Protein 2AZJ (pdb70)

Structure (mmCIF, N/CA/C/O backbone):
data_2AZJ
#
_entry.id   2AZJ
#
_cell.length_a   91.926
_cell.length_b   91.926
_cell.length_c   121.810
_cell.angle_alpha   90.00
_cell.angle_beta   90.00
_cell.angle_gamma   120.00
#
_symmetry.space_group_name_H-M   'P 31 2 1'
#
loop_
_entity.id
_entity.type
_entity.pdbx_description
1 polymer 'Geranylgeranyl pyrophosphate synthetase'
2 water water
#
loop_
_atom_site.group_PDB
_atom_site.id
_atom_site.type_symbol
_atom_site.label_atom_id
_atom_site.label_alt_id
_atom_site.label_comp_id
_atom_site.label_asym_id
_atom_site.label_entity_id
_atom_site.label_seq_id
_atom_site.pdbx_PDB_ins_code
_atom_site.Cartn_x
_atom_site.Cartn_y
_atom_site.Cartn_z
_atom_site.occupancy
_atom_site.B_iso_or_equiv
_atom_site.auth_seq_id
_atom_site.auth_comp_id
_atom_site.auth_asym_id
_atom_site.auth_atom_id
_atom_site.pdbx_PDB_model_num
ATOM 1 N N . MET A 1 9 ? 45.666 35.291 60.626 1.00 45.52 1 MET A N 1
ATOM 2 C CA . MET A 1 9 ? 44.770 35.896 61.641 1.00 47.78 1 MET A CA 1
ATOM 3 C C . MET A 1 9 ? 43.854 34.786 62.161 1.00 47.64 1 MET A C 1
ATOM 4 O O . MET A 1 9 ? 44.282 33.646 62.360 1.00 47.06 1 MET A O 1
ATOM 9 N N . SER A 1 10 ? 42.596 35.131 62.405 1.00 47.01 2 SER A N 1
ATOM 10 C CA . SER A 1 10 ? 41.621 34.150 62.827 1.00 45.33 2 SER A CA 1
ATOM 11 C C . SER A 1 10 ? 41.203 33.593 61.468 1.00 42.46 2 SER A C 1
ATOM 12 O O . SER A 1 10 ? 40.537 32.563 61.368 1.00 39.83 2 SER A O 1
ATOM 15 N N . ILE A 1 11 ? 41.625 34.309 60.425 1.00 39.51 3 ILE A N 1
ATOM 16 C CA . ILE A 1 11 ? 41.347 33.940 59.041 1.00 39.24 3 ILE A CA 1
ATOM 17 C C . ILE A 1 11 ? 41.933 32.566 58.771 1.00 37.81 3 ILE A C 1
ATOM 18 O O . ILE A 1 11 ? 41.268 31.688 58.223 1.00 35.23 3 ILE A O 1
ATOM 23 N N . ILE A 1 12 ? 43.186 32.379 59.168 1.00 38.12 4 ILE A N 1
ATOM 24 C CA . ILE A 1 12 ? 43.839 31.094 58.963 1.00 38.95 4 ILE A CA 1
ATOM 25 C C . ILE A 1 12 ? 43.101 29.979 59.707 1.00 38.76 4 ILE A C 1
ATOM 26 O O . ILE A 1 12 ? 42.910 28.893 59.170 1.00 39.08 4 ILE A O 1
ATOM 31 N N . GLU A 1 13 ? 42.665 30.247 60.933 1.00 40.51 5 GLU A N 1
ATOM 32 C CA . GLU A 1 13 ? 41.964 29.220 61.708 1.00 43.00 5 GLU A CA 1
ATOM 33 C C . GLU A 1 13 ? 40.600 28.902 61.103 1.00 40.43 5 GLU A C 1
ATOM 34 O O . GLU A 1 13 ? 40.205 27.735 61.023 1.00 40.90 5 GLU A O 1
ATOM 40 N N . PHE A 1 14 ? 39.882 29.937 60.681 1.00 37.92 6 PHE A N 1
ATOM 41 C CA . PHE A 1 14 ? 38.577 29.751 60.042 1.00 37.64 6 PHE A CA 1
ATOM 42 C C . PHE A 1 14 ? 38.763 28.873 58.791 1.00 37.03 6 PHE A C 1
ATOM 43 O O . PHE A 1 14 ? 37.958 27.979 58.507 1.00 34.56 6 PHE A O 1
ATOM 51 N N . TRP A 1 15 ? 39.830 29.150 58.043 1.00 36.26 7 TRP A N 1
ATOM 52 C CA . TRP A 1 15 ? 40.124 28.395 56.833 1.00 38.20 7 TRP A CA 1
ATOM 53 C C . TRP A 1 15 ? 40.309 26.902 57.105 1.00 38.20 7 TRP A C 1
ATOM 54 O O . TRP A 1 15 ? 39.736 26.061 56.402 1.00 38.12 7 TRP A O 1
ATOM 65 N N . LEU A 1 16 ? 41.105 26.575 58.119 1.00 38.58 8 LEU A N 1
ATOM 66 C CA . LEU A 1 16 ? 41.353 25.176 58.467 1.00 40.98 8 LEU A CA 1
ATOM 67 C C . LEU A 1 16 ? 40.062 24.444 58.816 1.00 41.23 8 LEU A C 1
ATOM 68 O O . LEU A 1 16 ? 39.875 23.287 58.432 1.00 40.72 8 LEU A O 1
ATOM 73 N N . GLU A 1 17 ? 39.172 25.115 59.544 1.00 41.41 9 GLU A N 1
ATOM 74 C CA . GLU A 1 17 ? 37.908 24.494 59.923 1.00 40.77 9 GLU A CA 1
ATOM 75 C C . GLU A 1 17 ? 37.051 24.283 58.687 1.00 38.39 9 GLU A C 1
ATOM 76 O O . GLU A 1 17 ? 36.483 23.205 58.491 1.00 37.94 9 GLU A O 1
ATOM 82 N N . ALA A 1 18 ? 36.981 25.314 57.846 1.00 36.75 10 ALA A N 1
ATOM 83 C CA . ALA A 1 18 ? 36.196 25.258 56.617 1.00 34.44 10 ALA A CA 1
ATOM 84 C C . ALA A 1 18 ? 36.709 24.159 55.700 1.00 32.66 10 ALA A C 1
ATOM 85 O O . ALA A 1 18 ? 35.925 23.401 55.131 1.00 33.27 10 ALA A O 1
ATOM 87 N N . LYS A 1 19 ? 38.023 24.062 55.555 1.00 32.59 11 LYS A N 1
ATOM 88 C CA . LYS A 1 19 ? 38.577 23.017 54.692 1.00 35.49 11 LYS A CA 1
ATOM 89 C C . LYS A 1 19 ? 38.104 21.636 55.143 1.00 34.76 11 LYS A C 1
ATOM 90 O O . LYS A 1 19 ? 37.653 20.827 54.333 1.00 34.66 11 LYS A O 1
ATOM 96 N N . ALA A 1 20 ? 38.202 21.376 56.442 1.00 35.00 12 ALA A N 1
ATOM 97 C CA . ALA A 1 20 ? 37.784 20.092 56.993 1.00 33.85 12 ALA A CA 1
ATOM 98 C C . ALA A 1 20 ? 36.289 19.902 56.779 1.00 35.06 12 ALA A C 1
ATOM 99 O O . ALA A 1 20 ? 35.833 18.800 56.447 1.00 33.93 12 ALA A O 1
ATOM 101 N N . THR A 1 21 ? 35.529 20.980 56.971 1.00 34.18 13 THR A N 1
ATOM 102 C CA . THR A 1 21 ? 34.084 20.927 56.778 1.00 34.72 13 THR A CA 1
ATOM 103 C C . THR A 1 21 ? 33.752 20.624 55.307 1.00 35.64 13 THR A C 1
ATOM 104 O O . THR A 1 21 ? 32.860 19.814 55.008 1.00 36.04 13 THR A O 1
ATOM 108 N N . ILE A 1 22 ? 34.465 21.285 54.396 1.00 32.38 14 ILE A N 1
ATOM 109 C CA . ILE A 1 22 ? 34.250 21.089 52.972 1.00 32.02 14 ILE A CA 1
ATOM 110 C C . ILE A 1 22 ? 34.708 19.696 52.541 1.00 33.29 14 ILE A C 1
ATOM 111 O O . ILE A 1 22 ? 34.109 19.098 51.646 1.00 34.92 14 ILE A O 1
ATOM 116 N N . ASP A 1 23 ? 35.771 19.175 53.156 1.00 33.62 15 ASP A N 1
ATOM 117 C CA . ASP A 1 23 ? 36.243 17.827 52.804 1.00 34.95 15 ASP A CA 1
ATOM 118 C C . ASP A 1 23 ? 35.203 16.788 53.205 1.00 36.29 15 ASP A C 1
ATOM 119 O O . ASP A 1 23 ? 35.013 15.783 52.517 1.00 36.50 15 ASP A O 1
ATOM 124 N N . ARG A 1 24 ? 34.532 17.051 54.322 1.00 38.29 16 ARG A N 1
ATOM 125 C CA . ARG A 1 24 ? 33.491 16.178 54.851 1.00 40.59 16 ARG A CA 1
ATOM 126 C C . ARG A 1 24 ? 32.319 16.138 53.863 1.00 41.88 16 ARG A C 1
ATOM 127 O O . ARG A 1 24 ? 31.789 15.072 53.563 1.00 43.73 16 ARG A O 1
ATOM 135 N N . LEU A 1 25 ? 31.928 17.308 53.355 1.00 42.35 17 LEU A N 1
ATOM 136 C CA . LEU A 1 25 ? 30.822 17.428 52.393 1.00 41.12 17 LEU A CA 1
ATOM 137 C C . LEU A 1 25 ? 31.100 16.686 51.088 1.00 41.50 17 LEU A C 1
ATOM 138 O O . LEU A 1 25 ? 30.200 16.088 50.496 1.00 39.66 17 LEU A O 1
ATOM 143 N N . ILE A 1 26 ? 32.348 16.736 50.636 1.00 42.88 18 ILE A N 1
ATOM 144 C CA . ILE A 1 26 ? 32.728 16.056 49.405 1.00 43.75 18 ILE A CA 1
ATOM 145 C C . ILE A 1 26 ? 32.510 14.542 49.547 1.00 44.60 18 ILE A C 1
ATOM 146 O O . ILE A 1 26 ? 31.977 13.900 48.645 1.00 43.04 18 ILE A O 1
ATOM 151 N N . GLU A 1 27 ? 32.910 13.976 50.681 1.00 46.37 19 GLU A N 1
ATOM 152 C CA . GLU A 1 27 ? 32.725 12.538 50.898 1.00 49.82 19 GLU A CA 1
ATOM 153 C C . GLU A 1 27 ? 31.238 12.200 50.953 1.00 48.41 19 GLU A C 1
ATOM 154 O O . GLU A 1 27 ? 30.778 11.244 50.331 1.00 47.16 19 GLU A O 1
ATOM 160 N N . GLN A 1 28 ? 30.476 12.986 51.696 1.00 48.72 20 GLN A N 1
ATOM 161 C CA . GLN A 1 28 ? 29.056 12.715 51.771 1.00 48.46 20 GLN A CA 1
ATOM 162 C C . GLN A 1 28 ? 28.472 12.799 50.367 1.00 48.72 20 GLN A C 1
ATOM 163 O O . GLN A 1 28 ? 27.599 12.004 50.001 1.00 47.54 20 GLN A O 1
ATOM 169 N N . PHE A 1 29 ? 28.976 13.742 49.571 1.00 47.74 21 PHE A N 1
ATOM 170 C CA . PHE A 1 29 ? 28.493 13.892 48.206 1.00 48.31 21 PHE A CA 1
ATOM 171 C C . PHE A 1 29 ? 28.807 12.642 47.412 1.00 49.28 21 PHE A C 1
ATOM 172 O O . PHE A 1 29 ? 27.927 12.040 46.799 1.00 49.83 21 PHE A O 1
ATOM 180 N N . LEU A 1 30 ? 30.076 12.262 47.432 1.00 50.91 22 LEU A N 1
ATOM 181 C CA . LEU A 1 30 ? 30.550 11.100 46.705 1.00 53.78 22 LEU A CA 1
ATOM 182 C C . LEU A 1 30 ? 29.775 9.814 46.993 1.00 56.65 22 LEU A C 1
ATOM 183 O O . LEU A 1 30 ? 29.176 9.227 46.091 1.00 56.43 22 LEU A O 1
ATOM 188 N N . ASN A 1 31 ? 29.784 9.379 48.248 1.00 59.21 23 ASN A N 1
ATOM 189 C CA . ASN A 1 31 ? 29.093 8.153 48.624 1.00 63.39 23 ASN A CA 1
ATOM 190 C C . ASN A 1 31 ? 27.604 8.172 48.262 1.00 66.98 23 ASN A C 1
ATOM 191 O O . ASN A 1 31 ? 27.114 7.279 47.560 1.00 67.46 23 ASN A O 1
ATOM 196 N N . SER A 1 32 ? 26.895 9.196 48.735 1.00 70.09 24 SER A N 1
ATOM 197 C CA . SER A 1 32 ? 25.465 9.354 48.470 1.00 71.97 24 SER A CA 1
ATOM 198 C C . SER A 1 32 ? 25.147 9.388 46.979 1.00 73.72 24 SER A C 1
ATOM 199 O O . SER A 1 32 ? 23.981 9.331 46.588 1.00 74.12 24 SER A O 1
ATOM 202 N N . ASN A 1 33 ? 26.185 9.489 46.154 1.00 75.72 25 ASN A N 1
ATOM 203 C CA . ASN A 1 33 ? 26.021 9.529 44.704 1.00 77.97 25 ASN A CA 1
ATOM 204 C C . ASN A 1 33 ? 25.589 8.147 44.213 1.00 79.24 25 ASN A C 1
ATOM 205 O O . ASN A 1 33 ? 26.352 7.185 44.307 1.00 79.76 25 ASN A O 1
ATOM 210 N N . ARG A 1 34 ? 24.368 8.045 43.697 1.00 80.49 26 ARG A N 1
ATOM 211 C CA . ARG A 1 34 ? 23.867 6.770 43.192 1.00 82.07 26 ARG A CA 1
ATOM 212 C C . ARG A 1 34 ? 24.814 6.209 42.136 1.00 82.42 26 ARG A C 1
ATOM 213 O O . ARG A 1 34 ? 25.163 5.027 42.168 1.00 82.51 26 ARG A O 1
ATOM 221 N N . ASP A 1 35 ? 25.222 7.072 41.208 1.00 82.62 27 ASP A N 1
ATOM 222 C CA . ASP A 1 35 ? 26.128 6.700 40.123 1.00 82.89 27 ASP A CA 1
ATOM 223 C C . ASP A 1 35 ? 27.383 6.035 40.687 1.00 83.34 27 ASP A C 1
ATOM 224 O O . ASP A 1 35 ? 28.399 6.686 40.932 1.00 83.25 27 ASP A O 1
ATOM 229 N N . TRP A 1 36 ? 27.283 4.725 40.880 1.00 83.74 28 TRP A N 1
ATOM 230 C CA . TRP A 1 36 ? 28.348 3.897 41.437 1.00 83.85 28 TRP A CA 1
ATOM 231 C C . TRP A 1 36 ? 29.699 3.976 40.726 1.00 82.13 28 TRP A C 1
ATOM 232 O O . TRP A 1 36 ? 30.743 4.068 41.371 1.00 82.49 28 TRP A O 1
ATOM 243 N N . ASP A 1 37 ? 29.675 3.940 39.400 1.00 79.56 29 ASP A N 1
ATOM 244 C CA . ASP A 1 37 ? 30.897 3.974 38.606 1.00 77.41 29 ASP A CA 1
ATOM 245 C C . ASP A 1 37 ? 31.615 5.323 38.552 1.00 76.11 29 ASP A C 1
ATOM 246 O O . ASP A 1 37 ? 32.837 5.381 38.404 1.00 76.08 29 ASP A O 1
ATOM 251 N N . LEU A 1 38 ? 30.853 6.403 38.677 1.00 74.19 30 LEU A N 1
ATOM 252 C CA . LEU A 1 38 ? 31.406 7.750 38.601 1.00 70.97 30 LEU A CA 1
ATOM 253 C C . LEU A 1 38 ? 32.122 8.228 39.862 1.00 68.94 30 LEU A C 1
ATOM 254 O O . LEU A 1 38 ? 32.848 9.219 39.827 1.00 68.71 30 LEU A O 1
ATOM 259 N N . VAL A 1 39 ? 31.924 7.522 40.969 1.00 66.65 31 VAL A N 1
ATOM 260 C CA . VAL A 1 39 ? 32.540 7.898 42.238 1.00 64.66 31 VAL A CA 1
ATOM 261 C C . VAL A 1 39 ? 34.061 7.739 42.283 1.00 63.33 31 VAL A C 1
ATOM 262 O O . VAL A 1 39 ? 34.773 8.600 42.804 1.00 62.62 31 VAL A O 1
ATOM 266 N N . ASP A 1 40 ? 34.554 6.635 41.740 1.00 62.58 32 ASP A N 1
ATOM 267 C CA . ASP A 1 40 ? 35.985 6.358 41.729 1.00 61.68 32 ASP A CA 1
ATOM 268 C C . ASP A 1 40 ? 36.807 7.509 41.142 1.00 60.29 32 ASP A C 1
ATOM 269 O O . ASP A 1 40 ? 37.732 8.020 41.789 1.00 60.55 32 ASP A O 1
ATOM 274 N N . ILE A 1 41 ? 36.468 7.927 39.927 1.00 56.49 33 ILE A N 1
ATOM 275 C CA . ILE A 1 41 ? 37.203 9.014 39.294 1.00 53.51 33 ILE A CA 1
ATOM 276 C C . ILE A 1 41 ? 36.850 10.381 39.890 1.00 52.22 33 ILE A C 1
ATOM 277 O O . ILE A 1 41 ? 37.736 11.208 40.132 1.00 50.78 33 ILE A O 1
ATOM 282 N N . SER A 1 42 ? 35.564 10.614 40.133 1.00 49.75 34 SER A N 1
ATOM 283 C CA . SER A 1 42 ? 35.131 11.873 40.712 1.00 48.95 34 SER A CA 1
ATOM 284 C C . SER A 1 42 ? 35.946 12.142 41.975 1.00 49.73 34 SER A C 1
ATOM 285 O O . SER A 1 42 ? 36.411 13.259 42.201 1.00 50.30 34 SER A O 1
ATOM 288 N N . SER A 1 43 ? 36.132 11.104 42.786 1.00 49.81 35 SER A N 1
ATOM 289 C CA . SER A 1 43 ? 36.894 11.215 44.026 1.00 49.29 35 SER A CA 1
ATOM 290 C C . SER A 1 43 ? 38.332 11.656 43.780 1.00 48.79 35 SER A C 1
ATOM 291 O O . SER A 1 43 ? 38.873 12.487 44.505 1.00 48.27 35 SER A O 1
ATOM 294 N N . TYR A 1 44 ? 38.953 11.088 42.756 1.00 46.65 36 TYR A N 1
ATOM 295 C CA . TYR A 1 44 ? 40.331 11.413 42.455 1.00 44.04 36 TYR A CA 1
ATOM 296 C C . TYR A 1 44 ? 40.484 12.865 42.034 1.00 43.92 36 TYR A C 1
ATOM 297 O O . TYR A 1 44 ? 41.501 13.496 42.326 1.00 43.93 36 TYR A O 1
ATOM 306 N N . ILE A 1 45 ? 39.478 13.398 41.349 1.00 43.26 37 ILE A N 1
ATOM 307 C CA . ILE A 1 45 ? 39.524 14.793 40.918 1.00 42.57 37 ILE A CA 1
ATOM 308 C C . ILE A 1 45 ? 39.203 15.765 42.069 1.00 41.96 37 ILE A C 1
ATOM 309 O O . ILE A 1 45 ? 39.803 16.830 42.168 1.00 40.70 37 ILE A O 1
ATOM 314 N N . LEU A 1 46 ? 38.263 15.383 42.935 1.00 42.01 38 LEU A N 1
ATOM 315 C CA . LEU A 1 46 ? 37.851 16.202 44.077 1.00 42.21 38 LEU A CA 1
ATOM 316 C C . LEU A 1 46 ? 38.760 15.962 45.282 1.00 44.66 38 LEU A C 1
ATOM 317 O O . LEU A 1 46 ? 38.783 16.746 46.232 1.00 43.60 38 LEU A O 1
ATOM 322 N N . LYS A 1 47 ? 39.508 14.866 45.225 1.00 47.38 39 LYS A N 1
ATOM 323 C CA . LYS A 1 47 ? 40.400 14.451 46.299 1.00 49.43 39 LYS A CA 1
ATOM 324 C C . LYS A 1 47 ? 40.964 15.536 47.215 1.00 49.91 39 LYS A C 1
ATOM 325 O O . LYS A 1 47 ? 40.410 15.776 48.283 1.00 53.46 39 LYS A O 1
ATOM 331 N N . ASP A 1 48 ? 42.053 16.188 46.825 1.00 49.47 40 ASP A N 1
ATOM 332 C CA . ASP A 1 48 ? 42.642 17.210 47.696 1.00 49.96 40 ASP A CA 1
ATOM 333 C C . ASP A 1 48 ? 42.289 18.648 47.335 1.00 48.19 40 ASP A C 1
ATOM 334 O O . ASP A 1 48 ? 41.534 18.908 46.400 1.00 49.95 40 ASP A O 1
ATOM 339 N N . GLY A 1 49 ? 42.849 19.586 48.081 1.00 44.59 41 GLY A N 1
ATOM 340 C CA . GLY A 1 49 ? 42.570 20.985 47.816 1.00 42.06 41 GLY A CA 1
ATOM 341 C C . GLY A 1 49 ? 42.538 21.793 49.097 1.00 39.03 41 GLY A C 1
ATOM 342 O O . GLY A 1 49 ? 42.136 21.290 50.146 1.00 38.83 41 GLY A O 1
ATOM 343 N N . LYS A 1 50 ? 42.984 23.039 49.019 1.00 36.33 42 LYS A N 1
ATOM 344 C CA . LYS A 1 50 ? 42.976 23.914 50.184 1.00 35.47 42 LYS A CA 1
ATOM 345 C C . LYS A 1 50 ? 41.545 24.429 50.363 1.00 32.33 42 LYS A C 1
ATOM 346 O O . LYS A 1 50 ? 41.150 24.834 51.449 1.00 30.39 42 LYS A O 1
ATOM 352 N N . ARG A 1 51 ? 40.782 24.413 49.276 1.00 29.52 43 ARG A N 1
ATOM 353 C CA . ARG A 1 51 ? 39.400 24.863 49.299 1.00 30.55 43 ARG A CA 1
ATOM 354 C C . ARG A 1 51 ? 39.282 26.352 49.643 1.00 30.30 43 ARG A C 1
ATOM 355 O O . ARG A 1 51 ? 38.399 26.719 50.414 1.00 30.61 43 ARG A O 1
ATOM 363 N N . PHE A 1 52 ? 40.135 27.209 49.080 1.00 28.95 44 PHE A N 1
ATOM 364 C CA . PHE A 1 52 ? 40.057 28.639 49.405 1.00 30.35 44 PHE A CA 1
ATOM 365 C C . PHE A 1 52 ? 38.781 29.332 48.970 1.00 28.33 44 PHE A C 1
ATOM 366 O O . PHE A 1 52 ? 38.257 30.194 49.685 1.00 27.25 44 PHE A O 1
ATOM 374 N N . ARG A 1 53 ? 38.291 28.980 47.788 1.00 26.66 45 ARG A N 1
ATOM 375 C CA . ARG A 1 53 ? 37.083 29.615 47.276 1.00 27.77 45 ARG A CA 1
ATOM 376 C C . ARG A 1 53 ? 35.896 29.216 48.140 1.00 26.47 45 ARG A C 1
ATOM 377 O O . ARG A 1 53 ? 35.124 30.059 48.574 1.00 24.91 45 ARG A O 1
ATOM 385 N N . GLY A 1 54 ? 35.775 27.922 48.402 1.00 26.37 46 GLY A N 1
ATOM 386 C CA . GLY A 1 54 ? 34.699 27.437 49.238 1.00 24.95 46 GLY A CA 1
ATOM 387 C C . GLY A 1 54 ? 34.737 28.053 50.629 1.00 26.83 46 GLY A C 1
ATOM 388 O O . GLY A 1 54 ? 33.667 28.345 51.196 1.00 27.42 46 GLY A O 1
ATOM 389 N N . THR A 1 55 ? 35.927 28.273 51.197 1.00 21.99 47 THR A N 1
ATOM 390 C CA . THR A 1 55 ? 35.947 28.863 52.527 1.00 25.72 47 THR A CA 1
ATOM 391 C C . THR A 1 55 ? 35.614 30.357 52.466 1.00 24.70 47 THR A C 1
ATOM 392 O O . THR A 1 55 ? 35.075 30.904 53.425 1.00 25.74 47 THR A O 1
ATOM 396 N N . LEU A 1 56 ? 35.923 31.032 51.361 1.00 25.19 48 LEU A N 1
ATOM 397 C CA . LEU A 1 56 ? 35.562 32.459 51.267 1.00 25.80 48 LEU A CA 1
ATOM 398 C C . LEU A 1 56 ? 34.032 32.532 51.237 1.00 28.14 48 LEU A C 1
ATOM 399 O O . LEU A 1 56 ? 33.422 33.492 51.736 1.00 27.10 48 LEU A O 1
ATOM 404 N N . ASN A 1 57 ? 33.424 31.512 50.636 1.00 25.40 49 ASN A N 1
ATOM 405 C CA . ASN A 1 57 ? 31.977 31.440 50.527 1.00 25.60 49 ASN A CA 1
ATOM 406 C C . ASN A 1 57 ? 31.404 31.414 51.929 1.00 26.81 49 ASN A C 1
ATOM 407 O O . ASN A 1 57 ? 30.615 32.272 52.318 1.00 26.33 49 ASN A O 1
ATOM 412 N N . MET A 1 58 ? 31.826 30.413 52.688 1.00 27.28 50 MET A N 1
ATOM 413 C CA . MET A 1 58 ? 31.389 30.244 54.053 1.00 24.59 50 MET A CA 1
ATOM 414 C C . MET A 1 58 ? 31.717 31.475 54.874 1.00 25.46 50 MET A C 1
ATOM 415 O O . MET A 1 58 ? 30.930 31.903 55.705 1.00 27.75 50 MET A O 1
ATOM 420 N N . PHE A 1 59 ? 32.881 32.058 54.631 1.00 27.65 51 PHE A N 1
ATOM 421 C CA . PHE A 1 59 ? 33.303 33.227 55.385 1.00 27.28 51 PHE A CA 1
ATOM 422 C C . PHE A 1 59 ? 32.384 34.433 55.252 1.00 28.47 51 PHE A C 1
ATOM 423 O O . PHE A 1 59 ? 31.937 35.014 56.243 1.00 27.33 51 PHE A O 1
ATOM 431 N N . PHE A 1 60 ? 32.144 34.837 54.014 1.00 27.82 52 PHE A N 1
ATOM 432 C CA . PHE A 1 60 ? 31.309 35.988 53.763 1.00 26.73 52 PHE A CA 1
ATOM 433 C C . PHE A 1 60 ? 29.868 35.703 54.125 1.00 26.83 52 PHE A C 1
ATOM 434 O O . PHE A 1 60 ? 29.105 36.621 54.406 1.00 25.64 52 PHE A O 1
ATOM 442 N N . THR A 1 61 ? 29.489 34.431 54.121 1.00 25.68 53 THR A N 1
ATOM 443 C CA . THR A 1 61 ? 28.127 34.102 54.489 1.00 27.32 53 THR A CA 1
ATOM 444 C C . THR A 1 61 ? 27.954 34.505 55.955 1.00 29.87 53 THR A C 1
ATOM 445 O O . THR A 1 61 ? 27.007 35.208 56.309 1.00 30.44 53 THR A O 1
ATOM 449 N N . VAL A 1 62 ? 28.887 34.074 56.799 1.00 29.70 54 VAL A N 1
ATOM 450 C CA . VAL A 1 62 ? 28.817 34.371 58.224 1.00 30.83 54 VAL A CA 1
ATOM 451 C C . VAL A 1 62 ? 29.055 35.834 58.529 1.00 31.22 54 VAL A C 1
ATOM 452 O O . VAL A 1 62 ? 28.431 36.387 59.433 1.00 33.06 54 VAL A O 1
ATOM 456 N N . ALA A 1 63 ? 29.951 36.465 57.778 1.00 32.42 55 ALA A N 1
ATOM 457 C CA . ALA A 1 63 ? 30.257 37.876 57.992 1.00 31.74 55 ALA A CA 1
ATOM 458 C C . ALA A 1 63 ? 29.067 38.775 57.647 1.00 33.78 55 ALA A C 1
ATOM 459 O O . ALA A 1 63 ? 28.999 39.919 58.102 1.00 35.32 55 ALA A O 1
ATOM 461 N N . LEU A 1 64 ? 28.144 38.253 56.835 1.00 33.63 56 LEU A N 1
ATOM 462 C CA . LEU A 1 64 ? 26.944 38.982 56.419 1.00 34.05 56 LEU A CA 1
ATOM 463 C C . LEU A 1 64 ? 25.751 38.726 57.355 1.00 35.28 56 LEU A C 1
ATOM 464 O O . LEU A 1 64 ? 24.660 39.253 57.134 1.00 35.87 56 LEU A O 1
ATOM 469 N N . GLY A 1 65 ? 25.957 37.912 58.389 1.00 35.09 57 GLY A N 1
ATOM 470 C CA . GLY A 1 65 ? 24.880 37.623 59.325 1.00 36.25 57 GLY A CA 1
ATOM 471 C C . GLY A 1 65 ? 24.233 36.249 59.193 1.00 37.74 57 GLY A C 1
ATOM 472 O O . GLY A 1 65 ? 23.540 35.800 60.107 1.00 39.08 57 GLY A O 1
ATOM 473 N N . GLY A 1 66 ? 24.467 35.567 58.073 1.00 36.78 58 GLY A N 1
ATOM 474 C CA . GLY A 1 66 ? 23.863 34.259 57.857 1.00 35.35 58 GLY A CA 1
ATOM 475 C C . GLY A 1 66 ? 24.286 33.091 58.740 1.00 36.19 58 GLY A C 1
ATOM 476 O O . GLY A 1 66 ? 25.101 33.216 59.654 1.00 35.41 58 GLY A O 1
ATOM 477 N N . ASP A 1 67 ? 23.715 31.930 58.443 1.00 35.87 59 ASP A N 1
ATOM 478 C CA . ASP A 1 67 ? 23.989 30.703 59.171 1.00 36.04 59 ASP A CA 1
ATOM 479 C C . ASP A 1 67 ? 24.962 29.867 58.352 1.00 35.59 59 ASP A C 1
ATOM 480 O O . ASP A 1 67 ? 24.631 29.416 57.259 1.00 35.65 59 ASP A O 1
ATOM 485 N N . ILE A 1 68 ? 26.154 29.655 58.897 1.00 36.37 60 ILE A N 1
ATOM 486 C CA . ILE A 1 68 ? 27.209 28.889 58.231 1.00 37.00 60 ILE A CA 1
ATOM 487 C C . ILE A 1 68 ? 26.706 27.639 57.535 1.00 34.99 60 ILE A C 1
ATOM 488 O O . ILE A 1 68 ? 27.265 27.228 56.529 1.00 34.59 60 ILE A O 1
ATOM 493 N N . LYS A 1 69 ? 25.664 27.026 58.084 1.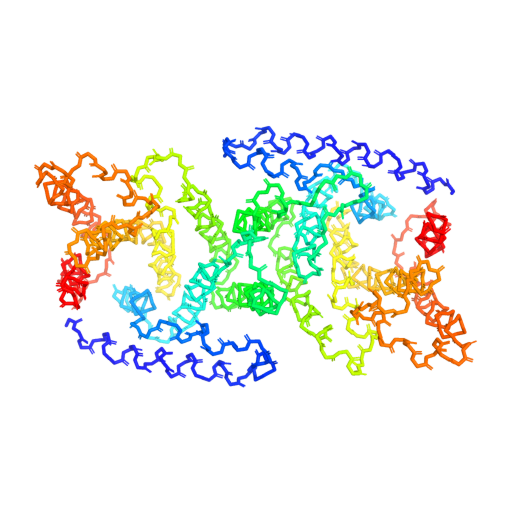00 35.17 61 LYS A N 1
ATOM 494 C CA . LYS A 1 69 ? 25.100 25.812 57.502 1.00 34.78 61 LYS A CA 1
ATOM 495 C C . LYS A 1 69 ? 24.455 26.071 56.141 1.00 32.57 61 LYS A C 1
ATOM 496 O O . LYS A 1 69 ? 24.424 25.190 55.283 1.00 31.24 61 LYS A O 1
ATOM 502 N N . ASP A 1 70 ? 23.939 27.278 55.938 1.00 30.27 62 ASP A N 1
ATOM 503 C CA . ASP A 1 70 ? 23.294 27.588 54.670 1.00 30.47 62 ASP A CA 1
ATOM 504 C C . ASP A 1 70 ? 24.263 27.831 53.512 1.00 29.14 62 ASP A C 1
ATOM 505 O O . ASP A 1 70 ? 23.837 27.926 52.363 1.00 26.86 62 ASP A O 1
ATOM 510 N N . SER A 1 71 ? 25.558 27.917 53.818 1.00 28.11 63 SER A N 1
ATOM 511 C CA . SER A 1 71 ? 26.580 28.112 52.793 1.00 28.53 63 SER A CA 1
ATOM 512 C C . SER A 1 71 ? 27.093 26.762 52.299 1.00 28.61 63 SER A C 1
ATOM 513 O O . SER A 1 71 ? 27.789 26.689 51.303 1.00 27.43 63 SER A O 1
ATOM 516 N N . TYR A 1 72 ? 26.738 25.685 52.988 1.00 30.20 64 TYR A N 1
ATOM 517 C CA . TYR A 1 72 ? 27.230 24.360 52.599 1.00 31.82 64 TYR A CA 1
ATOM 518 C C . TYR A 1 72 ? 27.071 23.963 51.134 1.00 30.34 64 TYR A C 1
ATOM 519 O O . TYR A 1 72 ? 28.018 23.465 50.512 1.00 31.76 64 TYR A O 1
ATOM 528 N N . GLY A 1 73 ? 25.880 24.176 50.583 1.00 30.44 65 GLY A N 1
ATOM 529 C CA . GLY A 1 73 ? 25.627 23.798 49.201 1.00 28.69 65 GLY A CA 1
ATOM 530 C C . GLY A 1 73 ? 26.471 24.552 48.198 1.00 27.44 65 GLY A C 1
ATOM 531 O O . GLY A 1 73 ? 26.992 23.980 47.252 1.00 28.24 65 GLY A O 1
ATOM 532 N N . GLY A 1 74 ? 26.596 25.852 48.391 1.00 27.54 66 GLY A N 1
ATOM 533 C CA . GLY A 1 74 ? 27.399 26.625 47.474 1.00 29.14 66 GLY A CA 1
ATOM 534 C C . GLY A 1 74 ? 28.844 26.209 47.653 1.00 29.69 66 GLY A C 1
ATOM 535 O O . GLY A 1 74 ? 29.580 26.025 46.670 1.00 31.01 66 GLY A O 1
ATOM 536 N N . ALA A 1 75 ? 29.240 26.042 48.913 1.00 26.49 67 ALA A N 1
ATOM 537 C CA . ALA A 1 75 ? 30.605 25.660 49.257 1.00 26.78 67 ALA A CA 1
ATOM 538 C C . ALA A 1 75 ? 31.005 24.414 48.483 1.00 26.32 67 ALA A C 1
ATOM 539 O O . ALA A 1 75 ? 32.094 24.328 47.914 1.00 24.84 67 ALA A O 1
ATOM 541 N N . LEU A 1 76 ? 30.101 23.448 48.473 1.00 27.51 68 LEU A N 1
ATOM 542 C CA . LEU A 1 76 ? 30.338 22.198 47.788 1.00 25.72 68 LEU A CA 1
ATOM 543 C C . LEU A 1 76 ? 30.441 22.438 46.289 1.00 25.10 68 LEU A C 1
ATOM 544 O O . LEU A 1 76 ? 31.464 22.121 45.679 1.00 29.41 68 LEU A O 1
ATOM 549 N N . ALA A 1 77 ? 29.394 23.003 45.700 1.00 24.02 69 ALA A N 1
ATOM 550 C CA . ALA A 1 77 ? 29.357 23.265 44.253 1.00 25.32 69 ALA A CA 1
ATOM 551 C C . ALA A 1 77 ? 30.594 23.988 43.715 1.00 24.46 69 ALA A C 1
ATOM 552 O O . ALA A 1 77 ? 31.133 23.630 42.671 1.00 24.37 69 ALA A O 1
ATOM 554 N N . ILE A 1 78 ? 31.011 25.022 44.440 1.00 25.98 70 ILE A N 1
ATOM 555 C CA . ILE A 1 78 ? 32.170 25.837 44.104 1.00 24.47 70 ILE A CA 1
ATOM 556 C C . ILE A 1 78 ? 33.416 24.970 44.020 1.00 26.70 70 ILE A C 1
ATOM 557 O O . ILE A 1 78 ? 34.102 24.936 42.986 1.00 25.18 70 ILE A O 1
ATOM 562 N N . GLU A 1 79 ? 33.708 24.258 45.107 1.00 26.72 71 GLU A N 1
ATOM 563 C CA . GLU A 1 79 ? 34.879 23.403 45.115 1.00 25.16 71 GLU A CA 1
ATOM 564 C C . GLU A 1 79 ? 34.758 22.330 44.060 1.00 25.46 71 GLU A C 1
ATOM 565 O O . GLU A 1 79 ? 35.779 21.870 43.527 1.00 25.00 71 GLU A O 1
ATOM 571 N N . ILE A 1 80 ? 33.526 21.927 43.735 1.00 23.41 72 ILE A N 1
ATOM 572 C CA . ILE A 1 80 ? 33.367 20.930 42.677 1.00 23.40 72 ILE A CA 1
ATOM 573 C C . ILE A 1 80 ? 33.681 21.604 41.349 1.00 24.83 72 ILE A C 1
ATOM 574 O O . ILE A 1 80 ? 34.298 21.004 40.465 1.00 24.37 72 ILE A O 1
ATOM 579 N N . LEU A 1 81 ? 33.235 22.847 41.189 1.00 24.34 73 LEU A N 1
ATOM 580 C CA . LEU A 1 81 ? 33.503 23.532 39.929 1.00 24.97 73 LEU A CA 1
ATOM 581 C C . LEU A 1 81 ? 34.987 23.829 39.792 1.00 25.92 73 LEU A C 1
ATOM 582 O O . LEU A 1 81 ? 35.532 23.776 38.692 1.00 24.93 73 LEU A O 1
ATOM 587 N N . HIS A 1 82 ? 35.648 24.113 40.908 1.00 26.83 74 HIS A N 1
ATOM 588 C CA . HIS A 1 82 ? 37.068 24.427 40.837 1.00 27.91 74 HIS A CA 1
ATOM 589 C C . HIS A 1 82 ? 37.886 23.194 40.488 1.00 27.26 74 HIS A C 1
ATOM 590 O O . HIS A 1 82 ? 38.697 23.224 39.559 1.00 27.61 74 HIS A O 1
ATOM 597 N N . SER A 1 83 ? 37.661 22.111 41.228 1.00 27.96 75 SER A N 1
ATOM 598 C CA . SER A 1 83 ? 38.372 20.853 41.011 1.00 26.63 75 SER A CA 1
ATOM 599 C C . SER A 1 83 ? 38.271 20.391 39.576 1.00 27.36 75 SER A C 1
ATOM 600 O O . SER A 1 83 ? 39.253 19.924 38.985 1.00 27.51 75 SER A O 1
ATOM 603 N N . ALA A 1 84 ? 37.080 20.523 39.008 1.00 28.27 76 ALA A N 1
ATOM 604 C CA . ALA A 1 84 ? 36.857 20.109 37.631 1.00 28.42 76 ALA A CA 1
ATOM 605 C C . ALA A 1 84 ? 37.656 20.974 36.669 1.00 29.60 76 ALA A C 1
ATOM 606 O O . ALA A 1 84 ? 38.107 20.500 35.626 1.00 31.92 76 ALA A O 1
ATOM 608 N N . SER A 1 85 ? 37.839 22.245 37.014 1.00 28.73 77 SER A N 1
ATOM 609 C CA . SER A 1 85 ? 38.584 23.139 36.135 1.00 29.57 77 SER A CA 1
ATOM 610 C C . SER A 1 85 ? 40.094 22.832 36.159 1.00 27.49 77 SER A C 1
ATOM 611 O O . SER A 1 85 ? 40.763 22.974 35.146 1.00 27.82 77 SER A O 1
ATOM 614 N N . LEU A 1 86 ? 40.614 22.416 37.309 1.00 26.75 78 LEU A N 1
ATOM 615 C CA . LEU A 1 86 ? 42.029 22.069 37.440 1.00 29.13 78 LEU A CA 1
ATOM 616 C C . LEU A 1 86 ? 42.331 20.820 36.599 1.00 30.97 78 LEU A C 1
ATOM 617 O O . LEU A 1 86 ? 43.329 20.767 35.876 1.00 31.64 78 LEU A O 1
ATOM 622 N N . ALA A 1 87 ? 41.464 19.816 36.702 1.00 30.46 79 ALA A N 1
ATOM 623 C CA . ALA A 1 87 ? 41.625 18.592 35.930 1.00 29.92 79 ALA A CA 1
ATOM 624 C C . ALA A 1 87 ? 41.686 18.931 34.435 1.00 30.05 79 ALA A C 1
ATOM 625 O O . ALA A 1 87 ? 42.407 18.280 33.672 1.00 32.47 79 ALA A O 1
ATOM 627 N N . LEU A 1 88 ? 40.930 19.942 34.014 1.00 27.05 80 LEU A N 1
ATOM 628 C CA . LEU A 1 88 ? 40.938 20.351 32.611 1.00 28.93 80 LEU A CA 1
ATOM 629 C C . LEU A 1 88 ? 42.211 21.155 32.275 1.00 31.14 80 LEU A C 1
ATOM 630 O O . LEU A 1 88 ? 42.837 20.931 31.235 1.00 30.27 80 LEU A O 1
ATOM 635 N N . CYS A 1 89 ? 42.602 22.076 33.150 1.00 30.81 81 CYS A N 1
ATOM 636 C CA . CYS A 1 89 ? 43.805 22.863 32.894 1.00 35.84 81 CYS A CA 1
ATOM 637 C C . CYS A 1 89 ? 45.024 21.935 32.753 1.00 34.85 81 CYS A C 1
ATOM 638 O O . CYS A 1 89 ? 45.888 22.147 31.890 1.00 30.27 81 CYS A O 1
ATOM 641 N N . ASP A 1 90 ? 45.081 20.906 33.596 1.00 34.01 82 ASP A N 1
ATOM 642 C CA . ASP A 1 90 ? 46.182 19.959 33.544 1.00 36.39 82 ASP A CA 1
ATOM 643 C C . ASP A 1 90 ? 46.233 19.289 32.188 1.00 37.49 82 ASP A C 1
ATOM 644 O O . ASP A 1 90 ? 47.295 18.878 31.739 1.00 37.28 82 ASP A O 1
ATOM 649 N N . ILE A 1 91 ? 45.077 19.164 31.546 1.00 39.18 83 ILE A N 1
ATOM 650 C CA . ILE A 1 91 ? 45.022 18.547 30.230 1.00 40.71 83 ILE A CA 1
ATOM 651 C C . ILE A 1 91 ? 45.518 19.574 29.224 1.00 41.70 83 ILE A C 1
ATOM 652 O O . ILE A 1 91 ? 46.411 19.293 28.430 1.00 42.70 83 ILE A O 1
ATOM 657 N N . VAL A 1 92 ? 44.940 20.767 29.277 1.00 43.16 84 VAL A N 1
ATOM 658 C CA . VAL A 1 92 ? 45.317 21.857 28.387 1.00 44.62 84 VAL A CA 1
ATOM 659 C C . VAL A 1 92 ? 46.826 22.112 28.415 1.00 47.14 84 VAL A C 1
ATOM 660 O O . VAL A 1 92 ? 47.463 22.188 27.369 1.00 47.84 84 VAL A O 1
ATOM 664 N N . ASP A 1 93 ? 47.393 22.245 29.610 1.00 49.45 85 ASP A N 1
ATOM 665 C CA . ASP A 1 93 ? 48.826 22.484 29.754 1.00 50.85 85 ASP A CA 1
ATOM 666 C C . ASP A 1 93 ? 49.568 21.157 29.780 1.00 52.16 85 ASP A C 1
ATOM 667 O O . ASP A 1 93 ? 50.794 21.115 29.865 1.00 51.39 85 ASP A O 1
ATOM 672 N N . LEU A 1 94 ? 48.819 20.068 29.717 1.00 52.82 86 LEU A N 1
ATOM 673 C CA . LEU A 1 94 ? 49.435 18.760 29.741 1.00 53.89 86 LEU A CA 1
ATOM 674 C C . LEU A 1 94 ? 50.419 18.679 30.901 1.00 54.78 86 LEU A C 1
ATOM 675 O O . LEU A 1 94 ? 51.622 18.610 30.685 1.00 54.78 86 LEU A O 1
ATOM 680 N N . ASP A 1 95 ? 49.909 18.704 32.126 1.00 56.84 87 ASP A N 1
ATOM 681 C CA . ASP A 1 95 ? 50.758 18.601 33.304 1.00 58.85 87 ASP A CA 1
ATOM 682 C C . ASP A 1 95 ? 50.408 17.279 33.969 1.00 60.23 87 ASP A C 1
ATOM 683 O O . ASP A 1 95 ? 49.234 16.961 34.128 1.00 60.69 87 ASP A O 1
ATOM 688 N N . ALA A 1 96 ? 51.423 16.518 34.367 1.00 61.21 88 ALA A N 1
ATOM 689 C CA . ALA A 1 96 ? 51.203 15.203 34.964 1.00 61.32 88 ALA A CA 1
ATOM 690 C C . ALA A 1 96 ? 51.079 15.124 36.479 1.00 61.58 88 ALA A C 1
ATOM 691 O O . ALA A 1 96 ? 50.781 14.059 37.011 1.00 61.13 88 ALA A O 1
ATOM 693 N N . THR A 1 97 ? 51.302 16.229 37.180 1.00 63.39 89 THR A N 1
ATOM 694 C CA . THR A 1 97 ? 51.193 16.220 38.637 1.00 65.06 89 THR A CA 1
ATOM 695 C C . THR A 1 97 ? 50.350 17.377 39.167 1.00 66.25 89 THR A C 1
ATOM 696 O O . THR A 1 97 ? 50.314 18.448 38.564 1.00 65.87 89 THR A O 1
ATOM 700 N N . ARG A 1 98 ? 49.680 17.147 40.298 1.00 67.63 90 ARG A N 1
ATOM 701 C CA . ARG A 1 98 ? 48.828 18.151 40.944 1.00 68.75 90 ARG A CA 1
ATOM 702 C C . ARG A 1 98 ? 49.390 18.602 42.295 1.00 70.58 90 ARG A C 1
ATOM 703 O O . ARG A 1 98 ? 48.641 19.080 43.156 1.00 69.35 90 ARG A O 1
ATOM 711 N N . ARG A 1 99 ? 50.704 18.449 42.465 1.00 72.38 91 ARG A N 1
ATOM 712 C CA . ARG A 1 99 ? 51.411 18.812 43.699 1.00 74.35 91 ARG A CA 1
ATOM 713 C C . ARG A 1 99 ? 51.307 17.699 44.752 1.00 74.46 91 ARG A C 1
ATOM 714 O O . ARG A 1 99 ? 51.145 17.960 45.947 1.00 75.40 91 ARG A O 1
ATOM 722 N N . GLY A 1 100 ? 51.408 16.455 44.299 1.00 74.00 92 GLY A N 1
ATOM 723 C CA . GLY A 1 100 ? 51.325 15.334 45.215 1.00 74.46 92 GLY A CA 1
ATOM 724 C C . GLY A 1 100 ? 50.379 14.265 44.706 1.00 74.62 92 GLY A C 1
ATOM 725 O O . GLY A 1 100 ? 49.621 13.674 45.479 1.00 74.89 92 GLY A O 1
ATOM 726 N N . ASP A 1 101 ? 50.434 14.017 43.401 1.00 73.60 93 ASP A N 1
ATOM 727 C CA . ASP A 1 101 ? 49.582 13.025 42.754 1.00 72.18 93 ASP A CA 1
ATOM 728 C C . ASP A 1 101 ? 49.786 13.062 41.246 1.00 70.56 93 ASP A C 1
ATOM 729 O O . ASP A 1 101 ? 50.267 14.055 40.698 1.00 70.90 93 ASP A O 1
ATOM 734 N N . LYS A 1 102 ? 49.432 11.974 40.576 1.00 68.13 94 LYS A N 1
ATOM 735 C CA . LYS A 1 102 ? 49.520 11.943 39.127 1.00 65.47 94 LYS A CA 1
ATOM 736 C C . LYS A 1 102 ? 48.330 12.809 38.726 1.00 63.54 94 LYS A C 1
ATOM 737 O O . LYS A 1 102 ? 47.446 13.065 39.549 1.00 62.80 94 LYS A O 1
ATOM 743 N N . ALA A 1 103 ? 48.291 13.274 37.485 1.00 60.83 95 ALA A N 1
ATOM 744 C CA . ALA A 1 103 ? 47.170 14.103 37.064 1.00 58.94 95 ALA A CA 1
ATOM 745 C C . ALA A 1 103 ? 46.031 13.208 36.601 1.00 57.73 95 ALA A C 1
ATOM 746 O O . ALA A 1 103 ? 46.266 12.137 36.043 1.00 58.29 95 ALA A O 1
ATOM 748 N N . ALA A 1 104 ? 44.799 13.643 36.841 1.00 54.99 96 ALA A N 1
ATOM 749 C CA . ALA A 1 104 ? 43.628 12.870 36.447 1.00 53.39 96 ALA A CA 1
ATOM 750 C C . ALA A 1 104 ? 43.774 12.208 35.071 1.00 52.39 96 ALA A C 1
ATOM 751 O O . ALA A 1 104 ? 43.588 10.993 34.945 1.00 50.50 96 ALA A O 1
ATOM 753 N N . TRP A 1 105 ? 44.111 12.991 34.047 1.00 51.72 97 TRP A N 1
ATOM 754 C CA . TRP A 1 105 ? 44.248 12.433 32.704 1.00 51.54 97 TRP A CA 1
ATOM 755 C C . TRP A 1 105 ? 45.328 11.349 32.641 1.00 50.89 97 TRP A C 1
ATOM 756 O O . TRP A 1 105 ? 45.159 10.332 31.975 1.00 49.19 97 TRP A O 1
ATOM 767 N N . VAL A 1 106 ? 46.436 11.554 33.337 1.00 50.20 98 VAL A N 1
ATOM 768 C CA . VAL A 1 106 ? 47.489 10.549 33.342 1.00 51.11 98 VAL A CA 1
ATOM 769 C C . VAL A 1 106 ? 46.895 9.208 33.771 1.00 51.63 98 VAL A C 1
ATOM 770 O O . VAL A 1 106 ? 47.050 8.192 33.086 1.00 53.31 98 VAL A O 1
ATOM 774 N N . VAL A 1 107 ? 46.188 9.232 34.898 1.00 50.83 99 VAL A N 1
ATOM 775 C CA . VAL A 1 107 ? 45.562 8.048 35.487 1.00 48.97 99 VAL A CA 1
ATOM 776 C C . VAL A 1 107 ? 44.307 7.483 34.806 1.00 49.25 99 VAL A C 1
ATOM 777 O O . VAL A 1 107 ? 44.010 6.298 34.967 1.00 50.00 99 VAL A O 1
ATOM 781 N N . TYR A 1 108 ? 43.576 8.300 34.050 1.00 49.40 100 TYR A N 1
ATOM 782 C CA . TYR A 1 108 ? 42.340 7.822 33.412 1.00 49.57 100 TYR A CA 1
ATOM 783 C C . TYR A 1 108 ? 42.196 8.165 31.938 1.00 49.08 100 TYR A C 1
ATOM 784 O O . TYR A 1 108 ? 41.268 7.698 31.271 1.00 49.16 100 TYR A O 1
ATOM 793 N N . GLY A 1 109 ? 43.101 8.989 31.432 1.00 49.74 101 GLY A N 1
ATOM 794 C CA . GLY A 1 109 ? 43.041 9.373 30.033 1.00 49.17 101 GLY A CA 1
ATOM 795 C C . GLY A 1 109 ? 42.187 10.606 29.841 1.00 48.79 101 GLY A C 1
ATOM 796 O O . GLY A 1 109 ? 41.233 10.830 30.587 1.00 49.30 101 GLY A O 1
ATOM 797 N N . ASN A 1 110 ? 42.528 11.407 28.838 1.00 49.57 102 ASN A N 1
ATOM 798 C CA . ASN A 1 110 ? 41.790 12.627 28.548 1.00 49.68 102 ASN A CA 1
ATOM 799 C C . ASN A 1 110 ? 40.303 12.331 28.377 1.00 50.55 102 ASN A C 1
ATOM 800 O O . ASN A 1 110 ? 39.452 13.060 28.881 1.00 50.75 102 ASN A O 1
ATOM 805 N N . ARG A 1 111 ? 40.007 11.247 27.669 1.00 50.85 103 ARG A N 1
ATOM 806 C CA . ARG A 1 111 ? 38.637 10.843 27.380 1.00 51.80 103 ARG A CA 1
ATOM 807 C C . ARG A 1 111 ? 37.743 10.779 28.623 1.00 50.87 103 ARG A C 1
ATOM 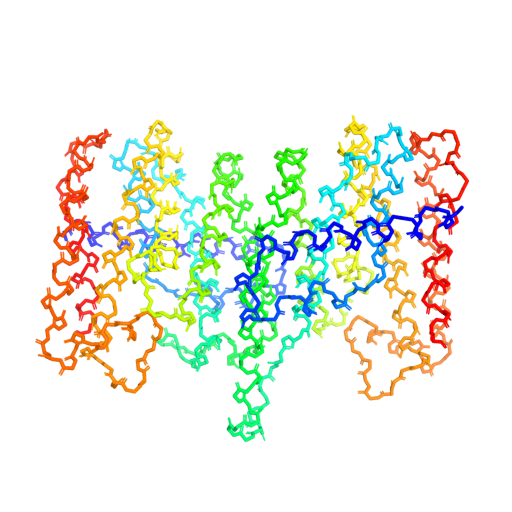808 O O . ARG A 1 111 ? 36.755 11.498 28.713 1.00 52.57 103 ARG A O 1
ATOM 816 N N . LYS A 1 112 ? 38.089 9.934 29.586 1.00 48.49 104 LYS A N 1
ATOM 817 C CA . LYS A 1 112 ? 37.280 9.812 30.793 1.00 47.81 104 LYS A CA 1
ATOM 818 C C . LYS A 1 112 ? 37.128 11.096 31.611 1.00 47.45 104 LYS A C 1
ATOM 819 O O . LYS A 1 112 ? 36.006 11.506 31.918 1.00 46.56 104 LYS A O 1
ATOM 825 N N . VAL A 1 113 ? 38.252 11.720 31.968 1.00 45.51 105 VAL A N 1
ATOM 826 C CA . VAL A 1 113 ? 38.226 12.938 32.774 1.00 43.36 105 VAL A CA 1
ATOM 827 C C . VAL A 1 113 ? 37.362 14.052 32.204 1.00 41.59 105 VAL A C 1
ATOM 828 O O . VAL A 1 113 ? 36.659 14.741 32.951 1.00 39.63 105 VAL A O 1
ATOM 832 N N . ILE A 1 114 ? 37.413 14.244 30.893 1.00 40.20 106 ILE A N 1
ATOM 833 C CA . ILE A 1 114 ? 36.610 15.299 30.305 1.00 41.46 106 ILE A CA 1
ATOM 834 C C . ILE A 1 114 ? 35.136 14.974 30.466 1.00 42.51 106 ILE A C 1
ATOM 835 O O . ILE A 1 114 ? 34.350 15.851 30.827 1.00 43.32 106 ILE A O 1
ATOM 840 N N . PHE A 1 115 ? 34.758 13.720 30.218 1.00 42.85 107 PHE A N 1
ATOM 841 C CA . PHE A 1 115 ? 33.359 13.318 30.374 1.00 42.32 107 PHE A CA 1
ATOM 842 C C . PHE A 1 115 ? 32.974 13.483 31.841 1.00 40.84 107 PHE A C 1
ATOM 843 O O . PHE A 1 115 ? 31.974 14.127 32.170 1.00 37.70 107 PHE A O 1
ATOM 851 N N . ILE A 1 116 ? 33.770 12.893 32.724 1.00 38.33 108 ILE A N 1
ATOM 852 C CA . ILE A 1 116 ? 33.509 13.020 34.145 1.00 40.14 108 ILE A CA 1
ATOM 853 C C . ILE A 1 116 ? 33.322 14.496 34.468 1.00 38.94 108 ILE A C 1
ATOM 854 O O . ILE A 1 116 ? 32.457 14.868 35.255 1.00 39.33 108 ILE A O 1
ATOM 859 N N . THR A 1 117 ? 34.128 15.336 33.834 1.00 37.33 109 THR A N 1
ATOM 860 C CA . THR A 1 117 ? 34.041 16.770 34.045 1.00 37.30 109 THR A CA 1
ATOM 861 C C . THR A 1 117 ? 32.709 17.317 33.542 1.00 36.64 109 THR A C 1
ATOM 862 O O . THR A 1 117 ? 32.065 18.110 34.223 1.00 36.31 109 THR A O 1
ATOM 866 N N . ASN A 1 118 ? 32.286 16.893 32.357 1.00 37.04 110 ASN A N 1
ATOM 867 C CA . ASN A 1 118 ? 31.014 17.376 31.820 1.00 38.65 110 ASN A CA 1
ATOM 868 C C . ASN A 1 118 ? 29.816 16.898 32.621 1.00 36.88 110 ASN A C 1
ATOM 869 O O . ASN A 1 118 ? 28.704 17.336 32.391 1.00 37.82 110 ASN A O 1
ATOM 874 N N . TYR A 1 119 ? 30.058 15.998 33.565 1.00 37.57 111 TYR A N 1
ATOM 875 C CA . TYR A 1 119 ? 29.016 15.487 34.439 1.00 38.51 111 TYR A CA 1
ATOM 876 C C . TYR A 1 119 ? 29.004 16.310 35.742 1.00 38.79 111 TYR A C 1
ATOM 877 O O . TYR A 1 119 ? 27.937 16.715 36.218 1.00 39.45 111 TYR A O 1
ATOM 886 N N . LEU A 1 120 ? 30.194 16.556 36.299 1.00 36.15 112 LEU A N 1
ATOM 887 C CA . LEU A 1 120 ? 30.341 17.308 37.548 1.00 33.12 112 LEU A CA 1
ATOM 888 C C . LEU A 1 120 ? 29.871 18.766 37.451 1.00 31.61 112 LEU A C 1
ATOM 889 O O . LEU A 1 120 ? 29.310 19.317 38.400 1.00 29.94 112 LEU A O 1
ATOM 894 N N . ILE A 1 121 ? 30.096 19.405 36.314 1.00 28.83 113 ILE A N 1
ATOM 895 C CA . ILE A 1 121 ? 29.663 20.788 36.193 1.00 29.23 113 ILE A CA 1
ATOM 896 C C . ILE A 1 121 ? 28.138 20.898 36.334 1.00 29.82 113 ILE A C 1
ATOM 897 O O . ILE A 1 121 ? 27.644 21.668 37.158 1.00 29.78 113 ILE A O 1
ATOM 902 N N . PRO A 1 122 ? 27.369 20.114 35.553 1.00 30.21 114 PRO A N 1
ATOM 903 C CA . PRO A 1 122 ? 25.905 20.209 35.678 1.00 29.82 114 PRO A CA 1
ATOM 904 C C . PRO A 1 122 ? 25.480 19.866 37.114 1.00 29.30 114 PRO A C 1
ATOM 905 O O . PRO A 1 122 ? 24.608 20.514 37.692 1.00 30.34 114 PRO A O 1
ATOM 909 N N . THR A 1 123 ? 26.109 18.848 37.690 1.00 26.52 115 THR A N 1
ATOM 910 C CA . THR A 1 123 ? 25.802 18.465 39.061 1.00 27.48 115 THR A CA 1
ATOM 911 C C . THR A 1 123 ? 25.915 19.684 39.979 1.00 28.44 115 THR A C 1
ATOM 912 O O . THR A 1 123 ? 24.953 20.053 40.641 1.00 29.96 115 THR A O 1
ATOM 916 N N . ALA A 1 124 ? 27.091 20.306 40.016 1.00 29.23 116 ALA A N 1
ATOM 917 C CA . ALA A 1 124 ? 27.298 21.494 40.849 1.00 27.97 116 ALA A CA 1
ATOM 918 C C . ALA A 1 124 ? 26.186 22.525 40.608 1.00 26.36 116 ALA A C 1
ATOM 919 O O . ALA A 1 124 ? 25.678 23.145 41.548 1.00 23.31 116 ALA A O 1
ATOM 921 N N . LEU A 1 125 ? 25.802 22.711 39.349 1.00 26.97 117 LEU A N 1
ATOM 922 C CA . LEU A 1 125 ? 24.743 23.676 39.053 1.00 28.42 117 LEU A CA 1
ATOM 923 C C . LEU A 1 125 ? 23.441 23.245 39.721 1.00 28.16 117 LEU A C 1
ATOM 924 O O . LEU A 1 125 ? 22.746 24.078 40.286 1.00 29.25 117 LEU A O 1
ATOM 929 N N . ARG A 1 126 ? 23.120 21.950 39.684 1.00 30.39 118 ARG A N 1
ATOM 930 C CA . ARG A 1 126 ? 21.891 21.455 40.324 1.00 30.06 118 ARG A CA 1
ATOM 931 C C . ARG A 1 126 ? 21.918 21.796 41.799 1.00 28.51 118 ARG A C 1
ATOM 932 O O . ARG A 1 126 ? 20.942 22.322 42.347 1.00 29.31 118 ARG A O 1
ATOM 940 N N . ILE A 1 127 ? 23.044 21.506 42.443 1.00 28.55 119 ILE A N 1
ATOM 941 C CA . ILE A 1 127 ? 23.192 21.803 43.871 1.00 28.66 119 ILE A CA 1
ATOM 942 C C . ILE A 1 127 ? 22.956 23.286 44.158 1.00 29.54 119 ILE A C 1
ATOM 943 O O . ILE A 1 127 ? 22.348 23.640 45.165 1.00 30.17 119 ILE A O 1
ATOM 948 N N . ILE A 1 128 ? 23.430 24.157 43.269 1.00 29.00 120 ILE A N 1
ATOM 949 C CA . ILE A 1 128 ? 23.259 25.590 43.480 1.00 28.95 120 ILE A CA 1
ATOM 950 C C . ILE A 1 128 ? 21.797 26.028 43.348 1.00 30.34 120 ILE A C 1
ATOM 951 O O . ILE A 1 128 ? 21.324 26.908 44.073 1.00 29.04 120 ILE A O 1
ATOM 956 N N . GLN A 1 129 ? 21.103 25.410 42.401 1.00 32.52 121 GLN A N 1
ATOM 957 C CA . GLN A 1 129 ? 19.698 25.691 42.119 1.00 33.15 121 GLN A CA 1
ATOM 958 C C . GLN A 1 129 ? 18.817 25.191 43.262 1.00 31.23 121 GLN A C 1
ATOM 959 O O . GLN A 1 129 ? 17.909 25.877 43.710 1.00 30.57 121 GLN A O 1
ATOM 965 N N . THR A 1 130 ? 19.094 23.984 43.729 1.00 31.52 122 THR A N 1
ATOM 966 C CA . THR A 1 130 ? 18.339 23.415 44.830 1.00 31.24 122 THR A CA 1
ATOM 967 C C . THR A 1 130 ? 18.567 24.251 46.096 1.00 31.23 122 THR A C 1
ATOM 968 O O . THR A 1 130 ? 17.632 24.761 46.721 1.00 29.41 122 THR A O 1
ATOM 972 N N . SER A 1 131 ? 19.825 24.406 46.465 1.00 30.31 123 SER A N 1
ATOM 973 C CA . SER A 1 131 ? 20.146 25.165 47.647 1.00 28.16 123 SER A CA 1
ATOM 974 C C . SER A 1 131 ? 19.724 26.628 47.569 1.00 27.61 123 SER A C 1
ATOM 975 O O . SER A 1 131 ? 19.327 27.202 48.577 1.00 30.57 123 SER A O 1
ATOM 978 N N . TYR A 1 132 ? 19.763 27.235 46.387 1.00 26.20 124 TYR A N 1
ATOM 979 C CA . TYR A 1 132 ? 19.470 28.664 46.309 1.00 25.85 124 TYR A CA 1
ATOM 980 C C . TYR A 1 132 ? 18.441 29.226 45.334 1.00 27.62 124 TYR A C 1
ATOM 981 O O . TYR A 1 132 ? 18.072 30.402 45.442 1.00 27.58 124 TYR A O 1
ATOM 990 N N . GLY A 1 133 ? 17.985 28.432 44.374 1.00 26.64 125 GLY A N 1
ATOM 991 C CA . GLY A 1 133 ? 17.010 28.960 43.441 1.00 29.40 125 GLY A CA 1
ATOM 992 C C . GLY A 1 133 ? 17.552 29.292 42.063 1.00 32.52 125 GLY A C 1
ATOM 993 O O . GLY A 1 133 ? 18.761 29.199 41.800 1.00 34.04 125 GLY A O 1
ATOM 994 N N . ASP A 1 134 ? 16.635 29.703 41.190 1.00 33.26 126 ASP A N 1
ATOM 995 C CA . ASP A 1 134 ? 16.920 30.034 39.803 1.00 32.87 126 ASP A CA 1
ATOM 996 C C . ASP A 1 134 ? 17.809 31.232 39.542 1.00 31.54 126 ASP A C 1
ATOM 997 O O . ASP A 1 134 ? 18.646 31.179 38.646 1.00 34.59 126 ASP A O 1
ATOM 1002 N N . ASP A 1 135 ? 17.631 32.319 40.287 1.00 29.54 127 ASP A N 1
ATOM 1003 C CA . ASP A 1 135 ? 18.465 33.503 40.059 1.00 30.76 127 ASP A CA 1
ATOM 1004 C C . ASP A 1 135 ? 19.937 33.160 40.318 1.00 30.63 127 ASP A C 1
ATOM 1005 O O . ASP A 1 135 ? 20.824 33.574 39.575 1.00 27.55 127 ASP A O 1
ATOM 1010 N N . ALA A 1 136 ? 20.180 32.399 41.382 1.00 29.94 128 ALA A N 1
ATOM 1011 C CA . ALA A 1 136 ? 21.529 31.982 41.729 1.00 29.77 128 ALA A CA 1
ATOM 1012 C C . ALA A 1 136 ? 22.073 31.121 40.591 1.00 29.82 128 ALA A C 1
ATOM 1013 O O . ALA A 1 136 ? 23.220 31.264 40.180 1.00 30.77 128 ALA A O 1
ATOM 1015 N N . LEU A 1 137 ? 21.243 30.220 40.087 1.00 29.65 129 LEU A N 1
ATOM 1016 C CA . LEU A 1 137 ? 21.663 29.340 39.003 1.00 30.13 129 LEU A CA 1
ATOM 1017 C C . LEU A 1 137 ? 22.022 30.087 37.722 1.00 29.83 129 LEU A C 1
ATOM 1018 O O . LEU A 1 137 ? 23.039 29.789 37.091 1.00 28.27 129 LEU A O 1
ATOM 1023 N N . ASN A 1 138 ? 21.180 31.040 37.331 1.00 27.54 130 ASN A N 1
ATOM 1024 C CA . ASN A 1 138 ? 21.433 31.800 36.113 1.00 28.40 130 ASN A CA 1
ATOM 1025 C C . ASN A 1 138 ? 22.730 32.591 36.235 1.00 27.39 130 ASN A C 1
ATOM 1026 O O . ASN A 1 138 ? 23.504 32.674 35.275 1.00 26.83 130 ASN A O 1
ATOM 1031 N N . THR A 1 139 ? 22.960 33.160 37.415 1.00 26.25 131 THR A N 1
ATOM 1032 C CA . THR A 1 139 ? 24.166 33.924 37.675 1.00 25.99 131 THR A CA 1
ATOM 1033 C C . THR A 1 139 ? 25.360 32.986 37.457 1.00 25.96 131 THR A C 1
ATOM 1034 O O . THR A 1 139 ? 26.360 33.374 36.860 1.00 23.92 131 THR A O 1
ATOM 1038 N N . SER A 1 140 ? 25.232 31.748 37.934 1.00 23.74 132 SER A N 1
ATOM 1039 C CA . SER A 1 140 ? 26.286 30.753 37.806 1.00 24.88 132 SER A CA 1
ATOM 1040 C C . SER A 1 140 ? 26.545 30.362 36.355 1.00 28.70 132 SER A C 1
ATOM 1041 O O . SER A 1 140 ? 27.687 30.093 35.968 1.00 29.29 132 SER A O 1
ATOM 1044 N N . ILE A 1 141 ? 25.489 30.310 35.550 1.00 30.03 133 ILE A N 1
ATOM 1045 C CA . ILE A 1 141 ? 25.645 29.949 34.151 1.00 29.53 133 ILE A CA 1
ATOM 1046 C C . ILE A 1 141 ? 26.406 31.053 33.429 1.00 31.59 133 ILE A C 1
ATOM 1047 O O . ILE A 1 141 ? 27.234 30.781 32.572 1.00 33.19 133 ILE A O 1
ATOM 1052 N N . GLU A 1 142 ? 26.144 32.304 33.796 1.00 32.36 134 GLU A N 1
ATOM 1053 C CA . GLU A 1 142 ? 26.836 33.413 33.174 1.00 31.61 134 GLU A CA 1
ATOM 1054 C C . GLU A 1 142 ? 28.310 33.407 33.559 1.00 32.04 134 GLU A C 1
ATOM 1055 O O . GLU A 1 142 ? 29.171 33.688 32.734 1.00 31.48 134 GLU A O 1
ATOM 1061 N N . LEU A 1 143 ? 28.607 33.091 34.814 1.00 31.37 135 LEU A N 1
ATOM 1062 C CA . LEU A 1 143 ? 29.993 33.063 35.248 1.00 28.86 135 LEU A CA 1
ATOM 1063 C C . LEU A 1 143 ? 30.732 31.891 34.589 1.00 27.65 135 LEU A C 1
ATOM 1064 O O . LEU A 1 143 ? 31.936 31.963 34.359 1.00 27.91 135 LEU A O 1
ATOM 1069 N N . TRP A 1 144 ? 30.000 30.832 34.256 1.00 26.68 136 TRP A N 1
ATOM 1070 C CA . TRP A 1 144 ? 30.573 29.663 33.576 1.00 25.52 136 TRP A CA 1
ATOM 1071 C C . TRP A 1 144 ? 30.995 30.071 32.167 1.00 25.17 136 TRP A C 1
ATOM 1072 O O . TRP A 1 144 ? 32.089 29.729 31.715 1.00 24.65 136 TRP A O 1
ATOM 1083 N N . LYS A 1 145 ? 30.111 30.785 31.473 1.00 25.51 137 LYS A N 1
ATOM 1084 C CA . LYS A 1 145 ? 30.383 31.255 30.109 1.00 27.77 137 LYS A CA 1
ATOM 1085 C C . LYS A 1 145 ? 31.586 32.211 30.119 1.00 26.98 137 LYS A C 1
ATOM 1086 O O . LYS A 1 145 ? 32.485 32.113 29.274 1.00 24.66 137 LYS A O 1
ATOM 1092 N N . ASP A 1 146 ? 31.571 33.134 31.080 1.00 26.95 138 ASP A N 1
ATOM 1093 C CA . ASP A 1 146 ? 32.638 34.120 31.261 1.00 27.69 138 ASP A CA 1
ATOM 1094 C C . ASP A 1 146 ? 33.966 33.390 31.362 1.00 28.21 138 ASP A C 1
ATOM 1095 O O . ASP A 1 146 ? 34.944 33.770 30.733 1.00 27.89 138 ASP A O 1
ATOM 1100 N N . THR A 1 147 ? 33.975 32.330 32.159 1.00 27.29 139 THR A N 1
ATOM 1101 C CA . THR A 1 147 ? 35.171 31.534 32.357 1.00 27.68 139 THR A CA 1
ATOM 1102 C C . THR A 1 147 ? 35.660 30.955 31.045 1.00 27.23 139 THR A C 1
ATOM 1103 O O . THR A 1 147 ? 36.848 30.973 30.778 1.00 30.22 139 THR A O 1
ATOM 1107 N N . SER A 1 148 ? 34.755 30.454 30.211 1.00 28.16 140 SER A N 1
ATOM 1108 C CA . SER A 1 148 ? 35.191 29.865 28.946 1.00 26.82 140 SER A CA 1
ATOM 1109 C C . SER A 1 148 ? 35.734 30.955 28.055 1.00 23.01 140 SER A C 1
ATOM 1110 O O . SER A 1 148 ? 36.653 30.731 27.297 1.00 22.12 140 SER A O 1
ATOM 1113 N N . VAL A 1 149 ? 35.153 32.138 28.144 1.00 26.11 141 VAL A N 1
ATOM 1114 C CA . VAL A 1 149 ? 35.613 33.256 27.333 1.00 29.69 141 VAL A CA 1
ATOM 1115 C C . VAL A 1 149 ? 37.003 33.621 27.825 1.00 31.24 141 VAL A C 1
ATOM 1116 O O . VAL A 1 149 ? 37.857 34.058 27.054 1.00 30.58 141 VAL A O 1
ATOM 1120 N N . GLY A 1 150 ? 37.213 33.416 29.123 1.00 31.80 142 GLY A N 1
ATOM 1121 C CA . GLY A 1 150 ? 38.496 33.704 29.733 1.00 31.87 142 GLY A CA 1
ATOM 1122 C C . GLY A 1 150 ? 39.581 32.781 29.220 1.00 32.02 142 GLY A C 1
ATOM 1123 O O . GLY A 1 150 ? 40.662 33.239 28.856 1.00 31.68 142 GLY A O 1
ATOM 1124 N N . ALA A 1 151 ? 39.303 31.482 29.193 1.00 31.79 143 ALA A N 1
ATOM 1125 C CA . ALA A 1 151 ? 40.283 30.519 28.713 1.00 33.70 143 ALA A CA 1
ATOM 1126 C C . ALA A 1 151 ? 40.657 30.886 27.290 1.00 36.04 143 ALA A C 1
ATOM 1127 O O . ALA A 1 151 ? 41.818 30.814 26.895 1.00 37.09 143 ALA A O 1
ATOM 1129 N N . LEU A 1 152 ? 39.653 31.274 26.520 1.00 38.74 144 LEU A N 1
ATOM 1130 C CA . LEU A 1 152 ? 39.871 31.649 25.141 1.00 42.22 144 LEU A CA 1
ATOM 1131 C C . LEU A 1 152 ? 40.875 32.787 25.069 1.00 43.13 144 LEU A C 1
ATOM 1132 O O . LEU A 1 152 ? 41.965 32.630 24.530 1.00 44.07 144 LEU A O 1
ATOM 1137 N N . ARG A 1 153 ? 40.504 33.932 25.626 1.00 43.39 145 ARG A N 1
ATOM 1138 C CA . ARG A 1 153 ? 41.365 35.101 25.605 1.00 44.80 145 ARG A CA 1
ATOM 1139 C C . ARG A 1 153 ? 42.748 34.876 26.203 1.00 47.37 145 ARG A C 1
ATOM 1140 O O . ARG A 1 153 ? 43.622 35.730 26.082 1.00 47.75 145 ARG A O 1
ATOM 1148 N N . ASP A 1 154 ? 42.937 33.729 26.845 1.00 50.31 146 ASP A N 1
ATOM 1149 C CA . ASP A 1 154 ? 44.216 33.377 27.441 1.00 53.99 146 ASP A CA 1
ATOM 1150 C C . ASP A 1 154 ? 45.062 32.781 26.305 1.00 56.76 146 ASP A C 1
ATOM 1151 O O . ASP A 1 154 ? 46.269 32.576 26.449 1.00 57.59 146 ASP A O 1
ATOM 1156 N N . MET A 1 155 ? 44.408 32.528 25.171 1.00 59.45 147 MET A N 1
ATOM 1157 C CA . MET A 1 155 ? 45.049 31.969 23.976 1.00 62.72 147 MET A CA 1
ATOM 1158 C C . MET A 1 155 ? 45.931 33.057 23.367 1.00 64.19 147 MET A C 1
ATOM 1159 O O . MET A 1 155 ? 47.142 32.885 23.204 1.00 64.37 147 MET A O 1
ATOM 1164 N N . TYR A 1 156 ? 45.301 34.175 23.018 1.00 65.04 148 TYR A N 1
ATOM 1165 C CA . TYR A 1 156 ? 46.004 35.322 22.463 1.00 66.03 148 TYR A CA 1
ATOM 1166 C C . TYR A 1 156 ? 46.001 36.415 23.527 1.00 66.95 148 TYR A C 1
ATOM 1167 O O . TYR A 1 156 ? 45.233 37.370 23.464 1.00 66.64 148 TYR A O 1
ATOM 1176 N N . ASP A 1 157 ? 46.870 36.250 24.516 1.00 68.76 149 ASP A N 1
ATOM 1177 C CA . ASP A 1 157 ? 46.984 37.196 25.612 1.00 70.06 149 ASP A CA 1
ATOM 1178 C C . ASP A 1 157 ? 47.623 38.517 25.186 1.00 71.01 149 ASP A C 1
ATOM 1179 O O . ASP A 1 157 ? 48.210 39.219 26.011 1.00 71.88 149 ASP A O 1
ATOM 1184 N N . ASN A 1 158 ? 47.518 38.865 23.909 1.00 70.22 150 ASN A N 1
ATOM 1185 C CA . ASN A 1 158 ? 48.117 40.111 23.456 1.00 70.36 150 ASN A CA 1
ATOM 1186 C C . ASN A 1 158 ? 47.788 41.260 24.397 1.00 68.98 150 ASN A C 1
ATOM 1187 O O . ASN A 1 158 ? 48.694 41.913 24.931 1.00 68.74 150 ASN A O 1
ATOM 1192 N N . SER A 1 159 ? 46.498 41.501 24.612 1.00 66.04 151 SER A N 1
ATOM 1193 C CA . SER A 1 159 ? 46.090 42.582 25.498 1.00 62.74 151 SER A CA 1
ATOM 1194 C C . SER A 1 159 ? 44.939 42.210 26.414 1.00 59.40 151 SER A C 1
ATOM 1195 O O . SER A 1 159 ? 44.366 41.123 26.316 1.00 60.39 151 SER A O 1
ATOM 1198 N N . ASP A 1 160 ? 44.614 43.139 27.303 1.00 55.31 152 ASP A N 1
ATOM 1199 C CA . ASP A 1 160 ? 43.535 42.976 28.260 1.00 51.13 152 ASP A CA 1
ATOM 1200 C C . ASP A 1 160 ? 43.865 41.995 29.366 1.00 46.15 152 ASP A C 1
ATOM 1201 O O . ASP A 1 160 ? 43.052 41.133 29.705 1.00 46.61 152 ASP A O 1
ATOM 1206 N N . TYR A 1 161 ? 45.048 42.144 29.946 1.00 39.50 153 TYR A N 1
ATOM 1207 C CA . TYR A 1 161 ? 45.473 41.259 31.016 1.00 34.43 153 TYR A CA 1
ATOM 1208 C C . TYR A 1 161 ? 44.442 41.213 32.134 1.00 31.44 153 TYR A C 1
ATOM 1209 O O . TYR A 1 161 ? 43.900 40.153 32.460 1.00 32.05 153 TYR A O 1
ATOM 1218 N N . ILE A 1 162 ? 44.184 42.372 32.718 1.00 28.29 154 ILE A N 1
ATOM 1219 C CA . ILE A 1 162 ? 43.242 42.492 33.822 1.00 27.31 154 ILE A CA 1
ATOM 1220 C C . ILE A 1 162 ? 41.854 41.944 33.503 1.00 27.17 154 ILE A C 1
ATOM 1221 O O . ILE A 1 162 ? 41.242 41.274 34.328 1.00 27.74 154 ILE A O 1
ATOM 1226 N N . ARG A 1 163 ? 41.353 42.228 32.310 1.00 25.40 155 ARG A N 1
ATOM 1227 C CA . ARG A 1 163 ? 40.029 41.752 31.936 1.00 26.37 155 ARG A CA 1
ATOM 1228 C C . ARG A 1 163 ? 40.088 40.240 31.705 1.00 25.72 155 ARG A C 1
ATOM 1229 O O . ARG A 1 163 ? 39.206 39.492 32.101 1.00 22.50 155 ARG A O 1
ATOM 1237 N N . THR A 1 164 ? 41.164 39.793 31.082 1.00 25.88 156 THR A N 1
ATOM 1238 C CA . THR A 1 164 ? 41.323 38.387 30.812 1.00 25.16 156 THR A CA 1
ATOM 1239 C C . THR A 1 164 ? 41.380 37.549 32.086 1.00 26.19 156 THR A C 1
ATOM 1240 O O . THR A 1 164 ? 40.718 36.502 32.158 1.00 27.27 156 THR A O 1
ATOM 1244 N N . ILE A 1 165 ? 42.150 37.987 33.090 1.00 22.73 157 ILE A N 1
ATOM 1245 C CA . ILE A 1 165 ? 42.246 37.208 34.322 1.00 21.77 157 ILE A CA 1
ATOM 1246 C C . ILE A 1 165 ? 40.962 37.318 35.129 1.00 22.76 157 ILE A C 1
ATOM 1247 O O . ILE A 1 165 ? 40.637 36.424 35.902 1.00 25.73 157 ILE A O 1
ATOM 1252 N N . GLU A 1 166 ? 40.228 38.412 34.953 1.00 23.66 158 GLU A N 1
ATOM 1253 C CA . GLU A 1 166 ? 38.960 38.589 35.655 1.00 24.27 158 GLU A CA 1
ATOM 1254 C C . GLU A 1 166 ? 37.997 37.465 35.245 1.00 25.43 158 GLU A C 1
ATOM 1255 O O . GLU A 1 166 ? 37.375 36.820 36.085 1.00 23.62 158 GLU A O 1
ATOM 1261 N N . LEU A 1 167 ? 37.890 37.256 33.936 1.00 25.21 159 LEU A N 1
ATOM 1262 C CA . LEU A 1 167 ? 37.026 36.237 33.347 1.00 24.58 159 LEU A CA 1
ATOM 1263 C C . LEU A 1 167 ? 37.532 34.826 33.614 1.00 25.49 159 LEU A C 1
ATOM 1264 O O . LEU A 1 167 ? 36.765 33.928 33.985 1.00 28.03 159 LEU A O 1
ATOM 1269 N N . LYS A 1 168 ? 38.832 34.631 33.428 1.00 26.06 160 LYS A N 1
ATOM 1270 C CA . LYS A 1 168 ? 39.415 33.306 33.597 1.00 23.80 160 LYS A CA 1
ATOM 1271 C C . LYS A 1 168 ? 39.420 32.771 35.001 1.00 19.95 160 LYS A C 1
ATOM 1272 O O . LYS A 1 168 ? 39.004 31.644 35.235 1.00 20.34 160 LYS A O 1
ATOM 1278 N N . THR A 1 169 ? 39.880 33.582 35.940 1.00 20.07 161 THR A N 1
ATOM 1279 C CA . THR A 1 169 ? 39.989 33.158 37.326 1.00 19.71 161 THR A CA 1
ATOM 1280 C C . THR A 1 169 ? 38.984 33.867 38.224 1.00 20.15 161 THR A C 1
ATOM 1281 O O . THR A 1 169 ? 38.450 33.275 39.166 1.00 19.13 161 THR A O 1
ATOM 1285 N N . GLY A 1 170 ? 38.728 35.134 37.918 1.00 18.90 162 GLY A N 1
ATOM 1286 C CA . GLY A 1 170 ? 37.788 35.911 38.706 1.00 20.56 162 GLY A CA 1
ATOM 1287 C C . GLY A 1 170 ? 36.352 35.414 38.697 1.00 20.45 162 GLY A C 1
ATOM 1288 O O . GLY A 1 170 ? 35.639 35.567 39.692 1.00 20.64 162 GLY A O 1
ATOM 1289 N N . SER A 1 171 ? 35.918 34.814 37.594 1.00 18.50 163 SER A N 1
ATOM 1290 C CA . SER A 1 171 ? 34.544 34.344 37.517 1.00 22.32 163 SER A CA 1
ATOM 1291 C C . SER A 1 171 ? 34.190 33.423 38.691 1.00 22.70 163 SER A C 1
ATOM 1292 O O . SER A 1 171 ? 33.131 33.580 39.309 1.00 21.55 163 SER A O 1
ATOM 1295 N N . LEU A 1 172 ? 35.074 32.486 39.019 1.00 22.21 164 LEU A N 1
ATOM 1296 C CA . LEU A 1 172 ? 34.787 31.569 40.123 1.00 22.67 164 LEU A CA 1
ATOM 1297 C C . LEU A 1 172 ? 34.777 32.303 41.471 1.00 20.62 164 LEU A C 1
ATOM 1298 O O . LEU A 1 172 ? 33.984 31.975 42.338 1.00 23.08 164 LEU A O 1
ATOM 1303 N N . PHE A 1 173 ? 35.651 33.288 41.660 1.00 21.73 165 PHE A N 1
ATOM 1304 C CA . PHE A 1 173 ? 35.628 34.069 42.905 1.00 20.97 165 PHE A CA 1
ATOM 1305 C C . PHE A 1 173 ? 34.296 34.839 43.015 1.00 20.36 165 PHE A C 1
ATOM 1306 O O . PHE A 1 173 ? 33.715 34.938 44.096 1.00 21.88 165 PHE A O 1
ATOM 1314 N N . LYS A 1 174 ? 33.813 35.387 41.903 1.00 21.74 166 LYS A N 1
ATOM 1315 C CA . LYS A 1 174 ? 32.543 36.126 41.918 1.00 23.94 166 LYS A CA 1
ATOM 1316 C C . LYS A 1 174 ? 31.446 35.154 42.350 1.00 24.74 166 LYS A C 1
ATOM 1317 O O . LYS A 1 174 ? 30.507 35.526 43.045 1.00 23.51 166 LYS A O 1
ATOM 1323 N N . LEU A 1 175 ? 31.575 33.897 41.936 1.00 25.47 167 LEU A N 1
ATOM 1324 C CA . LEU A 1 175 ? 30.580 32.903 42.288 1.00 25.49 167 LEU A CA 1
ATOM 1325 C C . LEU A 1 175 ? 30.656 32.671 43.790 1.00 27.36 167 LEU A C 1
ATOM 1326 O O . LEU A 1 175 ? 29.637 32.706 44.494 1.00 28.16 167 LEU A O 1
ATOM 1331 N N . SER A 1 176 ? 31.870 32.472 44.286 1.00 24.49 168 SER A N 1
ATOM 1332 C CA . SER A 1 176 ? 32.071 32.238 45.707 1.00 25.71 168 SER A CA 1
ATOM 1333 C C . SER A 1 176 ? 31.467 33.335 46.591 1.00 23.68 168 SER A C 1
ATOM 1334 O O . SER A 1 176 ? 30.756 33.047 47.556 1.00 22.87 168 SER A O 1
ATOM 1337 N N . THR A 1 177 ? 31.760 34.589 46.267 1.00 21.85 169 THR A N 1
ATOM 1338 C CA . THR A 1 177 ? 31.244 35.694 47.049 1.00 20.45 169 THR A CA 1
ATOM 1339 C C . THR A 1 177 ? 29.764 35.979 46.790 1.00 21.84 169 THR A C 1
ATOM 1340 O O . THR A 1 177 ? 29.010 36.179 47.746 1.00 20.91 169 THR A O 1
ATOM 1344 N N . VAL A 1 178 ? 29.340 35.975 45.522 1.00 19.40 170 VAL A N 1
ATOM 1345 C CA . VAL A 1 178 ? 27.946 36.260 45.217 1.00 22.06 170 VAL A CA 1
ATOM 1346 C C . VAL A 1 178 ? 26.976 35.266 45.853 1.00 24.51 170 VAL A C 1
ATOM 1347 O O . VAL A 1 178 ? 25.901 35.661 46.279 1.00 25.51 170 VAL A O 1
ATOM 1351 N N . LEU A 1 179 ? 27.357 33.991 45.941 1.00 24.63 171 LEU A N 1
ATOM 1352 C CA . LEU A 1 179 ? 26.474 32.981 46.521 1.00 23.84 171 LEU A CA 1
ATOM 1353 C C . LEU A 1 179 ? 26.286 33.173 48.021 1.00 25.72 171 LEU A C 1
ATOM 1354 O O . LEU A 1 179 ? 25.311 32.693 48.598 1.00 25.09 171 LEU A O 1
ATOM 1359 N N . SER A 1 180 ? 27.213 33.878 48.661 1.00 26.19 172 SER A N 1
ATOM 1360 C CA . SER A 1 180 ? 27.081 34.088 50.093 1.00 25.43 172 SER A CA 1
ATOM 1361 C C . SER A 1 180 ? 25.958 35.102 50.321 1.00 24.92 172 SER A C 1
ATOM 1362 O O . SER A 1 180 ? 25.423 35.215 51.427 1.00 25.16 172 SER A O 1
ATOM 1365 N N . ALA A 1 181 ? 25.613 35.834 49.264 1.00 25.23 173 ALA A N 1
ATOM 1366 C CA . ALA A 1 181 ? 24.542 36.839 49.313 1.00 26.56 173 ALA A CA 1
ATOM 1367 C C . ALA A 1 181 ? 23.184 36.142 49.453 1.00 27.23 173 ALA A C 1
ATOM 1368 O O . ALA A 1 181 ? 22.281 36.643 50.137 1.00 27.44 173 ALA A O 1
ATOM 1370 N N . TYR A 1 182 ? 23.050 34.992 48.792 1.00 26.49 174 TYR A N 1
ATOM 1371 C CA . TYR A 1 182 ? 21.827 34.202 48.864 1.00 26.16 174 TYR A CA 1
ATOM 1372 C C . TYR A 1 182 ? 21.837 33.433 50.183 1.00 26.75 174 TYR A C 1
ATOM 1373 O O . TYR A 1 182 ? 20.889 33.509 50.965 1.00 28.14 174 TYR A O 1
ATOM 1382 N N . ALA A 1 183 ? 22.918 32.689 50.413 1.00 24.92 175 ALA A N 1
ATOM 1383 C CA . ALA A 1 183 ? 23.066 31.874 51.613 1.00 25.16 175 ALA A CA 1
ATOM 1384 C C . ALA A 1 183 ? 22.801 32.647 52.886 1.00 25.45 175 ALA A C 1
ATOM 1385 O O . ALA A 1 183 ? 22.196 32.112 53.816 1.00 24.55 175 ALA A O 1
ATOM 1387 N N . SER A 1 184 ? 23.245 33.901 52.935 1.00 25.13 176 SER A N 1
ATOM 1388 C CA . SER A 1 184 ? 23.042 34.706 54.138 1.00 27.82 176 SER A CA 1
ATOM 1389 C C . SER A 1 184 ? 21.697 35.445 54.225 1.00 30.00 176 SER A C 1
ATOM 1390 O O . SER A 1 184 ? 21.428 36.112 55.224 1.00 28.75 176 SER A O 1
ATOM 1393 N N . LYS A 1 185 ? 20.865 35.322 53.191 1.00 31.03 177 LYS A N 1
ATOM 1394 C CA . LYS A 1 185 ? 19.569 36.003 53.147 1.00 33.76 177 LYS A CA 1
ATOM 1395 C C . LYS A 1 185 ? 19.755 37.510 53.029 1.00 33.41 177 LYS A C 1
ATOM 1396 O O . LYS A 1 185 ? 19.023 38.266 53.668 1.00 33.28 177 LYS A O 1
ATOM 1402 N N . HIS A 1 186 ? 20.732 37.937 52.224 1.00 32.10 178 HIS A N 1
ATOM 1403 C CA . HIS A 1 186 ? 21.020 39.360 52.019 1.00 31.45 178 HIS A CA 1
ATOM 1404 C C . HIS A 1 186 ? 21.229 39.652 50.534 1.00 31.30 178 HIS A C 1
ATOM 1405 O O . HIS A 1 186 ? 22.201 40.295 50.129 1.00 32.31 178 HIS A O 1
ATOM 1412 N N . TYR A 1 187 ? 20.292 39.173 49.732 1.00 31.07 179 TYR A N 1
ATOM 1413 C CA . TYR A 1 187 ? 20.314 39.321 48.286 1.00 31.09 179 TYR A CA 1
ATOM 1414 C C . TYR A 1 187 ? 20.461 40.755 47.795 1.00 28.56 179 TYR A C 1
ATOM 1415 O O . TYR A 1 187 ? 20.806 40.982 46.642 1.00 29.72 179 TYR A O 1
ATOM 1424 N N . ASN A 1 188 ? 20.199 41.728 48.653 1.00 28.48 180 ASN A N 1
ATOM 1425 C CA . ASN A 1 188 ? 20.340 43.121 48.250 1.00 29.31 180 ASN A CA 1
ATOM 1426 C C . ASN A 1 188 ? 21.823 43.478 48.002 1.00 31.17 180 ASN A C 1
ATOM 1427 O O . ASN A 1 188 ? 22.127 44.496 47.367 1.00 29.06 180 ASN A O 1
ATOM 1432 N N . THR A 1 189 ? 22.746 42.649 48.499 1.00 30.46 181 THR A N 1
ATOM 1433 C CA . THR A 1 189 ? 24.168 42.913 48.288 1.00 29.26 181 THR A CA 1
ATOM 1434 C C . THR A 1 189 ? 24.709 42.166 47.065 1.00 30.04 181 THR A C 1
ATOM 1435 O O . THR A 1 189 ? 25.907 42.186 46.804 1.00 30.36 181 THR A O 1
ATOM 1439 N N . LYS A 1 190 ? 23.824 41.539 46.298 1.00 29.38 182 LYS A N 1
ATOM 1440 C CA . LYS A 1 190 ? 24.241 40.769 45.126 1.00 30.30 182 LYS A CA 1
ATOM 1441 C C . LYS A 1 190 ? 25.387 41.323 44.278 1.00 32.08 182 LYS A C 1
ATOM 1442 O O . LYS A 1 190 ? 26.394 40.637 44.075 1.00 35.22 182 LYS A O 1
ATOM 1448 N N . GLN A 1 191 ? 25.218 42.541 43.768 1.00 30.81 183 GLN A N 1
ATOM 1449 C CA . GLN A 1 191 ? 26.208 43.188 42.913 1.00 30.04 183 GLN A CA 1
ATOM 1450 C C . GLN A 1 191 ? 27.456 43.587 43.691 1.00 28.93 183 GLN A C 1
ATOM 1451 O O . GLN A 1 191 ? 28.580 43.527 43.171 1.00 24.35 183 GLN A O 1
ATOM 1457 N N . GLN A 1 192 ? 27.256 44.017 44.931 1.00 26.69 184 GLN A N 1
ATOM 1458 C CA . GLN A 1 192 ? 28.382 44.375 45.769 1.00 26.83 184 GLN A CA 1
ATOM 1459 C C . GLN A 1 192 ? 29.227 43.122 45.965 1.00 25.21 184 GLN A C 1
ATOM 1460 O O . GLN A 1 192 ? 30.440 43.159 45.788 1.00 24.33 184 GLN A O 1
ATOM 1466 N N . MET A 1 193 ? 28.575 42.010 46.297 1.00 25.29 185 MET A N 1
ATOM 1467 C CA . MET A 1 193 ? 29.273 40.762 46.508 1.00 25.28 185 MET A CA 1
ATOM 1468 C C . MET A 1 193 ? 29.983 40.273 45.247 1.00 27.56 185 MET A C 1
ATOM 1469 O O . MET A 1 193 ? 31.059 39.665 45.330 1.00 26.14 185 MET A O 1
ATOM 1474 N N . LEU A 1 194 ? 29.397 40.544 44.083 1.00 25.42 186 LEU A N 1
ATOM 1475 C CA . LEU A 1 194 ? 30.013 40.121 42.834 1.00 25.06 186 LEU A CA 1
ATOM 1476 C C . LEU A 1 194 ? 31.321 40.863 42.653 1.00 24.74 186 LEU A C 1
ATOM 1477 O O . LEU A 1 194 ? 32.325 40.272 42.248 1.00 25.10 186 LEU A O 1
ATOM 1482 N N . ASP A 1 195 ? 31.308 42.157 42.950 1.00 25.01 187 ASP A N 1
ATOM 1483 C CA . ASP A 1 195 ? 32.508 42.970 42.802 1.00 27.22 187 ASP A CA 1
ATOM 1484 C C . ASP A 1 195 ? 33.579 42.624 43.838 1.00 26.93 187 ASP A C 1
ATOM 1485 O O . ASP A 1 195 ? 34.768 42.791 43.584 1.00 25.44 187 ASP A O 1
ATOM 1490 N N . VAL A 1 196 ? 33.159 42.143 45.001 1.00 26.88 188 VAL A N 1
ATOM 1491 C CA . VAL A 1 196 ? 34.114 41.745 46.017 1.00 27.19 188 VAL A CA 1
ATOM 1492 C C . VAL A 1 196 ? 34.958 40.607 45.429 1.00 28.71 188 VAL A C 1
ATOM 1493 O O . VAL A 1 196 ? 36.190 40.709 45.361 1.00 31.61 188 VAL A O 1
ATOM 1497 N N . GLY A 1 197 ? 34.288 39.542 44.983 1.00 27.44 189 GLY A N 1
ATOM 1498 C CA . GLY A 1 197 ? 34.970 38.386 44.419 1.00 23.94 189 GLY A CA 1
ATOM 1499 C C . GLY A 1 197 ? 35.784 38.731 43.184 1.00 26.30 189 GLY A C 1
ATOM 1500 O O . GLY A 1 197 ? 36.758 38.045 42.846 1.00 23.73 189 GLY A O 1
ATOM 1501 N N . LYS A 1 198 ? 35.379 39.796 42.498 1.00 24.71 190 LYS A N 1
ATOM 1502 C CA . LYS A 1 198 ? 36.084 40.233 41.301 1.00 23.47 190 LYS A CA 1
ATOM 1503 C C . LYS A 1 198 ? 37.442 40.798 41.703 1.00 25.49 190 LYS A C 1
ATOM 1504 O O . LYS A 1 198 ? 38.459 40.522 41.061 1.00 25.98 190 LYS A O 1
ATOM 1510 N N . TYR A 1 199 ? 37.450 41.604 42.760 1.00 23.67 191 TYR A N 1
ATOM 1511 C CA . TYR A 1 199 ? 38.686 42.208 43.223 1.00 24.99 191 TYR A CA 1
ATOM 1512 C C . TYR A 1 199 ? 39.615 41.143 43.794 1.00 23.58 191 TYR A C 1
ATOM 1513 O O . TYR A 1 199 ? 40.793 41.091 43.437 1.00 21.93 191 TYR A O 1
ATOM 1522 N N . LEU A 1 200 ? 39.079 40.288 44.660 1.00 21.80 192 LEU A N 1
ATOM 1523 C CA . LEU A 1 200 ? 39.865 39.207 45.246 1.00 23.15 192 LEU A CA 1
ATOM 1524 C C . LEU A 1 200 ? 40.431 38.271 44.157 1.00 21.95 192 LEU A C 1
ATOM 1525 O O . LEU A 1 200 ? 41.587 37.864 44.235 1.00 20.00 192 LEU A O 1
ATOM 1530 N N . GLY A 1 201 ? 39.628 37.958 43.141 1.00 19.38 193 GLY A N 1
ATOM 1531 C CA . GLY A 1 201 ? 40.088 37.076 42.073 1.00 21.50 193 GLY A CA 1
ATOM 1532 C C . GLY A 1 201 ? 41.194 37.654 41.196 1.00 22.78 193 GLY A C 1
ATOM 1533 O O . GLY A 1 201 ? 42.068 36.934 40.713 1.00 23.22 193 GLY A O 1
ATOM 1534 N N . ILE A 1 202 ? 41.146 38.959 40.969 1.00 20.57 194 ILE A N 1
ATOM 1535 C CA . ILE A 1 202 ? 42.159 39.624 40.182 1.00 23.08 194 ILE A CA 1
ATOM 1536 C C . ILE A 1 202 ? 43.442 39.699 41.011 1.00 25.38 194 ILE A C 1
ATOM 1537 O O . ILE A 1 202 ? 44.544 39.498 40.501 1.00 27.62 194 ILE A O 1
ATOM 1542 N N . ILE A 1 203 ? 43.289 39.988 42.292 1.00 24.14 195 ILE A N 1
ATOM 1543 C CA . ILE A 1 203 ? 44.429 40.064 43.185 1.00 25.88 195 ILE A CA 1
ATOM 1544 C C . ILE A 1 203 ? 45.059 38.669 43.293 1.00 26.73 195 ILE A C 1
ATOM 1545 O O . ILE A 1 203 ? 46.285 38.519 43.228 1.00 26.88 195 ILE A O 1
ATOM 1550 N N . TYR A 1 204 ? 44.225 37.646 43.437 1.00 24.44 196 TYR A N 1
ATOM 1551 C CA . TYR A 1 204 ? 44.743 36.285 43.531 1.00 25.08 196 TYR A CA 1
ATOM 1552 C C . TYR A 1 204 ? 45.505 35.880 42.266 1.00 24.25 196 TYR A C 1
ATOM 1553 O O . TYR A 1 204 ? 46.594 35.294 42.338 1.00 21.38 196 TYR A O 1
ATOM 1562 N N . GLN A 1 205 ? 44.950 36.194 41.102 1.00 23.19 197 GLN A N 1
ATOM 1563 C CA . GLN A 1 205 ? 45.630 35.794 39.875 1.00 21.91 197 GLN A CA 1
ATOM 1564 C C . GLN A 1 205 ? 46.881 36.597 39.562 1.00 22.27 197 GLN A C 1
ATOM 1565 O O . GLN A 1 205 ? 47.872 36.039 39.086 1.00 21.34 197 GLN A O 1
ATOM 1571 N N . VAL A 1 206 ? 46.844 37.906 39.804 1.00 23.48 198 VAL A N 1
ATOM 1572 C CA . VAL A 1 206 ? 48.016 38.733 39.529 1.00 22.34 198 VAL A CA 1
ATOM 1573 C C . VAL A 1 206 ? 49.166 38.227 40.407 1.00 21.43 198 VAL A C 1
ATOM 1574 O O . VAL A 1 206 ? 50.260 37.976 39.927 1.00 21.91 198 VAL A O 1
ATOM 1578 N N . ILE A 1 207 ? 48.910 38.023 41.687 1.00 23.03 199 ILE A N 1
ATOM 1579 C CA . ILE A 1 207 ? 49.957 37.521 42.570 1.00 26.48 199 ILE A CA 1
ATOM 1580 C C . ILE A 1 207 ? 50.462 36.129 42.172 1.00 29.38 199 ILE A C 1
ATOM 1581 O O . ILE A 1 207 ? 51.654 35.836 42.260 1.00 30.34 199 ILE A O 1
ATOM 1586 N N . ASP A 1 208 ? 49.546 35.271 41.736 1.00 31.75 200 ASP A N 1
ATOM 1587 C CA . ASP A 1 208 ? 49.882 33.919 41.332 1.00 30.97 200 ASP A CA 1
ATOM 1588 C C . ASP A 1 208 ? 50.775 33.919 40.089 1.00 34.12 200 ASP A C 1
ATOM 1589 O O . ASP A 1 208 ? 51.675 33.085 39.943 1.00 33.22 200 ASP A O 1
ATOM 1594 N N . ASP A 1 209 ? 50.534 34.854 39.181 1.00 34.68 201 ASP A N 1
ATOM 1595 C CA . ASP A 1 209 ? 51.369 34.927 38.002 1.00 33.83 201 ASP A CA 1
ATOM 1596 C C . ASP A 1 209 ? 52.746 35.426 38.427 1.00 34.40 201 ASP A C 1
ATOM 1597 O O . ASP A 1 209 ? 53.772 34.937 37.943 1.00 31.95 201 ASP A O 1
ATOM 1602 N N . PHE A 1 210 ? 52.754 36.389 39.344 1.00 33.84 202 PHE A N 1
ATOM 1603 C CA . PHE A 1 210 ? 53.996 36.950 39.855 1.00 35.20 202 PHE A CA 1
ATOM 1604 C C . PHE A 1 210 ? 54.823 35.788 40.418 1.00 34.72 202 PHE A C 1
ATOM 1605 O O . PHE A 1 210 ? 55.913 35.511 39.945 1.00 34.40 202 PHE A O 1
ATOM 1613 N N . VAL A 1 211 ? 54.280 35.086 41.404 1.00 36.32 203 VAL A N 1
ATOM 1614 C CA . VAL A 1 211 ? 54.979 33.965 42.020 1.00 37.20 203 VAL A CA 1
ATOM 1615 C C . VAL A 1 211 ? 55.508 32.975 40.994 1.00 39.03 203 VAL A C 1
ATOM 1616 O O . VAL A 1 211 ? 56.481 32.263 41.260 1.00 40.90 203 VAL A O 1
ATOM 1620 N N . ASP A 1 212 ? 54.869 32.925 39.827 1.00 38.65 204 ASP A N 1
ATOM 1621 C CA . ASP A 1 212 ? 55.292 32.020 38.767 1.00 37.30 204 ASP A CA 1
ATOM 1622 C C . ASP A 1 212 ? 56.629 32.453 38.153 1.00 37.72 204 ASP A C 1
ATOM 1623 O O . ASP A 1 212 ? 57.471 31.619 37.832 1.00 34.96 204 ASP A O 1
ATOM 1628 N N . TYR A 1 213 ? 56.813 33.758 37.989 1.00 39.23 205 TYR A N 1
ATOM 1629 C CA . TYR A 1 213 ? 58.039 34.293 37.400 1.00 42.79 205 TYR A CA 1
ATOM 1630 C C . TYR A 1 213 ? 59.212 34.164 38.349 1.00 46.19 205 TYR A C 1
ATOM 1631 O O . TYR A 1 213 ? 60.363 34.116 37.916 1.00 47.82 205 TYR A O 1
ATOM 1640 N N . LYS A 1 214 ? 58.915 34.099 39.643 1.00 49.03 206 LYS A N 1
ATOM 1641 C CA . LYS A 1 214 ? 59.952 33.984 40.658 1.00 51.79 206 LYS A CA 1
ATOM 1642 C C . LYS A 1 214 ? 60.163 32.574 41.194 1.00 52.01 206 LYS A C 1
ATOM 1643 O O . LYS A 1 214 ? 60.917 32.387 42.146 1.00 54.15 206 LYS A O 1
ATOM 1649 N N . THR A 1 215 ? 59.517 31.582 40.587 1.00 52.44 207 THR A N 1
ATOM 1650 C CA . THR A 1 215 ? 59.653 30.205 41.057 1.00 52.39 207 THR A CA 1
ATOM 1651 C C . THR A 1 215 ? 59.703 29.180 39.932 1.00 53.13 207 THR A C 1
ATOM 1652 O O . THR A 1 215 ? 59.753 27.972 40.187 1.00 53.41 207 THR A O 1
ATOM 1656 N N . LYS A 1 216 ? 59.677 29.653 38.691 1.00 52.66 208 LYS A N 1
ATOM 1657 C CA . LYS A 1 216 ? 59.710 28.751 37.550 1.00 53.04 208 LYS A CA 1
ATOM 1658 C C . LYS A 1 216 ? 60.536 29.339 36.403 1.00 52.75 208 LYS A C 1
ATOM 1659 O O . LYS A 1 216 ? 60.810 30.538 36.366 1.00 49.97 208 LYS A O 1
ATOM 1665 N N . LYS A 1 217 ? 60.938 28.480 35.473 1.00 54.12 209 LYS A N 1
ATOM 1666 C CA . LYS A 1 217 ? 61.732 28.915 34.335 1.00 55.89 209 LYS A CA 1
ATOM 1667 C C . LYS A 1 217 ? 60.922 29.791 33.390 1.00 56.57 209 LYS A C 1
ATOM 1668 O O . LYS A 1 217 ? 59.729 29.556 33.169 1.00 57.11 209 LYS A O 1
ATOM 1674 N N . VAL A 1 218 ? 61.582 30.810 32.848 1.00 57.51 210 VAL A N 1
ATOM 1675 C CA . VAL A 1 218 ? 60.971 31.759 31.921 1.00 59.30 210 VAL A CA 1
ATOM 1676 C C . VAL A 1 218 ? 60.289 31.071 30.740 1.00 60.54 210 VAL A C 1
ATOM 1677 O O . VAL A 1 218 ? 59.299 31.571 30.209 1.00 61.32 210 VAL A O 1
ATOM 1681 N N . GLU A 1 219 ? 60.829 29.930 30.328 1.00 62.01 211 GLU A N 1
ATOM 1682 C CA . GLU A 1 219 ? 60.276 29.182 29.204 1.00 63.15 211 GLU A CA 1
ATOM 1683 C C . GLU A 1 219 ? 58.984 28.482 29.612 1.00 62.49 211 GLU A C 1
ATOM 1684 O O . GLU A 1 219 ? 57.958 28.639 28.960 1.00 64.44 211 GLU A O 1
ATOM 1690 N N . GLU A 1 220 ? 59.051 27.716 30.698 1.00 61.42 212 GLU A N 1
ATOM 1691 C CA . GLU A 1 220 ? 57.913 26.957 31.221 1.00 61.09 212 GLU A CA 1
ATOM 1692 C C . GLU A 1 220 ? 56.702 27.825 31.612 1.00 59.28 212 GLU A C 1
ATOM 1693 O O . GLU A 1 220 ? 55.611 27.310 31.852 1.00 57.01 212 GLU A O 1
ATOM 1699 N N . ILE A 1 221 ? 56.904 29.137 31.687 1.00 58.11 213 ILE A N 1
ATOM 1700 C CA . ILE A 1 221 ? 55.824 30.051 32.028 1.00 55.82 213 ILE A CA 1
ATOM 1701 C C . ILE A 1 221 ? 54.948 30.200 30.797 1.00 55.85 213 ILE A C 1
ATOM 1702 O O . ILE A 1 221 ? 55.441 30.148 29.676 1.00 55.10 213 ILE A O 1
ATOM 1707 N N . ASP A 1 222 ? 53.648 30.375 31.007 1.00 56.42 214 ASP A N 1
ATOM 1708 C CA . ASP A 1 222 ? 52.710 30.521 29.898 1.00 57.16 214 ASP A CA 1
ATOM 1709 C C . ASP A 1 222 ? 51.337 30.915 30.418 1.00 55.42 214 ASP A C 1
ATOM 1710 O O . ASP A 1 222 ? 51.088 30.883 31.623 1.00 54.81 214 ASP A O 1
ATOM 1715 N N . GLY A 1 223 ? 50.450 31.277 29.498 1.00 53.44 215 GLY A N 1
ATOM 1716 C CA . GLY A 1 223 ? 49.111 31.665 29.889 1.00 51.39 215 GLY A CA 1
ATOM 1717 C C . GLY A 1 223 ? 48.973 33.165 30.024 1.00 49.15 215 GLY A C 1
ATOM 1718 O O . GLY A 1 223 ? 49.475 33.925 29.185 1.00 47.46 215 GLY A O 1
ATOM 1719 N N . SER A 1 224 ? 48.283 33.597 31.078 1.00 46.12 216 SER A N 1
ATOM 1720 C CA . SER A 1 224 ? 48.091 35.026 31.304 1.00 42.79 216 SER A CA 1
ATOM 1721 C C . SER A 1 224 ? 49.419 35.596 31.791 1.00 40.79 216 SER A C 1
ATOM 1722 O O . SER A 1 224 ? 49.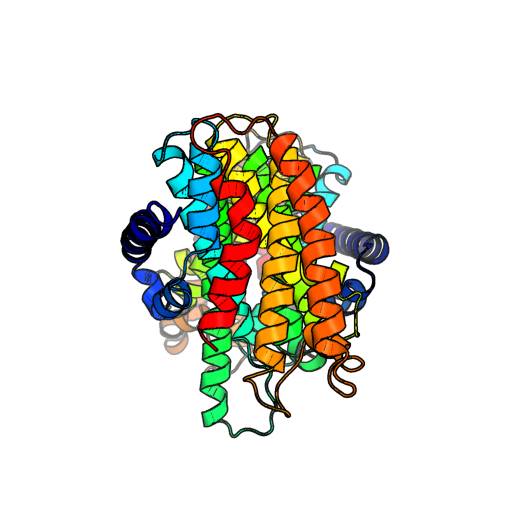820 36.686 31.400 1.00 39.98 216 SER A O 1
ATOM 1725 N N . ALA A 1 225 ? 50.089 34.833 32.647 1.00 40.30 217 ALA A N 1
ATOM 1726 C CA . ALA A 1 225 ? 51.375 35.215 33.184 1.00 41.39 217 ALA A CA 1
ATOM 1727 C C . ALA A 1 225 ? 52.246 35.733 32.044 1.00 42.63 217 ALA A C 1
ATOM 1728 O O . ALA A 1 225 ? 52.825 36.819 32.130 1.00 42.44 217 ALA A O 1
ATOM 1730 N N . LYS A 1 226 ? 52.301 34.956 30.968 1.00 41.80 218 LYS A N 1
ATOM 1731 C CA . LYS A 1 226 ? 53.093 35.291 29.793 1.00 42.68 218 LYS A CA 1
ATOM 1732 C C . LYS A 1 226 ? 52.927 36.735 29.338 1.00 41.86 218 LYS A C 1
ATOM 1733 O O . LYS A 1 226 ? 53.818 37.311 28.714 1.00 45.18 218 LYS A O 1
ATOM 1739 N N . GLN A 1 227 ? 51.796 37.333 29.666 1.00 40.86 219 GLN A N 1
ATOM 1740 C CA . GLN A 1 227 ? 51.517 38.701 29.245 1.00 40.14 219 GLN A CA 1
ATOM 1741 C C . GLN A 1 227 ? 52.312 39.743 30.032 1.00 38.07 219 GLN A C 1
ATOM 1742 O O . GLN A 1 227 ? 52.393 40.906 29.636 1.00 37.19 219 GLN A O 1
ATOM 1748 N N . LEU A 1 228 ? 52.897 39.315 31.144 1.00 36.63 220 LEU A N 1
ATOM 1749 C CA . LEU A 1 228 ? 53.671 40.197 32.002 1.00 35.78 220 LEU A CA 1
ATOM 1750 C C . LEU A 1 228 ? 55.176 40.169 31.705 1.00 37.65 220 LEU A C 1
ATOM 1751 O O . LEU A 1 228 ? 55.951 40.932 32.295 1.00 34.81 220 LEU A O 1
ATOM 1756 N N . PHE A 1 229 ? 55.587 39.296 30.790 1.00 38.31 221 PHE A N 1
ATOM 1757 C CA . PHE A 1 229 ? 56.998 39.181 30.437 1.00 39.09 221 PHE A CA 1
ATOM 1758 C C . PHE A 1 229 ? 57.663 40.532 30.160 1.00 38.42 221 PHE A C 1
ATOM 1759 O O . PHE A 1 229 ? 58.779 40.779 30.610 1.00 38.33 221 PHE A O 1
ATOM 1767 N N . LYS A 1 230 ? 56.977 41.408 29.435 1.00 38.29 222 LYS A N 1
ATOM 1768 C CA . LYS A 1 230 ? 57.539 42.716 29.109 1.00 37.73 222 LYS A CA 1
ATOM 1769 C C . LYS A 1 230 ? 57.962 43.509 30.335 1.00 37.92 222 LYS A C 1
ATOM 1770 O O . LYS A 1 230 ? 58.825 44.381 30.247 1.00 36.36 222 LYS A O 1
ATOM 1776 N N . TYR A 1 231 ? 57.348 43.214 31.477 1.00 38.09 223 TYR A N 1
ATOM 1777 C CA . TYR A 1 231 ? 57.692 43.900 32.715 1.00 36.94 223 TYR A CA 1
ATOM 1778 C C . TYR A 1 231 ? 58.841 43.139 33.348 1.00 36.74 223 TYR A C 1
ATOM 1779 O O . TYR A 1 231 ? 59.778 43.726 33.883 1.00 39.39 223 TYR A O 1
ATOM 1788 N N . TYR A 1 232 ? 58.764 41.820 33.277 1.00 35.11 224 TYR A N 1
ATOM 1789 C CA . TYR A 1 232 ? 59.784 40.986 33.871 1.00 36.05 224 TYR A CA 1
ATOM 1790 C C . TYR A 1 232 ? 61.171 41.224 33.308 1.00 36.90 224 TYR A C 1
ATOM 1791 O O . TYR A 1 232 ? 62.128 41.435 34.056 1.00 37.30 224 TYR A O 1
ATOM 1800 N N . ARG A 1 233 ? 61.271 41.182 31.989 1.00 35.57 225 ARG A N 1
ATOM 1801 C CA . ARG A 1 233 ? 62.549 41.335 31.319 1.00 36.41 225 ARG A CA 1
ATOM 1802 C C . ARG A 1 233 ? 63.243 42.669 31.572 1.00 36.39 225 ARG A C 1
ATOM 1803 O O . ARG A 1 233 ? 64.402 42.845 31.199 1.00 37.26 225 ARG A O 1
ATOM 1811 N N . GLU A 1 234 ? 62.533 43.607 32.189 1.00 33.75 226 GLU A N 1
ATOM 1812 C CA . GLU A 1 234 ? 63.094 44.914 32.484 1.00 32.68 226 GLU A CA 1
ATOM 1813 C C . GLU A 1 234 ? 63.335 45.057 33.982 1.00 32.21 226 GLU A C 1
ATOM 1814 O O . GLU A 1 234 ? 63.846 46.079 34.449 1.00 28.63 226 GLU A O 1
ATOM 1820 N N . GLY A 1 235 ? 62.962 44.024 34.728 1.00 31.08 227 GLY A N 1
ATOM 1821 C CA . GLY A 1 235 ? 63.125 44.062 36.168 1.00 31.76 227 GLY A CA 1
ATOM 1822 C C . GLY A 1 235 ? 62.076 44.962 36.791 1.00 31.80 227 GLY A C 1
ATOM 1823 O O . GLY A 1 235 ? 62.290 45.535 37.855 1.00 31.75 227 GLY A O 1
ATOM 1824 N N . LYS A 1 236 ? 60.937 45.090 36.119 1.00 32.07 228 LYS A N 1
ATOM 1825 C CA . LYS A 1 236 ? 59.857 45.929 36.611 1.00 34.13 228 LYS A CA 1
ATOM 1826 C C . LYS A 1 236 ? 58.582 45.137 36.906 1.00 35.81 228 LYS A C 1
ATOM 1827 O O . LYS A 1 236 ? 57.518 45.721 37.114 1.00 36.71 228 LYS A O 1
ATOM 1833 N N . LEU A 1 237 ? 58.687 43.810 36.930 1.00 35.10 229 LEU A N 1
ATOM 1834 C CA . LEU A 1 237 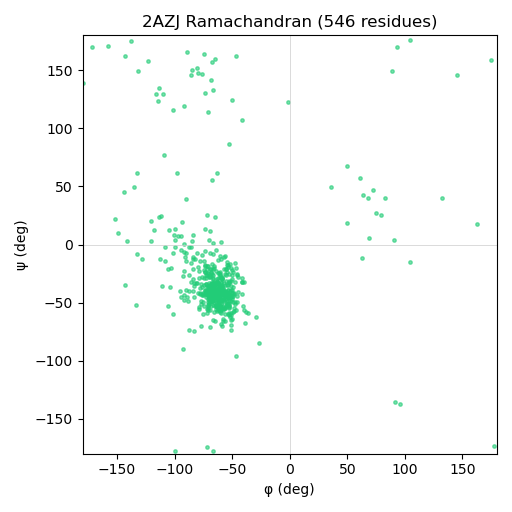? 57.527 42.978 37.209 1.00 36.73 229 LEU A CA 1
ATOM 1835 C C . LEU A 1 237 ? 56.938 43.308 38.574 1.00 38.22 229 LEU A C 1
ATOM 1836 O O . LEU A 1 237 ? 55.757 43.627 38.679 1.00 40.11 229 LEU A O 1
ATOM 1841 N N . GLU A 1 238 ? 57.752 43.243 39.621 1.00 37.55 230 GLU A N 1
ATOM 1842 C CA . GLU A 1 238 ? 57.243 43.519 40.961 1.00 38.81 230 GLU A CA 1
ATOM 1843 C C . GLU A 1 238 ? 56.533 44.859 41.092 1.00 38.25 230 GLU A C 1
ATOM 1844 O O . GLU A 1 238 ? 55.565 45.000 41.848 1.00 37.54 230 GLU A O 1
ATOM 1850 N N . GLU A 1 239 ? 57.034 45.837 40.356 1.00 37.88 231 GLU A N 1
ATOM 1851 C CA . GLU A 1 239 ? 56.497 47.183 40.363 1.00 38.91 231 GLU A CA 1
ATOM 1852 C C . GLU A 1 239 ? 55.098 47.169 39.767 1.00 38.40 231 GLU A C 1
ATOM 1853 O O . GLU A 1 239 ? 54.177 47.771 40.315 1.00 38.97 231 GLU A O 1
ATOM 1859 N N . TYR A 1 240 ? 54.937 46.487 38.639 1.00 37.40 232 TYR A N 1
ATOM 1860 C CA . TYR A 1 240 ? 53.623 46.402 38.015 1.00 36.48 232 TYR A CA 1
ATOM 1861 C C . TYR A 1 240 ? 52.658 45.617 38.891 1.00 33.93 232 TYR A C 1
ATOM 1862 O O . TYR A 1 240 ? 51.550 46.084 39.168 1.00 34.22 232 TYR A O 1
ATOM 1871 N N . VAL A 1 241 ? 53.076 44.428 39.326 1.00 30.68 233 VAL A N 1
ATOM 1872 C CA . VAL A 1 241 ? 52.220 43.598 40.165 1.00 30.49 233 VAL A CA 1
ATOM 1873 C C . VAL A 1 241 ? 51.774 44.337 41.410 1.00 31.74 233 VAL A C 1
ATOM 1874 O O . VAL A 1 241 ? 50.610 44.268 41.775 1.00 33.78 233 VAL A O 1
ATOM 1878 N N . ARG A 1 242 ? 52.680 45.068 42.053 1.00 33.91 234 ARG A N 1
ATOM 1879 C CA . ARG A 1 242 ? 52.308 45.807 43.253 1.00 34.72 234 ARG A CA 1
ATOM 1880 C C . ARG A 1 242 ? 51.307 46.920 42.950 1.00 32.75 234 ARG A C 1
ATOM 1881 O O . ARG A 1 242 ? 50.468 47.240 43.779 1.00 31.13 234 ARG A O 1
ATOM 1889 N N . SER A 1 243 ? 51.395 47.515 41.767 1.00 32.55 235 SER A N 1
ATOM 1890 C CA . SER A 1 243 ? 50.472 48.588 41.429 1.00 32.53 235 SER A CA 1
ATOM 1891 C C . SER A 1 243 ? 49.084 48.004 41.257 1.00 33.35 235 SER A C 1
ATOM 1892 O O . SER A 1 243 ? 48.120 48.519 41.820 1.00 33.48 235 SER A O 1
ATOM 1895 N N . VAL A 1 244 ? 48.986 46.919 40.490 1.00 32.09 236 VAL A N 1
ATOM 1896 C CA . VAL A 1 244 ? 47.704 46.273 40.270 1.00 30.56 236 VAL A CA 1
ATOM 1897 C C . VAL A 1 244 ? 47.095 45.875 41.615 1.00 31.40 236 VAL A C 1
ATOM 1898 O O . VAL A 1 244 ? 45.898 46.026 41.833 1.00 29.19 236 VAL A O 1
ATOM 1902 N N . TYR A 1 245 ? 47.931 45.386 42.524 1.00 31.81 237 TYR A N 1
ATOM 1903 C CA . TYR A 1 245 ? 47.456 44.950 43.829 1.00 33.32 237 TYR A CA 1
ATOM 1904 C C . TYR A 1 245 ? 46.958 46.096 44.697 1.00 35.96 237 TYR A C 1
ATOM 1905 O O . TYR A 1 245 ? 45.986 45.939 45.434 1.00 36.92 237 TYR A O 1
ATOM 1914 N N . LEU A 1 246 ? 47.616 47.247 44.626 1.00 37.57 238 LEU A N 1
ATOM 1915 C CA . LEU A 1 246 ? 47.188 48.380 45.437 1.00 38.23 238 LEU A CA 1
ATOM 1916 C C . LEU A 1 246 ? 45.882 48.955 44.902 1.00 37.86 238 LEU A C 1
ATOM 1917 O O . LEU A 1 246 ? 44.990 49.328 45.674 1.00 37.80 238 LEU A O 1
ATOM 1922 N N . GLU A 1 247 ? 45.767 49.023 43.580 1.00 35.72 239 GLU A N 1
ATOM 1923 C CA . GLU A 1 247 ? 44.559 49.545 42.956 1.00 36.79 239 GLU A CA 1
ATOM 1924 C C . GLU A 1 247 ? 43.351 48.752 43.439 1.00 36.46 239 GLU A C 1
ATOM 1925 O O . GLU A 1 247 ? 42.484 49.259 44.148 1.00 36.19 239 GLU A O 1
ATOM 1931 N N . TYR A 1 248 ? 43.323 47.482 43.067 1.00 36.69 240 TYR A N 1
ATOM 1932 C CA . TYR A 1 248 ? 42.230 46.614 43.442 1.00 36.24 240 TYR A CA 1
ATOM 1933 C C . TYR A 1 248 ? 42.004 46.469 44.941 1.00 36.64 240 TYR A C 1
ATOM 1934 O O . TYR A 1 248 ? 40.870 46.261 45.373 1.00 36.69 240 TYR A O 1
ATOM 1943 N N . LYS A 1 249 ? 43.055 46.595 45.745 1.00 35.67 241 LYS A N 1
ATOM 1944 C CA . LYS A 1 249 ? 42.855 46.504 47.186 1.00 38.33 241 LYS A CA 1
ATOM 1945 C C . LYS A 1 249 ? 42.090 47.753 47.657 1.00 39.38 241 LYS A C 1
ATOM 1946 O O . LYS A 1 249 ? 41.223 47.665 48.530 1.00 38.13 241 LYS A O 1
ATOM 1952 N N . GLN A 1 250 ? 42.417 48.914 47.086 1.00 41.04 242 GLN A N 1
ATOM 1953 C CA . GLN A 1 250 ? 41.717 50.142 47.449 1.00 41.57 242 GLN A CA 1
ATOM 1954 C C . GLN A 1 250 ? 40.270 49.954 47.012 1.00 40.04 242 GLN A C 1
ATOM 1955 O O . GLN A 1 250 ? 39.343 50.131 47.807 1.00 38.49 242 GLN A O 1
ATOM 1961 N N . LYS A 1 251 ? 40.081 49.586 45.745 1.00 37.78 243 LYS A N 1
ATOM 1962 C CA . LYS A 1 251 ? 38.728 49.370 45.229 1.00 38.39 243 LYS A CA 1
ATOM 1963 C C . LYS A 1 251 ? 37.955 48.434 46.143 1.00 37.62 243 LYS A C 1
ATOM 1964 O O . LYS A 1 251 ? 36.752 48.597 46.328 1.00 40.62 243 LYS A O 1
ATOM 1970 N N . TYR A 1 252 ? 38.658 47.459 46.710 1.00 36.01 244 TYR A N 1
ATOM 1971 C CA . TYR A 1 252 ? 38.068 46.492 47.630 1.00 35.63 244 TYR A CA 1
ATOM 1972 C C . TYR A 1 252 ? 37.731 47.183 48.954 1.00 36.56 244 TYR A C 1
ATOM 1973 O O . TYR A 1 252 ? 36.584 47.158 49.403 1.00 35.09 244 TYR A O 1
ATOM 1982 N N . ASP A 1 253 ? 38.733 47.805 49.568 1.00 37.77 245 ASP A N 1
ATOM 1983 C CA . ASP A 1 253 ? 38.537 48.504 50.841 1.00 40.36 245 ASP A CA 1
ATOM 1984 C C . ASP A 1 253 ? 37.370 49.484 50.789 1.00 39.83 245 ASP A C 1
ATOM 1985 O O . ASP A 1 253 ? 36.566 49.543 51.709 1.00 41.01 245 ASP A O 1
ATOM 1990 N N . GLU A 1 254 ? 37.293 50.263 49.716 1.00 41.24 246 GLU A N 1
ATOM 1991 C CA . GLU A 1 254 ? 36.215 51.230 49.560 1.00 42.17 246 GLU A CA 1
ATOM 1992 C C . GLU A 1 254 ? 34.885 50.492 49.546 1.00 40.31 246 GLU A C 1
ATOM 1993 O O . GLU A 1 254 ? 33.988 50.796 50.328 1.00 40.98 246 GLU A O 1
ATOM 1999 N N . LEU A 1 255 ? 34.786 49.497 48.670 1.00 39.63 247 LEU A N 1
ATOM 2000 C CA . LEU A 1 255 ? 33.571 48.725 48.521 1.00 38.52 247 LEU A CA 1
ATOM 2001 C C . LEU A 1 255 ? 33.029 48.087 49.792 1.00 38.66 247 LEU A C 1
ATOM 2002 O O . LEU A 1 255 ? 31.853 48.261 50.105 1.00 39.26 247 LEU A O 1
ATOM 2007 N N . ILE A 1 256 ? 33.858 47.357 50.532 1.00 38.79 248 ILE A N 1
ATOM 2008 C CA . ILE A 1 256 ? 33.364 46.716 51.746 1.00 39.21 248 ILE A CA 1
ATOM 2009 C C . ILE A 1 256 ? 32.867 47.706 52.799 1.00 39.99 248 ILE A C 1
ATOM 2010 O O . ILE A 1 256 ? 32.223 47.309 53.763 1.00 38.25 248 ILE A O 1
ATOM 2015 N N . SER A 1 257 ? 33.174 48.988 52.633 1.00 41.23 249 SER A N 1
ATOM 2016 C CA . SER A 1 257 ? 32.716 49.984 53.596 1.00 44.21 249 SER A CA 1
ATOM 2017 C C . SER A 1 257 ? 31.224 50.205 53.434 1.00 43.93 249 SER A C 1
ATOM 2018 O O . SER A 1 257 ? 30.506 50.437 54.402 1.00 44.90 249 SER A O 1
ATOM 2021 N N . ASN A 1 258 ? 30.770 50.104 52.193 1.00 43.73 250 ASN A N 1
ATOM 2022 C CA . ASN A 1 258 ? 29.377 50.297 51.849 1.00 41.33 250 ASN A CA 1
ATOM 2023 C C . ASN A 1 258 ? 28.581 48.993 51.816 1.00 40.65 250 ASN A C 1
ATOM 2024 O O . ASN A 1 258 ? 27.508 48.933 51.208 1.00 41.09 250 ASN A O 1
ATOM 2029 N N . ILE A 1 259 ? 29.103 47.950 52.462 1.00 38.70 251 ILE A N 1
ATOM 2030 C CA . ILE A 1 259 ? 28.410 46.662 52.518 1.00 34.22 251 ILE A CA 1
ATOM 2031 C C . ILE A 1 259 ? 28.048 46.337 53.963 1.00 35.07 251 ILE A C 1
ATOM 2032 O O . ILE A 1 259 ? 28.891 46.398 54.854 1.00 32.96 251 ILE A O 1
ATOM 2037 N N . PRO A 1 260 ? 26.779 45.976 54.213 1.00 36.10 252 PRO A N 1
ATOM 2038 C CA . PRO A 1 260 ? 26.313 45.646 55.566 1.00 36.89 252 PRO A CA 1
ATOM 2039 C C . PRO A 1 260 ? 26.967 44.433 56.222 1.00 37.37 252 PRO A C 1
ATOM 2040 O O . PRO A 1 260 ? 26.289 43.464 56.553 1.00 37.58 252 PRO A O 1
ATOM 2044 N N . PHE A 1 261 ? 28.282 44.496 56.417 1.00 37.63 253 PHE A N 1
ATOM 2045 C CA . PHE A 1 261 ? 29.010 43.404 57.065 1.00 36.30 253 PHE A CA 1
ATOM 2046 C C . PHE A 1 261 ? 28.947 43.567 58.591 1.00 38.11 253 PHE A C 1
ATOM 2047 O O . PHE A 1 261 ? 28.852 44.686 59.105 1.00 37.34 253 PHE A O 1
ATOM 2055 N N . GLN A 1 262 ? 28.985 42.454 59.314 1.00 40.32 254 GLN A N 1
ATOM 2056 C CA . GLN A 1 262 ? 28.958 42.505 60.771 1.00 42.80 254 GLN A CA 1
ATOM 2057 C C . GLN A 1 262 ? 30.248 43.144 61.296 1.00 45.09 254 GLN A C 1
ATOM 2058 O O . GLN A 1 262 ? 31.355 42.785 60.870 1.00 41.77 254 GLN A O 1
ATOM 2064 N N . SER A 1 263 ? 30.088 44.082 62.229 1.00 47.29 255 SER A N 1
ATOM 2065 C CA . SER A 1 263 ? 31.208 44.805 62.842 1.00 49.07 255 SER A CA 1
ATOM 2066 C C . SER A 1 263 ? 32.390 43.937 63.252 1.00 47.31 255 SER A C 1
ATOM 2067 O O . SER A 1 263 ? 33.539 44.323 63.057 1.00 47.02 255 SER A O 1
ATOM 2070 N N . LYS A 1 264 ? 32.117 42.765 63.817 1.00 47.37 256 LYS A N 1
ATOM 2071 C CA . LYS A 1 264 ? 33.197 41.899 64.275 1.00 48.15 256 LYS A CA 1
ATOM 2072 C C . LYS A 1 264 ? 34.013 41.171 63.203 1.00 47.57 256 LYS A C 1
ATOM 2073 O O . LYS A 1 264 ? 34.997 40.513 63.525 1.00 48.65 256 LYS A O 1
ATOM 2079 N N . TYR A 1 265 ? 33.623 41.286 61.938 1.00 47.69 257 TYR A N 1
ATOM 2080 C CA . TYR A 1 265 ? 34.368 40.631 60.863 1.00 46.52 257 TYR A CA 1
ATOM 2081 C C . TYR A 1 265 ? 35.127 41.635 60.010 1.00 45.15 257 TYR A C 1
ATOM 2082 O O . TYR A 1 265 ? 35.997 41.259 59.239 1.00 45.99 257 TYR A O 1
ATOM 2091 N N . LEU A 1 266 ? 34.798 42.912 60.155 1.00 44.41 258 LEU A N 1
ATOM 2092 C CA . LEU A 1 266 ? 35.443 43.962 59.376 1.00 45.15 258 LEU A CA 1
ATOM 2093 C C . LEU A 1 266 ? 36.973 43.920 59.323 1.00 44.08 258 LEU A C 1
ATOM 2094 O O . LEU A 1 266 ? 37.570 44.156 58.276 1.00 41.36 258 LEU A O 1
ATOM 2099 N N . SER A 1 267 ? 37.614 43.632 60.446 1.00 44.93 259 SER A N 1
ATOM 2100 C CA . SER A 1 267 ? 39.069 43.580 60.447 1.00 47.15 259 SER A CA 1
ATOM 2101 C C . SER A 1 267 ? 39.578 42.367 59.669 1.00 46.13 259 SER A C 1
ATOM 2102 O O . SER A 1 267 ? 40.605 42.442 59.000 1.00 47.47 259 SER A O 1
ATOM 2105 N N . GLU A 1 268 ? 38.862 41.255 59.758 1.00 44.18 260 GLU A N 1
ATOM 2106 C CA . GLU A 1 268 ? 39.253 40.056 59.038 1.00 45.71 260 GLU A CA 1
ATOM 2107 C C . GLU A 1 268 ? 38.939 40.230 57.556 1.00 46.19 260 GLU A C 1
ATOM 2108 O O . GLU A 1 268 ? 39.670 39.755 56.685 1.00 46.60 260 GLU A O 1
ATOM 2114 N N . ILE A 1 269 ? 37.848 40.927 57.274 1.00 45.49 261 ILE A N 1
ATOM 2115 C CA . ILE A 1 269 ? 37.442 41.160 55.902 1.00 43.97 261 ILE A CA 1
ATOM 2116 C C . ILE A 1 269 ? 38.465 42.036 55.196 1.00 45.10 261 ILE A C 1
ATOM 2117 O O . ILE A 1 269 ? 38.864 41.761 54.062 1.00 43.84 261 ILE A O 1
ATOM 2122 N N . ARG A 1 270 ? 38.876 43.092 55.890 1.00 45.66 262 ARG A N 1
ATOM 2123 C CA . ARG A 1 270 ? 39.813 44.074 55.370 1.00 46.61 262 ARG A CA 1
ATOM 2124 C C . ARG A 1 270 ? 41.211 43.513 55.129 1.00 45.99 262 ARG A C 1
ATOM 2125 O O . ARG A 1 270 ? 42.000 44.101 54.387 1.00 46.33 262 ARG A O 1
ATOM 2133 N N . SER A 1 271 ? 41.519 42.376 55.742 1.00 44.41 263 SER A N 1
ATOM 2134 C CA . SER A 1 271 ? 42.839 41.783 55.571 1.00 43.10 263 SER A CA 1
ATOM 2135 C C . SER A 1 271 ? 42.833 40.577 54.649 1.00 41.86 263 SER A C 1
ATOM 2136 O O . SER A 1 271 ? 43.815 39.846 54.581 1.00 42.81 263 SER A O 1
ATOM 2139 N N . LEU A 1 272 ? 41.736 40.370 53.929 1.00 41.05 264 LEU A N 1
ATOM 2140 C CA . LEU A 1 272 ? 41.642 39.221 53.034 1.00 38.89 264 LEU A CA 1
ATOM 2141 C C . LEU A 1 272 ? 42.574 39.282 51.826 1.00 36.89 264 LEU A C 1
ATOM 2142 O O . LEU A 1 272 ? 43.057 38.254 51.367 1.00 35.97 264 LEU A O 1
ATOM 2147 N N . PRO A 1 273 ? 42.813 40.482 51.278 1.00 36.07 265 PRO A N 1
ATOM 2148 C CA . PRO A 1 273 ? 43.707 40.571 50.123 1.00 36.52 265 PRO A CA 1
ATOM 2149 C C . PRO A 1 273 ? 45.120 40.111 50.517 1.00 39.43 265 PRO A C 1
ATOM 2150 O O . PRO A 1 273 ? 45.835 39.475 49.722 1.00 36.71 265 PRO A O 1
ATOM 2154 N N . GLU A 1 274 ? 45.512 40.432 51.752 1.00 40.65 266 GLU A N 1
ATOM 2155 C CA . GLU A 1 274 ? 46.820 40.038 52.278 1.00 42.14 266 GLU A CA 1
ATOM 2156 C C . GLU A 1 274 ? 46.825 38.526 52.508 1.00 41.92 266 GLU A C 1
ATOM 2157 O O . GLU A 1 274 ? 47.757 37.822 52.121 1.00 40.55 266 GLU A O 1
ATOM 2163 N N . PHE A 1 275 ? 45.776 38.030 53.147 1.00 40.24 267 PHE A N 1
ATOM 2164 C CA . PHE A 1 275 ? 45.669 36.602 53.392 1.00 42.04 267 PHE A CA 1
ATOM 2165 C C . PHE A 1 275 ? 45.895 35.796 52.107 1.00 41.47 267 PHE A C 1
ATOM 2166 O O . PHE A 1 275 ? 46.658 34.832 52.109 1.00 42.06 267 PHE A O 1
ATOM 2174 N N . LEU A 1 276 ? 45.227 36.180 51.021 1.00 39.60 268 LEU A N 1
ATOM 2175 C CA . LEU A 1 276 ? 45.378 35.471 49.748 1.00 38.60 268 LEU A CA 1
ATOM 2176 C C . LEU A 1 276 ? 46.730 35.739 49.082 1.00 38.27 268 LEU A C 1
ATOM 2177 O O . LEU A 1 276 ? 47.355 34.821 48.553 1.00 36.18 268 LEU A O 1
ATOM 2182 N N . ALA A 1 277 ? 47.172 36.995 49.104 1.00 38.72 269 ALA A N 1
ATOM 2183 C CA . ALA A 1 277 ? 48.448 37.371 48.494 1.00 40.74 269 ALA A CA 1
ATOM 2184 C C . ALA A 1 277 ? 49.643 36.695 49.166 1.00 43.10 269 ALA A C 1
ATO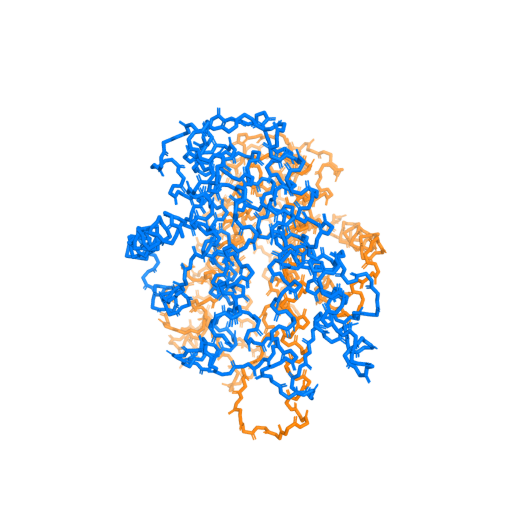M 2185 O O . ALA A 1 277 ? 50.462 36.057 48.502 1.00 42.32 269 ALA A O 1
ATOM 2187 N N . ASN A 1 278 ? 49.740 36.835 50.483 1.00 46.30 270 ASN A N 1
ATOM 2188 C CA . ASN A 1 278 ? 50.842 36.234 51.223 1.00 49.54 270 ASN A CA 1
ATOM 2189 C C . ASN A 1 278 ? 50.696 34.719 51.301 1.00 50.22 270 ASN A C 1
ATOM 2190 O O . ASN A 1 278 ? 51.658 34.011 51.573 1.00 51.50 270 ASN A O 1
ATOM 2195 N N . GLY A 1 279 ? 49.493 34.219 51.062 1.00 51.46 271 GLY A N 1
ATOM 2196 C CA . GLY A 1 279 ? 49.295 32.782 51.101 1.00 51.74 271 GLY A CA 1
ATOM 2197 C C . GLY A 1 279 ? 49.984 32.131 49.914 1.00 53.01 271 GLY A C 1
ATOM 2198 O O . GLY A 1 279 ? 50.567 31.052 50.039 1.00 52.98 271 GLY A O 1
ATOM 2199 N N . LEU A 1 280 ? 49.913 32.790 48.756 1.00 52.22 272 LEU A N 1
ATOM 2200 C CA . LEU A 1 280 ? 50.532 32.281 47.537 1.00 52.23 272 LEU A CA 1
ATOM 2201 C C . LEU A 1 280 ? 52.050 32.438 47.611 1.00 52.66 272 LEU A C 1
ATOM 2202 O O . LEU A 1 280 ? 52.799 31.561 47.173 1.00 51.61 272 LEU A O 1
ATOM 2207 N N . LEU A 1 281 ? 52.497 33.563 48.161 1.00 52.89 273 LEU A N 1
ATOM 2208 C CA . LEU A 1 281 ? 53.920 33.823 48.300 1.00 54.61 273 LEU A CA 1
ATOM 2209 C C . LEU A 1 281 ? 54.543 32.764 49.217 1.00 57.12 273 LEU A C 1
ATOM 2210 O O . LEU A 1 281 ? 55.472 32.058 48.832 1.00 55.35 273 LEU A O 1
ATOM 2215 N N . LYS A 1 282 ? 54.005 32.658 50.426 1.00 61.42 274 LYS A N 1
ATOM 2216 C CA . LYS A 1 282 ? 54.469 31.700 51.422 1.00 65.51 274 LYS A CA 1
ATOM 2217 C C . LYS A 1 282 ? 54.831 30.364 50.774 1.00 68.73 274 LYS A C 1
ATOM 2218 O O . LYS A 1 282 ? 56.007 29.984 50.729 1.00 69.94 274 LYS A O 1
ATOM 2224 N N . GLU A 1 283 ? 53.824 29.661 50.262 1.00 70.52 275 GLU A N 1
ATOM 2225 C CA . GLU A 1 283 ? 54.042 28.364 49.631 1.00 72.24 275 GLU A CA 1
ATOM 2226 C C . GLU A 1 283 ? 55.196 28.372 48.627 1.00 72.37 275 GLU A C 1
ATOM 2227 O O . GLU A 1 283 ? 55.704 27.314 48.251 1.00 74.51 275 GLU A O 1
ATOM 2233 N N . ALA A 1 284 ? 55.620 29.560 48.206 1.00 71.24 276 ALA A N 1
ATOM 2234 C CA . ALA A 1 284 ? 56.707 29.681 47.241 1.00 70.74 276 ALA A CA 1
ATOM 2235 C C . ALA A 1 284 ? 57.799 30.644 47.703 1.00 70.64 276 ALA A C 1
ATOM 2236 O O . ALA A 1 284 ? 57.951 30.836 48.929 1.00 70.68 276 ALA A O 1
ATOM 2238 N N . ILE B 1 11 ? 4.997 14.959 4.809 1.00 102.79 3 ILE B N 1
ATOM 2239 C CA . ILE B 1 11 ? 5.919 14.181 5.689 1.00 102.51 3 ILE B CA 1
ATOM 2240 C C . ILE B 1 11 ? 7.310 14.817 5.774 1.00 102.00 3 ILE B C 1
ATOM 2241 O O . ILE B 1 11 ? 7.791 15.136 6.864 1.00 101.25 3 ILE B O 1
ATOM 2246 N N . ILE B 1 12 ? 7.947 15.000 4.621 1.00 101.56 4 ILE B N 1
ATOM 2247 C CA . ILE B 1 12 ? 9.278 15.596 4.550 1.00 101.21 4 ILE B CA 1
ATOM 2248 C C . ILE B 1 12 ? 9.137 17.058 4.133 1.00 101.16 4 ILE B C 1
ATOM 2249 O O . ILE B 1 12 ? 10.105 17.823 4.133 1.00 101.75 4 ILE B O 1
ATOM 2254 N N . GLU B 1 13 ? 7.912 17.432 3.782 1.00 100.63 5 GLU B N 1
ATOM 2255 C CA . GLU B 1 13 ? 7.585 18.789 3.359 1.00 100.01 5 GLU B CA 1
ATOM 2256 C C . GLU B 1 13 ? 8.079 19.810 4.376 1.00 99.35 5 GLU B C 1
ATOM 2257 O O . GLU B 1 13 ? 8.182 21.002 4.080 1.00 99.20 5 GLU B O 1
ATOM 2263 N N . PHE B 1 14 ? 8.384 19.327 5.575 1.00 98.68 6 PHE B N 1
ATOM 2264 C CA . PHE B 1 14 ? 8.852 20.179 6.658 1.00 98.00 6 PHE B CA 1
ATOM 2265 C C . PHE B 1 14 ? 10.369 20.074 6.829 1.00 97.00 6 PHE B C 1
ATOM 2266 O O . PHE B 1 14 ? 11.079 21.070 6.700 1.00 96.53 6 PHE B O 1
ATOM 2274 N N . TRP B 1 15 ? 10.855 18.865 7.107 1.00 96.26 7 TRP B N 1
ATOM 2275 C CA . TRP B 1 15 ? 12.285 18.621 7.313 1.00 96.16 7 TRP B CA 1
ATOM 2276 C C . TRP B 1 15 ? 13.171 19.409 6.353 1.00 94.85 7 TRP B C 1
ATOM 2277 O O . TRP B 1 15 ? 14.044 20.166 6.780 1.00 94.00 7 TRP B O 1
ATOM 2288 N N . LEU B 1 16 ? 12.940 19.226 5.056 1.00 93.06 8 LEU B N 1
ATOM 2289 C CA . LEU B 1 16 ? 13.717 19.908 4.030 1.00 90.75 8 LEU B CA 1
ATOM 2290 C C . LEU B 1 16 ? 13.632 21.432 4.138 1.00 89.28 8 LEU B C 1
ATOM 2291 O O . LEU B 1 16 ? 14.629 22.126 3.934 1.00 89.25 8 LEU B O 1
ATOM 2296 N N . GLU B 1 17 ? 12.451 21.952 4.465 1.00 87.00 9 GLU B N 1
ATOM 2297 C CA . GLU B 1 17 ? 12.264 23.398 4.587 1.00 85.06 9 GLU B CA 1
ATOM 2298 C C . GLU B 1 17 ? 12.826 23.975 5.885 1.00 83.32 9 GLU B C 1
ATOM 2299 O O . GLU B 1 17 ? 13.312 25.108 5.912 1.00 82.59 9 GLU B O 1
ATOM 2305 N N . ALA B 1 18 ? 12.744 23.196 6.960 1.00 81.44 10 ALA B N 1
ATOM 2306 C CA . ALA B 1 18 ? 13.237 23.630 8.264 1.00 78.79 10 ALA B CA 1
ATOM 2307 C C . ALA B 1 18 ? 14.732 23.377 8.406 1.00 76.51 10 ALA B C 1
ATOM 2308 O O . ALA B 1 18 ? 15.455 24.203 8.962 1.00 76.54 10 ALA B O 1
ATOM 2310 N N . LYS B 1 19 ? 15.198 22.235 7.906 1.00 73.62 11 LYS B N 1
ATOM 2311 C CA . LYS B 1 19 ? 16.616 21.916 7.985 1.00 70.41 11 LYS B CA 1
ATOM 2312 C C . LYS B 1 19 ? 17.343 23.072 7.332 1.00 68.12 11 LYS B C 1
ATOM 2313 O O . LYS B 1 19 ? 18.526 23.297 7.577 1.00 67.29 11 LYS B O 1
ATOM 2319 N N . ALA B 1 20 ? 16.610 23.804 6.497 1.00 66.49 12 ALA B N 1
ATOM 2320 C CA . ALA B 1 20 ? 17.147 24.961 5.796 1.00 64.85 12 ALA B CA 1
ATOM 2321 C C . ALA B 1 20 ? 17.071 26.165 6.724 1.00 63.10 12 ALA B C 1
ATOM 2322 O O . ALA B 1 20 ? 17.951 27.027 6.714 1.00 64.44 12 ALA B O 1
ATOM 2324 N N . THR B 1 21 ? 16.017 26.222 7.528 1.00 61.28 13 THR B N 1
ATOM 2325 C CA . THR B 1 21 ? 15.854 27.318 8.477 1.00 60.67 13 THR B CA 1
ATOM 2326 C C . THR B 1 21 ? 16.938 27.182 9.553 1.00 59.03 13 THR B C 1
ATOM 2327 O O . THR B 1 21 ? 17.559 28.167 9.961 1.00 56.50 13 THR B O 1
ATOM 2331 N N . ILE B 1 22 ? 17.150 25.948 10.005 1.00 58.19 14 ILE B N 1
ATOM 2332 C CA . ILE B 1 22 ? 18.158 25.643 11.015 1.00 57.76 14 ILE B CA 1
ATOM 2333 C C . ILE B 1 22 ? 19.540 26.022 10.491 1.00 59.13 14 ILE B C 1
ATOM 2334 O O . ILE B 1 22 ? 20.327 26.645 11.205 1.00 59.19 14 ILE B O 1
ATOM 2339 N N . ASP B 1 23 ? 19.830 25.645 9.246 1.00 59.95 15 ASP B N 1
ATOM 2340 C CA . ASP B 1 23 ? 21.116 25.967 8.638 1.00 61.77 15 ASP B CA 1
ATOM 2341 C C . ASP B 1 23 ? 21.257 27.482 8.514 1.00 62.43 15 ASP B C 1
ATOM 2342 O O . ASP B 1 23 ? 22.365 28.021 8.547 1.00 62.09 15 ASP B O 1
ATOM 2347 N N . ARG B 1 24 ? 20.131 28.167 8.367 1.00 62.71 16 ARG B N 1
ATOM 2348 C CA . ARG B 1 24 ? 20.154 29.614 8.249 1.00 64.44 16 ARG B CA 1
ATOM 2349 C C . ARG B 1 24 ? 20.352 30.214 9.646 1.00 65.02 16 ARG B C 1
ATOM 2350 O O . ARG B 1 24 ? 21.125 31.159 9.818 1.00 65.41 16 ARG B O 1
ATOM 2358 N N . LEU B 1 25 ? 19.667 29.647 10.640 1.00 65.14 17 LEU B N 1
ATOM 2359 C CA . LEU B 1 25 ? 19.775 30.111 12.025 1.00 64.56 17 LEU B CA 1
ATOM 2360 C C . LEU B 1 25 ? 21.198 29.907 12.518 1.00 64.68 17 LEU B C 1
ATOM 2361 O O . LEU B 1 25 ? 21.867 30.844 12.955 1.00 64.90 17 LEU B O 1
ATOM 2366 N N . ILE B 1 26 ? 21.647 28.661 12.453 1.00 64.23 18 ILE B N 1
ATOM 2367 C CA . ILE B 1 26 ? 22.991 28.303 12.861 1.00 64.61 18 ILE B CA 1
ATOM 2368 C C . ILE B 1 26 ? 24.003 29.272 12.251 1.00 65.45 18 ILE B C 1
ATOM 2369 O O . ILE B 1 26 ? 25.034 29.572 12.854 1.00 64.59 18 ILE B O 1
ATOM 2374 N N . GLU B 1 27 ? 23.693 29.771 11.059 1.00 67.02 19 GLU B N 1
ATOM 2375 C CA . GLU B 1 27 ? 24.584 30.689 10.363 1.00 68.33 19 GLU B CA 1
ATOM 2376 C C . GLU B 1 27 ? 24.671 32.072 11.007 1.00 67.97 19 GLU B C 1
ATOM 2377 O O . GLU B 1 27 ? 25.770 32.576 11.249 1.00 67.59 19 GLU B O 1
ATOM 2383 N N . GLN B 1 28 ? 23.527 32.689 11.286 1.00 67.27 20 GLN B N 1
ATOM 2384 C CA . GLN B 1 28 ? 23.531 34.012 11.902 1.00 67.51 20 GLN B CA 1
ATOM 2385 C C . GLN B 1 28 ? 24.246 33.934 13.252 1.00 66.80 20 GLN B C 1
ATOM 2386 O O . GLN B 1 28 ? 24.896 34.885 13.691 1.00 65.86 20 GLN B O 1
ATOM 2392 N N . PHE B 1 29 ? 24.126 32.780 13.898 1.00 65.97 21 PHE B N 1
ATOM 2393 C CA . PHE B 1 29 ? 24.755 32.546 15.190 1.00 64.43 21 PHE B CA 1
ATOM 2394 C C . PHE B 1 29 ? 26.274 32.467 15.042 1.00 63.61 21 PHE B C 1
ATOM 2395 O O . PHE B 1 29 ? 27.009 33.213 15.692 1.00 63.62 21 PHE B O 1
ATOM 2403 N N . LEU B 1 30 ? 26.737 31.564 14.184 1.00 62.22 22 LEU B N 1
ATOM 2404 C CA . LEU B 1 30 ? 28.166 31.404 13.944 1.00 60.70 22 LEU B CA 1
ATOM 2405 C C . LEU B 1 30 ? 28.782 32.737 13.557 1.00 60.73 22 LEU B C 1
ATOM 2406 O O . LEU B 1 30 ? 29.997 32.919 13.652 1.00 61.14 22 LEU B O 1
ATOM 2411 N N . ASN B 1 31 ? 27.944 33.672 13.122 1.00 60.05 23 ASN B N 1
ATOM 2412 C CA . ASN B 1 31 ? 28.436 34.979 12.708 1.00 59.80 23 ASN B CA 1
ATOM 2413 C C . ASN B 1 31 ? 28.648 35.927 13.877 1.00 58.64 23 ASN B C 1
ATOM 2414 O O . ASN B 1 31 ? 29.670 36.605 13.951 1.00 59.57 23 ASN B O 1
ATOM 2419 N N . SER B 1 32 ? 27.682 35.969 14.788 1.00 57.82 24 SER B N 1
ATOM 2420 C CA . SER B 1 32 ? 27.761 36.847 15.951 1.00 56.50 24 SER B CA 1
ATOM 2421 C C . SER B 1 32 ? 28.773 36.324 16.970 1.00 55.08 24 SER B C 1
ATOM 2422 O O . SER B 1 32 ? 28.817 36.783 18.109 1.00 53.34 24 SER B O 1
ATOM 2425 N N . ASN B 1 33 ? 29.588 35.362 16.541 1.00 55.64 25 ASN B N 1
ATOM 2426 C CA . ASN B 1 33 ? 30.616 34.761 17.390 1.00 55.21 25 ASN B CA 1
ATOM 2427 C C . ASN B 1 33 ? 31.878 34.426 16.601 1.00 55.05 25 ASN B C 1
ATOM 2428 O O . ASN B 1 33 ? 32.445 33.342 16.747 1.00 53.83 25 ASN B O 1
ATOM 2433 N N . ARG B 1 34 ? 32.323 35.365 15.770 1.00 56.65 26 ARG B N 1
ATOM 2434 C CA . ARG B 1 34 ? 33.511 35.149 14.948 1.00 57.34 26 ARG B CA 1
ATOM 2435 C C . ARG B 1 34 ? 34.783 34.980 15.769 1.00 56.28 26 ARG B C 1
ATOM 2436 O O . ARG B 1 34 ? 35.752 34.378 15.301 1.00 56.41 26 ARG B O 1
ATOM 2444 N N . ASP B 1 35 ? 34.769 35.497 16.996 1.00 55.34 27 ASP B N 1
ATOM 2445 C CA . ASP B 1 35 ? 35.921 35.397 17.894 1.00 53.48 27 ASP B CA 1
ATOM 2446 C C . ASP B 1 35 ? 36.345 33.963 18.194 1.00 49.96 27 ASP B C 1
ATOM 2447 O O . ASP B 1 35 ? 37.512 33.699 18.478 1.00 48.53 27 ASP B O 1
ATOM 2452 N N . TRP B 1 36 ? 35.401 33.031 18.146 1.00 48.93 28 TRP B N 1
ATOM 2453 C CA . TRP B 1 36 ? 35.733 31.643 18.446 1.00 47.41 28 TRP B CA 1
ATOM 2454 C C . TRP B 1 36 ? 36.285 30.869 17.261 1.00 46.46 28 TRP B C 1
ATOM 2455 O O . TRP B 1 36 ? 36.579 29.681 17.364 1.00 46.12 28 TRP B O 1
ATOM 2466 N N . ASP B 1 37 ? 36.452 31.558 16.140 1.00 48.10 29 ASP B N 1
ATOM 2467 C CA . ASP B 1 37 ? 37.007 30.931 14.953 1.00 48.54 29 ASP B CA 1
ATOM 2468 C C . ASP B 1 37 ? 38.404 30.454 15.292 1.00 49.61 29 ASP B C 1
ATOM 2469 O O . ASP B 1 37 ? 38.915 29.523 14.673 1.00 50.49 29 ASP B O 1
ATOM 2474 N N . LEU B 1 38 ? 39.009 31.094 16.294 1.00 50.05 30 LEU B N 1
ATOM 2475 C CA . LEU B 1 38 ? 40.357 30.761 16.745 1.00 50.40 30 LEU B CA 1
ATOM 2476 C C . LEU B 1 38 ? 40.533 29.291 17.125 1.00 50.28 30 LEU B C 1
ATOM 2477 O O . LEU B 1 38 ? 41.652 28.777 17.152 1.00 50.09 30 LEU B O 1
ATOM 2482 N N . VAL B 1 39 ? 39.430 28.616 17.430 1.00 50.41 31 VAL B N 1
ATOM 2483 C CA . VAL B 1 39 ? 39.488 27.205 17.802 1.00 50.21 31 VAL B CA 1
ATOM 2484 C C . VAL B 1 39 ? 38.654 26.351 16.855 1.00 51.52 31 VAL B C 1
ATOM 2485 O O . VAL B 1 39 ? 38.270 25.226 17.189 1.00 52.05 31 VAL B O 1
ATOM 2489 N N . ASP B 1 40 ? 38.384 26.898 15.670 1.00 51.39 32 ASP B N 1
ATOM 2490 C CA . ASP B 1 40 ? 37.601 26.213 14.642 1.00 50.70 32 ASP B CA 1
ATOM 2491 C C . ASP B 1 40 ? 36.194 25.909 15.134 1.00 49.19 32 ASP B C 1
ATOM 2492 O O . ASP B 1 40 ? 35.778 24.747 15.129 1.00 49.47 32 ASP B O 1
ATOM 2497 N N . ILE B 1 41 ? 35.453 26.933 15.548 1.00 45.94 33 ILE B N 1
ATOM 2498 C CA . ILE B 1 41 ? 34.111 26.682 16.044 1.00 43.94 33 ILE B CA 1
ATOM 2499 C C . ILE B 1 41 ? 33.200 26.070 14.976 1.00 44.11 33 ILE B C 1
ATOM 2500 O O . ILE B 1 41 ? 32.544 25.054 15.219 1.00 41.56 33 ILE B O 1
ATOM 2505 N N . SER B 1 42 ? 33.177 26.667 13.790 1.00 45.60 34 SER B N 1
ATOM 2506 C CA . SER B 1 42 ? 32.332 26.161 12.713 1.00 46.39 34 SER B CA 1
ATOM 2507 C C . SER B 1 42 ? 32.455 24.661 12.461 1.00 46.71 34 SER B C 1
ATOM 2508 O O . SER B 1 42 ? 31.444 23.985 12.298 1.00 46.55 34 SER B O 1
ATOM 2511 N N . SER B 1 43 ? 33.672 24.127 12.435 1.00 47.54 35 SER B N 1
ATOM 2512 C CA . SER B 1 43 ? 33.839 22.691 12.205 1.00 49.71 35 SER B CA 1
ATOM 2513 C C . SER B 1 43 ? 33.077 21.853 13.243 1.00 50.79 35 SER B C 1
ATOM 2514 O O . SER B 1 43 ? 32.776 20.681 13.011 1.00 50.95 35 SER B O 1
ATOM 2517 N N . TYR B 1 44 ? 32.771 22.451 14.389 1.00 50.88 36 TYR B N 1
ATOM 2518 C CA . TYR B 1 44 ? 32.026 21.747 15.421 1.00 50.33 36 TYR B CA 1
ATOM 2519 C C . TYR B 1 44 ? 30.533 21.962 15.197 1.00 49.55 36 TYR B C 1
ATOM 2520 O O . TYR B 1 44 ? 29.743 21.025 15.249 1.00 48.07 36 TYR B O 1
ATOM 2529 N N . ILE B 1 45 ? 30.155 23.201 14.934 1.00 50.24 37 ILE B N 1
ATOM 2530 C CA . ILE B 1 45 ? 28.758 23.524 14.694 1.00 53.12 37 ILE B CA 1
ATOM 2531 C C . ILE B 1 45 ? 28.229 22.827 13.443 1.00 55.29 37 ILE B C 1
ATOM 2532 O O . ILE B 1 45 ? 27.057 22.455 13.380 1.00 55.60 37 ILE B O 1
ATOM 2537 N N . LEU B 1 46 ? 29.103 22.639 12.458 1.00 57.57 38 LEU B N 1
ATOM 2538 C CA . LEU B 1 46 ? 28.724 22.018 11.192 1.00 59.06 38 LEU B CA 1
ATOM 2539 C C . LEU B 1 46 ? 29.083 20.542 11.048 1.00 59.67 38 LEU B C 1
ATOM 2540 O O . LEU B 1 46 ? 28.869 19.953 9.991 1.00 60.29 38 LEU B O 1
ATOM 2545 N N . LYS B 1 47 ? 29.625 19.942 12.101 1.00 60.82 39 LYS B N 1
ATOM 2546 C CA . LYS B 1 47 ? 29.989 18.527 12.061 1.00 61.88 39 LYS B CA 1
ATOM 2547 C C . LYS B 1 47 ? 28.779 17.714 11.603 1.00 63.33 39 LYS B C 1
ATOM 2548 O O . LYS B 1 47 ? 28.916 16.686 10.933 1.00 63.76 39 LYS B O 1
ATOM 2554 N N . ASP B 1 48 ? 27.596 18.201 11.972 1.00 65.10 40 ASP B N 1
ATOM 2555 C CA . ASP B 1 48 ? 26.319 17.572 11.634 1.00 65.10 40 ASP B CA 1
ATOM 2556 C C . ASP B 1 48 ? 25.501 18.452 10.697 1.00 65.47 40 ASP B C 1
ATOM 2557 O O . ASP B 1 48 ? 25.206 19.601 11.017 1.00 65.73 40 ASP B O 1
ATOM 2562 N N . GLY B 1 49 ? 25.125 17.911 9.543 1.00 65.95 41 GLY B N 1
ATOM 2563 C CA . GLY B 1 49 ? 24.325 18.674 8.601 1.00 65.40 41 GLY B CA 1
ATOM 2564 C C . GLY B 1 49 ? 22.881 18.204 8.593 1.00 64.83 41 GLY B C 1
ATOM 2565 O O . GLY B 1 49 ? 21.973 18.942 8.192 1.00 65.26 41 GLY B O 1
ATOM 2566 N N . LYS B 1 50 ? 22.674 16.971 9.051 1.00 64.55 42 LYS B N 1
ATOM 2567 C CA . LYS B 1 50 ? 21.347 16.356 9.105 1.00 64.22 42 LYS B CA 1
ATOM 2568 C C . LYS B 1 50 ? 20.313 17.251 9.784 1.00 63.06 42 LYS B C 1
ATOM 2569 O O . LYS B 1 50 ? 19.352 17.675 9.149 1.00 64.24 42 LYS B O 1
ATOM 2575 N N . ARG B 1 51 ? 20.510 17.520 11.076 1.00 61.05 43 ARG B N 1
ATOM 2576 C CA . ARG B 1 51 ? 19.611 18.368 11.864 1.00 58.23 43 ARG B CA 1
ATOM 2577 C C . ARG B 1 51 ? 18.346 17.651 12.336 1.00 57.16 43 ARG B C 1
ATOM 2578 O O . ARG B 1 51 ? 17.322 18.297 12.591 1.00 54.37 43 ARG B O 1
ATOM 2586 N N . PHE B 1 52 ? 18.425 16.325 12.460 1.00 55.97 44 PHE B N 1
ATOM 2587 C CA . PHE B 1 52 ? 17.287 15.518 12.901 1.00 55.57 44 PHE B CA 1
ATOM 2588 C C . PHE B 1 52 ? 16.684 16.024 14.204 1.00 54.39 44 PHE B C 1
ATOM 2589 O O . PHE B 1 52 ? 15.473 16.248 14.282 1.00 54.02 44 PHE B O 1
ATOM 2597 N N . ARG B 1 53 ? 17.531 16.192 15.222 1.00 51.13 45 ARG B N 1
ATOM 2598 C CA . ARG B 1 53 ? 17.094 16.672 16.527 1.00 49.28 45 ARG B CA 1
ATOM 2599 C C . ARG B 1 53 ? 16.499 18.074 16.465 1.00 49.50 45 ARG B C 1
ATOM 2600 O O . ARG B 1 53 ? 15.515 18.363 17.139 1.00 50.57 45 ARG B O 1
ATOM 2608 N N . GLY B 1 54 ? 17.085 18.946 15.656 1.00 48.59 46 GLY B N 1
ATOM 2609 C CA . GLY B 1 54 ? 16.557 20.292 15.559 1.00 51.11 46 GLY B CA 1
ATOM 2610 C C . GLY B 1 54 ? 15.178 20.301 14.927 1.00 53.61 46 GLY B C 1
ATOM 2611 O O . GLY B 1 54 ? 14.232 20.871 15.474 1.00 53.45 46 GLY B O 1
ATOM 2612 N N . THR B 1 55 ? 15.069 19.664 13.763 1.00 55.06 47 THR B N 1
ATOM 2613 C CA . THR B 1 55 ? 13.810 19.593 13.033 1.00 54.62 47 THR B CA 1
ATOM 2614 C C . THR B 1 55 ? 12.793 18.855 13.888 1.00 53.75 47 THR B C 1
ATOM 2615 O O . THR B 1 55 ? 11.663 19.310 14.070 1.00 52.58 47 THR B O 1
ATOM 2619 N N . LEU B 1 56 ? 13.211 17.716 14.422 1.00 53.11 48 LEU B N 1
ATOM 2620 C CA . LEU B 1 56 ? 12.349 16.915 15.274 1.00 53.13 48 LEU B CA 1
ATOM 2621 C C . LEU B 1 56 ? 11.723 17.787 16.360 1.00 53.11 48 LEU B C 1
ATOM 2622 O O . LEU B 1 56 ? 10.688 17.443 16.920 1.00 53.72 48 LEU B O 1
ATOM 2627 N N . ASN B 1 57 ? 12.357 18.920 16.651 1.00 53.20 49 ASN B N 1
ATOM 2628 C CA . ASN B 1 57 ? 11.858 19.842 17.667 1.00 53.05 49 ASN B CA 1
ATOM 2629 C C . ASN B 1 57 ? 10.834 20.822 17.119 1.00 53.12 49 ASN B C 1
ATOM 2630 O O . ASN B 1 57 ? 9.927 21.245 17.827 1.00 51.63 49 ASN B O 1
ATOM 2635 N N . MET B 1 58 ? 10.994 21.181 15.853 1.00 55.08 50 MET B N 1
ATOM 2636 C CA . MET B 1 58 ? 10.101 22.123 15.200 1.00 56.94 50 MET B CA 1
ATOM 2637 C C . MET B 1 58 ? 8.817 21.445 14.734 1.00 58.20 50 MET B C 1
ATOM 2638 O O . MET B 1 58 ? 7.744 22.055 14.721 1.00 57.93 50 MET B O 1
ATOM 2643 N N . PHE B 1 59 ? 8.939 20.181 14.349 1.00 58.81 51 PHE B N 1
ATOM 2644 C CA . PHE B 1 59 ? 7.797 19.399 13.894 1.00 59.60 51 PHE B CA 1
ATOM 2645 C C . PHE B 1 59 ? 6.821 19.233 15.065 1.00 61.21 51 PHE B C 1
ATOM 2646 O O . PHE B 1 59 ? 5.700 19.763 15.041 1.00 60.21 51 PHE B O 1
ATOM 2654 N N . PHE B 1 60 ? 7.268 18.513 16.093 1.00 60.93 52 PHE B N 1
ATOM 2655 C CA . PHE B 1 60 ? 6.464 18.270 17.282 1.00 60.09 52 PHE B CA 1
ATOM 2656 C C . PHE B 1 60 ? 5.948 19.545 17.946 1.00 59.99 52 PHE B C 1
ATOM 2657 O O . PHE B 1 60 ? 5.053 19.480 18.785 1.00 58.92 52 PHE B O 1
ATOM 2665 N N . THR B 1 61 ? 6.511 20.698 17.588 1.00 60.70 53 THR B N 1
ATOM 2666 C CA . THR B 1 61 ? 6.061 21.963 18.174 1.00 61.63 53 THR B CA 1
ATOM 2667 C C . THR B 1 61 ? 4.763 22.355 17.512 1.00 62.84 53 THR B C 1
ATOM 2668 O O . THR B 1 61 ? 3.703 22.311 18.131 1.00 62.83 53 THR B O 1
ATOM 2672 N N . VAL B 1 62 ? 4.860 22.733 16.241 1.00 65.36 54 VAL B N 1
ATOM 2673 C CA . VAL B 1 62 ? 3.697 23.130 15.458 1.00 66.89 54 VAL B CA 1
ATOM 2674 C C . VAL B 1 62 ? 2.593 22.089 15.605 1.00 67.48 54 VAL B C 1
ATOM 2675 O O . VAL B 1 62 ? 1.411 22.427 15.649 1.00 67.43 54 VAL B O 1
ATOM 2679 N N . ALA B 1 63 ? 2.996 20.823 15.685 1.00 68.42 55 ALA B N 1
ATOM 2680 C CA . ALA B 1 63 ? 2.063 19.711 15.825 1.00 69.00 55 ALA B CA 1
ATOM 2681 C C . ALA B 1 63 ? 1.317 19.792 17.148 1.00 70.42 55 ALA B C 1
ATOM 2682 O O . ALA B 1 63 ? 0.841 18.780 17.671 1.00 71.57 55 ALA B O 1
ATOM 2684 N N . LEU B 1 64 ? 1.230 21.006 17.684 1.00 71.15 56 LEU B N 1
ATOM 2685 C CA . LEU B 1 64 ? 0.543 21.267 18.939 1.00 70.97 56 LEU B CA 1
ATOM 2686 C C . LEU B 1 64 ? -0.033 22.673 18.874 1.00 71.15 56 LEU B C 1
ATOM 2687 O O . LEU B 1 64 ? -0.496 23.213 19.875 1.00 71.42 56 LEU B O 1
ATOM 2692 N N . GLY B 1 65 ? 0.016 23.266 17.685 1.00 71.14 57 GLY B N 1
ATOM 2693 C CA . GLY B 1 65 ? -0.528 24.598 17.495 1.00 71.74 57 GLY B CA 1
ATOM 2694 C C . GLY B 1 65 ? 0.447 25.734 17.713 1.00 72.65 57 GLY B C 1
ATOM 2695 O O . GLY B 1 65 ? 0.066 26.905 17.642 1.00 72.01 57 GLY B O 1
ATOM 2696 N N . GLY B 1 66 ? 1.705 25.399 17.979 1.00 73.56 58 GLY B N 1
ATOM 2697 C CA . GLY B 1 66 ? 2.699 26.432 18.201 1.00 74.37 58 GLY B CA 1
ATOM 2698 C C . GLY B 1 66 ? 3.221 27.032 16.910 1.00 75.23 58 GLY B C 1
ATOM 2699 O O . GLY B 1 66 ? 3.306 26.346 15.892 1.00 75.26 58 GLY B O 1
ATOM 2700 N N . ASP B 1 67 ? 3.567 28.316 16.949 1.00 76.90 59 ASP B N 1
ATOM 2701 C CA . ASP B 1 67 ? 4.101 29.001 15.774 1.00 78.20 59 ASP B CA 1
ATOM 2702 C C . ASP B 1 67 ? 5.438 28.352 15.424 1.00 79.30 59 ASP B C 1
ATOM 2703 O O . ASP B 1 67 ? 6.060 27.705 16.271 1.00 80.44 59 ASP B O 1
ATOM 2708 N N . ILE B 1 68 ? 5.880 28.519 14.183 1.00 79.28 60 ILE B N 1
ATOM 2709 C CA . ILE B 1 68 ? 7.160 27.958 13.766 1.00 78.87 60 ILE B CA 1
ATOM 2710 C C . ILE B 1 68 ? 8.239 28.791 14.457 1.00 78.10 60 ILE B C 1
ATOM 2711 O O . ILE B 1 68 ? 9.374 28.347 14.637 1.00 77.74 60 ILE B O 1
ATOM 2716 N N . LYS B 1 69 ? 7.851 30.001 14.852 1.00 77.28 61 LYS B N 1
ATOM 2717 C CA . LYS B 1 69 ? 8.736 30.940 15.528 1.00 76.71 61 LYS B CA 1
ATOM 2718 C C . LYS B 1 69 ? 9.208 30.458 16.900 1.00 75.72 61 LYS B C 1
ATOM 2719 O O . LYS B 1 69 ? 10.407 30.439 17.182 1.00 76.38 61 LYS B O 1
ATOM 2725 N N . ASP B 1 70 ? 8.257 30.081 17.749 1.00 73.52 62 ASP B N 1
ATOM 2726 C CA . ASP B 1 70 ? 8.558 29.637 19.104 1.00 71.36 62 ASP B CA 1
ATOM 2727 C C . ASP B 1 70 ? 9.652 28.579 19.225 1.00 70.09 62 ASP B C 1
ATOM 2728 O O . ASP B 1 70 ? 10.283 28.466 20.275 1.00 70.95 62 ASP B O 1
ATOM 2733 N N . SER B 1 71 ? 9.891 27.817 18.163 1.00 67.49 63 SER B N 1
ATOM 2734 C CA . SER B 1 71 ? 10.899 26.757 18.211 1.00 65.47 63 SER B CA 1
ATOM 2735 C C . SER B 1 71 ? 12.328 27.141 17.811 1.00 64.56 63 SER B C 1
ATOM 2736 O O . SER B 1 71 ? 13.245 26.338 17.964 1.00 63.33 63 SER B O 1
ATOM 2739 N N . TYR B 1 72 ? 12.526 28.355 17.308 1.00 64.78 64 TYR B N 1
ATOM 2740 C CA . TYR B 1 72 ? 13.860 28.774 16.882 1.00 65.76 64 TYR B CA 1
ATOM 2741 C C . TYR B 1 72 ? 14.936 28.538 17.943 1.00 63.85 64 TYR B C 1
ATOM 2742 O O . TYR B 1 72 ? 15.919 27.823 17.698 1.00 62.71 64 TYR B O 1
ATOM 2751 N N . GLY B 1 73 ? 14.752 29.142 19.115 1.00 60.83 65 GLY B N 1
ATOM 2752 C CA . GLY B 1 73 ? 15.716 28.981 20.187 1.00 55.94 65 GLY B CA 1
ATOM 2753 C C . GLY B 1 73 ? 15.990 27.516 20.453 1.00 53.65 65 GLY B C 1
ATOM 2754 O O . GLY B 1 73 ? 17.142 27.082 20.477 1.00 54.69 65 GLY B O 1
ATOM 2755 N N . GLY B 1 74 ? 14.920 26.754 20.644 1.00 50.99 66 GLY B N 1
ATOM 2756 C CA . GLY B 1 74 ? 15.047 25.337 20.914 1.00 48.64 66 GLY B CA 1
ATOM 2757 C C . GLY B 1 74 ? 15.929 24.628 19.911 1.00 48.53 66 GLY B C 1
ATOM 2758 O O . GLY B 1 74 ? 16.994 24.121 20.272 1.00 48.70 66 GLY B O 1
ATOM 2759 N N . ALA B 1 75 ? 15.494 24.595 18.653 1.00 45.88 67 ALA B N 1
ATOM 2760 C CA . ALA B 1 75 ? 16.253 23.932 17.601 1.00 43.72 67 ALA B CA 1
ATOM 2761 C C . ALA B 1 75 ? 17.716 24.394 17.560 1.00 42.14 67 ALA B C 1
ATOM 2762 O O . ALA B 1 75 ? 18.631 23.575 17.433 1.00 40.97 67 ALA B O 1
ATOM 2764 N N . LEU B 1 76 ? 17.947 25.698 17.667 1.00 40.97 68 LEU B N 1
ATOM 2765 C CA . LEU B 1 76 ? 19.321 26.187 17.653 1.00 41.30 68 LEU B CA 1
ATOM 2766 C C . LEU B 1 76 ? 20.096 25.619 18.830 1.00 38.08 68 LEU B C 1
ATOM 2767 O O . LEU B 1 76 ? 21.143 25.007 18.641 1.00 38.66 68 LEU B O 1
ATOM 2772 N N . ALA B 1 77 ? 19.573 25.798 20.038 1.00 36.63 69 ALA B N 1
ATOM 2773 C CA . ALA B 1 77 ? 20.234 25.278 21.233 1.00 35.56 69 ALA B CA 1
ATOM 2774 C C . ALA B 1 77 ? 20.405 23.765 21.153 1.00 37.81 69 ALA B C 1
ATOM 2775 O O . ALA B 1 77 ? 21.448 23.229 21.541 1.00 39.11 69 ALA B O 1
ATOM 2777 N N . ILE B 1 78 ? 19.376 23.083 20.647 1.00 38.77 70 ILE B N 1
ATOM 2778 C CA . ILE B 1 78 ? 19.380 21.628 20.505 1.00 39.06 70 ILE B CA 1
ATOM 2779 C C . ILE B 1 78 ? 20.575 21.175 19.672 1.00 40.63 70 ILE B C 1
ATOM 2780 O O . ILE B 1 78 ? 21.272 20.210 20.019 1.00 40.63 70 ILE B O 1
ATOM 2785 N N . GLU B 1 79 ? 20.795 21.856 18.554 1.00 41.43 71 GLU B N 1
ATOM 2786 C CA . GLU B 1 79 ? 21.894 21.491 17.668 1.00 44.08 71 GLU B CA 1
ATOM 2787 C C . GLU B 1 79 ? 23.262 21.816 18.282 1.00 42.34 71 GLU B C 1
ATOM 2788 O O . GLU B 1 79 ? 24.173 20.985 18.262 1.00 39.58 71 GLU B O 1
ATOM 2794 N N . ILE B 1 80 ? 23.389 23.011 18.846 1.00 41.76 72 ILE B N 1
ATOM 2795 C CA . ILE B 1 80 ? 24.641 23.427 19.468 1.00 41.79 72 ILE B CA 1
ATOM 2796 C C . ILE B 1 80 ? 25.096 22.364 20.452 1.00 42.04 72 ILE B C 1
ATOM 2797 O O . ILE B 1 80 ? 26.278 21.976 20.471 1.00 41.97 72 ILE B O 1
ATOM 2802 N N . LEU B 1 81 ? 24.146 21.888 21.254 1.00 40.41 73 LEU B N 1
ATOM 2803 C CA . LEU B 1 81 ? 24.423 20.872 22.256 1.00 40.81 73 LEU B CA 1
ATOM 2804 C C . LEU B 1 81 ? 24.806 19.543 21.605 1.00 42.30 73 LEU B C 1
ATOM 2805 O O . LEU B 1 81 ? 25.612 18.779 22.151 1.00 42.48 73 LEU B O 1
ATOM 2810 N N . HIS B 1 82 ? 24.223 19.244 20.447 1.00 42.25 74 HIS B N 1
ATOM 2811 C CA . HIS B 1 82 ? 24.575 17.998 19.777 1.00 41.67 74 HIS B CA 1
ATOM 2812 C C . HIS B 1 82 ? 26.021 18.154 19.302 1.00 40.51 74 HIS B C 1
ATOM 2813 O O . HIS B 1 82 ? 26.822 17.222 19.391 1.00 39.91 74 HIS B O 1
ATOM 2820 N N . SER B 1 83 ? 26.344 19.340 18.793 1.00 38.56 75 SER B N 1
ATOM 2821 C CA . SER B 1 83 ? 27.709 19.637 18.347 1.00 39.86 75 SER B CA 1
ATOM 2822 C C . SER B 1 83 ? 28.639 19.455 19.556 1.00 38.46 75 SER B C 1
ATOM 2823 O O . SER B 1 83 ? 29.646 18.744 19.485 1.00 38.53 75 SER B O 1
ATOM 2826 N N . ALA B 1 84 ? 28.282 20.089 20.670 1.00 35.44 76 ALA B N 1
ATOM 2827 C CA . ALA B 1 84 ? 29.082 19.984 21.881 1.00 35.90 76 ALA B CA 1
ATOM 2828 C C . ALA B 1 84 ? 29.295 18.519 22.222 1.00 37.25 76 ALA B C 1
ATOM 2829 O O . ALA B 1 84 ? 30.373 18.110 22.658 1.00 37.14 76 ALA B O 1
ATOM 2831 N N . SER B 1 85 ? 28.252 17.726 22.017 1.00 39.92 77 SER B N 1
ATOM 2832 C CA . SER B 1 85 ? 28.321 16.300 22.299 1.00 41.52 77 SER B CA 1
ATOM 2833 C C . SER B 1 85 ? 29.282 15.587 21.340 1.00 41.29 77 SER B C 1
ATOM 2834 O O . SER B 1 85 ? 30.128 14.800 21.771 1.00 41.49 77 SER B O 1
ATOM 2837 N N . LEU B 1 86 ? 29.153 15.847 20.044 1.00 39.89 78 LEU B N 1
ATOM 2838 C CA . LEU B 1 86 ? 30.041 15.196 19.090 1.00 43.20 78 LEU B CA 1
ATOM 2839 C C . LEU B 1 86 ? 31.485 15.598 19.366 1.00 45.14 78 LEU B C 1
ATOM 2840 O O . LEU B 1 86 ? 32.380 14.749 19.392 1.00 44.29 78 LEU B O 1
ATOM 2845 N N . ALA B 1 87 ? 31.699 16.892 19.593 1.00 45.74 79 ALA B N 1
ATOM 2846 C CA . ALA B 1 87 ? 33.035 17.406 19.860 1.00 47.62 79 ALA B CA 1
ATOM 2847 C C . ALA B 1 87 ? 33.722 16.598 20.950 1.00 48.60 79 ALA B C 1
ATOM 2848 O O . ALA B 1 87 ? 34.903 16.285 20.849 1.00 48.89 79 ALA B O 1
ATOM 2850 N N . LEU B 1 88 ? 32.983 16.256 21.995 1.00 51.34 80 LEU B N 1
ATOM 2851 C CA . LEU B 1 88 ? 33.561 15.483 23.078 1.00 54.01 80 LEU B CA 1
ATOM 2852 C C . LEU B 1 88 ? 34.050 14.140 22.564 1.00 56.98 80 LEU B C 1
ATOM 2853 O O . LEU B 1 88 ? 34.934 13.521 23.160 1.00 57.45 80 LEU B O 1
ATOM 2858 N N . CYS B 1 89 ? 33.481 13.694 21.448 1.00 59.16 81 CYS B N 1
ATOM 2859 C CA . CYS B 1 89 ? 33.886 12.427 20.855 1.00 61.87 81 CYS B CA 1
ATOM 2860 C C . CYS B 1 89 ? 35.253 12.574 20.181 1.00 61.97 81 CYS B C 1
ATOM 2861 O O . CYS B 1 89 ? 35.936 11.581 19.922 1.00 62.45 81 CYS B O 1
ATOM 2864 N N . ASP B 1 90 ? 35.649 13.816 19.907 1.00 61.43 82 ASP B N 1
ATOM 2865 C CA . ASP B 1 90 ? 36.938 14.095 19.270 1.00 60.78 82 ASP B CA 1
ATOM 2866 C C . ASP B 1 90 ? 38.118 13.902 20.213 1.00 59.25 82 ASP B C 1
ATOM 2867 O O . ASP B 1 90 ? 39.237 13.671 19.772 1.00 58.98 82 ASP B O 1
ATOM 2872 N N . ILE B 1 91 ? 37.867 13.997 21.510 1.00 58.32 83 ILE B N 1
ATOM 2873 C CA . ILE B 1 91 ? 38.930 13.846 22.493 1.00 59.31 83 ILE B CA 1
ATOM 2874 C C . ILE B 1 91 ? 39.778 12.590 22.286 1.00 60.86 83 ILE B C 1
ATOM 2875 O O . ILE B 1 91 ? 39.265 11.469 22.247 1.00 60.06 83 ILE B O 1
ATOM 2880 N N . VAL B 1 92 ? 41.087 12.795 22.164 1.00 62.43 84 VAL B N 1
ATOM 2881 C CA . VAL B 1 92 ? 42.030 11.704 21.954 1.00 63.24 84 VAL B CA 1
ATOM 2882 C C . VAL B 1 92 ? 42.904 11.463 23.172 1.00 64.19 84 VAL B C 1
ATOM 2883 O O . VAL B 1 92 ? 43.494 12.397 23.711 1.00 63.67 84 VAL B O 1
ATOM 2887 N N . ASP B 1 93 ? 42.983 10.214 23.613 1.00 65.97 85 ASP B N 1
ATOM 2888 C CA . ASP B 1 93 ? 43.844 9.906 24.743 1.00 69.05 85 ASP B CA 1
ATOM 2889 C C . ASP B 1 93 ? 45.246 9.806 24.171 1.00 71.33 85 ASP B C 1
ATOM 2890 O O . ASP B 1 93 ? 45.423 9.467 23.001 1.00 71.78 85 ASP B O 1
ATOM 2895 N N . LEU B 1 94 ? 46.245 10.105 24.985 1.00 73.98 86 LEU B N 1
ATOM 2896 C CA . LEU B 1 94 ? 47.608 10.041 24.502 1.00 77.53 86 LEU B CA 1
ATOM 2897 C C . LEU B 1 94 ? 48.222 8.674 24.750 1.00 80.06 86 LEU B C 1
ATOM 2898 O O . LEU B 1 94 ? 48.321 8.219 25.889 1.00 80.85 86 LEU B O 1
ATOM 2903 N N . ASP B 1 95 ? 48.615 8.016 23.663 1.00 82.88 87 ASP B N 1
ATOM 2904 C CA . ASP B 1 95 ? 49.225 6.693 23.733 1.00 85.38 87 ASP B CA 1
ATOM 2905 C C . ASP B 1 95 ? 50.623 6.824 24.325 1.00 86.24 87 ASP B C 1
ATOM 2906 O O . ASP B 1 95 ? 51.162 5.872 24.897 1.00 86.45 87 ASP B O 1
ATOM 2911 N N . ALA B 1 96 ? 51.198 8.016 24.180 1.00 86.80 88 ALA B N 1
ATOM 2912 C CA . ALA B 1 96 ? 52.537 8.308 24.670 1.00 87.61 88 ALA B CA 1
ATOM 2913 C C . ALA B 1 96 ? 53.537 7.521 23.832 1.00 88.02 88 ALA B C 1
ATOM 2914 O O . ALA B 1 96 ? 54.734 7.508 24.115 1.00 88.62 88 ALA B O 1
ATOM 2916 N N . THR B 1 97 ? 53.026 6.864 22.796 1.00 88.03 89 THR B N 1
ATOM 2917 C CA . THR B 1 97 ? 53.852 6.074 21.895 1.00 88.12 89 THR B CA 1
ATOM 2918 C C . THR B 1 97 ? 54.123 6.894 20.634 1.00 87.85 89 THR B C 1
ATOM 2919 O O . THR B 1 97 ? 54.834 6.449 19.730 1.00 87.99 89 THR B O 1
ATOM 2923 N N . ARG B 1 98 ? 53.548 8.095 20.583 1.00 87.15 90 ARG B N 1
ATOM 2924 C CA . ARG B 1 98 ? 53.728 8.996 19.445 1.00 86.25 90 ARG B CA 1
ATOM 2925 C C . ARG B 1 98 ? 54.952 9.886 19.661 1.00 85.43 90 ARG B C 1
ATOM 2926 O O . ARG B 1 98 ? 55.470 9.989 20.775 1.00 85.44 90 ARG B O 1
ATOM 2934 N N . ARG B 1 99 ? 55.400 10.537 18.592 1.00 83.78 91 ARG B N 1
ATOM 2935 C CA . ARG B 1 99 ? 56.543 11.437 18.674 1.00 82.20 91 ARG B CA 1
ATOM 2936 C C . ARG B 1 99 ? 56.100 12.689 19.433 1.00 81.34 91 ARG B C 1
ATOM 2937 O O . ARG B 1 99 ? 54.976 12.755 19.940 1.00 81.64 91 ARG B O 1
ATOM 2945 N N . GLY B 1 100 ? 56.978 13.684 19.505 1.00 80.19 92 GLY B N 1
ATOM 2946 C CA . GLY B 1 100 ? 56.641 14.911 20.203 1.00 77.98 92 GLY B CA 1
ATOM 2947 C C . GLY B 1 100 ? 55.874 15.885 19.328 1.00 76.76 92 GLY B C 1
ATOM 2948 O O . GLY B 1 100 ? 55.071 16.678 19.823 1.00 77.08 92 GLY B O 1
ATOM 2949 N N . ASP B 1 101 ? 56.125 15.828 18.022 1.00 74.73 93 ASP B N 1
ATOM 2950 C CA . ASP B 1 101 ? 55.457 16.706 17.070 1.00 72.61 93 ASP B CA 1
ATOM 2951 C C . ASP B 1 101 ? 54.059 16.190 16.771 1.00 71.11 93 ASP B C 1
ATOM 2952 O O . ASP B 1 101 ? 53.074 16.909 16.940 1.00 70.99 93 ASP B O 1
ATOM 2957 N N . LYS B 1 102 ? 53.984 14.935 16.339 1.00 69.44 94 LYS B N 1
ATOM 2958 C CA . LYS B 1 102 ? 52.712 14.294 16.012 1.00 68.12 94 LYS B CA 1
ATOM 2959 C C . LYS B 1 102 ? 51.718 14.417 17.171 1.00 66.40 94 LYS B C 1
ATOM 2960 O O . LYS B 1 102 ? 50.506 14.386 16.964 1.00 65.67 94 LYS B O 1
ATOM 2966 N N . ALA B 1 103 ? 52.239 14.562 18.388 1.00 64.49 95 ALA B N 1
ATOM 2967 C CA . ALA B 1 103 ? 51.401 14.660 19.581 1.00 62.03 95 ALA B CA 1
ATOM 2968 C C . ALA B 1 103 ? 51.013 16.084 20.007 1.00 59.49 95 ALA B C 1
ATOM 2969 O O . ALA B 1 103 ? 50.019 16.276 20.708 1.00 59.57 95 ALA B O 1
ATOM 2971 N N . ALA B 1 104 ? 51.787 17.081 19.595 1.00 56.03 96 ALA B N 1
ATOM 2972 C CA . ALA B 1 104 ? 51.483 18.458 19.969 1.00 51.92 96 ALA B CA 1
ATOM 2973 C C . ALA B 1 104 ? 50.140 18.907 19.406 1.00 49.45 96 ALA B C 1
ATOM 2974 O O . ALA B 1 104 ? 49.442 19.710 20.021 1.00 48.21 96 ALA B O 1
ATOM 2976 N N . TRP B 1 105 ? 49.781 18.398 18.234 1.00 47.70 97 TRP B N 1
ATOM 2977 C CA . TRP B 1 105 ? 48.517 18.788 17.619 1.00 48.08 97 TRP B CA 1
ATOM 2978 C C . TRP B 1 105 ? 47.314 18.060 18.207 1.00 45.87 97 TRP B C 1
ATOM 2979 O O . TRP B 1 105 ? 46.187 18.508 18.060 1.00 45.02 97 TRP B O 1
ATOM 2990 N N . VAL B 1 106 ? 47.553 16.937 18.868 1.00 45.17 98 VAL B N 1
ATOM 2991 C CA . VAL B 1 106 ? 46.463 16.205 19.482 1.00 46.75 98 VAL B CA 1
ATOM 2992 C C . VAL B 1 106 ? 46.060 16.949 20.751 1.00 47.32 98 VAL B C 1
ATOM 2993 O O . VAL B 1 106 ? 44.873 17.023 21.099 1.00 47.63 98 VAL B O 1
ATOM 2997 N N . VAL B 1 107 ? 47.068 17.505 21.422 1.00 45.53 99 VAL B N 1
ATOM 2998 C CA . VAL B 1 107 ? 46.896 18.277 22.643 1.00 43.25 99 VAL B CA 1
ATOM 2999 C C . VAL B 1 107 ? 46.117 19.545 22.321 1.00 43.70 99 VAL B C 1
ATOM 3000 O O . VAL B 1 107 ? 45.253 19.974 23.087 1.00 44.59 99 VAL B O 1
ATOM 3004 N N . TYR B 1 108 ? 46.435 20.141 21.175 1.00 43.77 100 TYR B N 1
ATOM 3005 C CA . TYR B 1 108 ? 45.785 21.363 20.715 1.00 42.46 100 TYR B CA 1
ATOM 3006 C C . TYR B 1 108 ? 44.360 21.078 20.263 1.00 44.13 100 TYR B C 1
ATOM 3007 O O . TYR B 1 108 ? 43.508 21.964 20.275 1.00 46.24 100 TYR B O 1
ATOM 3016 N N . GLY B 1 109 ? 44.112 19.847 19.832 1.00 43.74 101 GLY B N 1
ATOM 3017 C CA . GLY B 1 109 ? 42.771 19.480 19.428 1.00 42.59 101 GLY B CA 1
ATOM 3018 C C . GLY B 1 109 ? 41.980 19.318 20.718 1.00 41.98 101 GLY B C 1
ATOM 3019 O O . GLY B 1 109 ? 40.898 19.875 20.871 1.00 39.44 101 GLY B O 1
ATOM 3020 N N . ASN B 1 110 ? 42.539 18.556 21.654 1.00 42.76 102 ASN B N 1
ATOM 3021 C CA . ASN B 1 110 ? 41.898 18.340 22.948 1.00 43.06 102 ASN B CA 1
ATOM 3022 C C . ASN B 1 110 ? 41.629 19.685 23.591 1.00 43.84 102 ASN B C 1
ATOM 3023 O O . ASN B 1 110 ? 40.660 19.853 24.335 1.00 45.66 102 ASN B O 1
ATOM 3028 N N . ARG B 1 111 ? 42.503 20.642 23.305 1.00 44.54 103 ARG B N 1
ATOM 3029 C CA . ARG B 1 111 ? 42.371 21.986 23.849 1.00 44.73 103 ARG B CA 1
ATOM 3030 C C . ARG B 1 111 ? 41.193 22.688 23.185 1.00 42.34 103 ARG B C 1
ATOM 3031 O O . ARG B 1 111 ? 40.364 23.299 23.858 1.00 41.72 103 ARG B O 1
ATOM 3039 N N . LYS B 1 112 ? 41.119 22.591 21.862 1.00 41.12 104 LYS B N 1
ATOM 3040 C CA . LYS B 1 112 ? 40.021 23.201 21.107 1.00 40.56 104 LYS B CA 1
ATOM 3041 C C . LYS B 1 112 ? 38.660 22.678 21.605 1.00 39.25 104 LYS B C 1
ATOM 3042 O O . LYS B 1 112 ? 37.709 23.448 21.785 1.00 38.10 104 LYS B O 1
ATOM 3048 N N . VAL B 1 113 ? 38.588 21.369 21.833 1.00 35.76 105 VAL B N 1
ATOM 3049 C CA . VAL B 1 113 ? 37.367 20.731 22.294 1.00 38.58 105 VAL B CA 1
ATOM 3050 C C . VAL B 1 113 ? 36.907 21.287 23.636 1.00 37.47 105 VAL B C 1
ATOM 3051 O O . VAL B 1 113 ? 35.760 21.723 23.794 1.00 36.20 105 VAL B O 1
ATOM 3055 N N . ILE B 1 114 ? 37.828 21.268 24.588 1.00 36.57 106 ILE B N 1
ATOM 3056 C CA . ILE B 1 114 ? 37.588 21.748 25.928 1.00 34.70 106 ILE B CA 1
ATOM 3057 C C . ILE B 1 114 ? 37.094 23.191 25.992 1.00 36.88 106 ILE B C 1
ATOM 3058 O O . ILE B 1 114 ? 36.197 23.502 26.780 1.00 36.29 106 ILE B O 1
ATOM 3063 N N . PHE B 1 115 ? 37.653 24.072 25.167 1.00 36.70 107 PHE B N 1
ATOM 3064 C CA . PHE B 1 115 ? 37.228 25.473 25.196 1.00 38.28 107 PHE B CA 1
ATOM 3065 C C . PHE B 1 115 ? 35.888 25.728 24.506 1.00 36.87 107 PHE B C 1
ATOM 3066 O O . PHE B 1 115 ? 35.017 26.379 25.075 1.00 37.21 107 PHE B O 1
ATOM 3074 N N . ILE B 1 116 ? 35.721 25.218 23.288 1.00 36.67 108 ILE B N 1
ATOM 3075 C CA . ILE B 1 116 ? 34.476 25.417 22.542 1.00 36.25 108 ILE B CA 1
ATOM 3076 C C . ILE B 1 116 ? 33.299 24.758 23.271 1.00 34.17 108 ILE B C 1
ATOM 3077 O O . ILE B 1 116 ? 32.206 25.315 23.345 1.00 33.74 108 ILE B O 1
ATOM 3082 N N . THR B 1 117 ? 33.538 23.577 23.822 1.00 32.67 109 THR B N 1
ATOM 3083 C CA . THR B 1 117 ? 32.513 22.856 24.560 1.00 34.10 109 THR B CA 1
ATOM 3084 C C . THR B 1 117 ? 32.021 23.691 25.746 1.00 34.30 109 THR B C 1
ATOM 3085 O O . THR B 1 117 ? 30.825 23.970 25.865 1.00 34.65 109 THR B O 1
ATOM 3089 N N . ASN B 1 118 ? 32.940 24.111 26.612 1.00 32.78 110 ASN B N 1
ATOM 3090 C CA . ASN B 1 118 ? 32.568 24.915 27.772 1.00 31.12 110 ASN B CA 1
ATOM 3091 C C . ASN B 1 118 ? 32.025 26.318 27.445 1.00 29.07 110 ASN B C 1
ATOM 3092 O O . ASN B 1 118 ? 31.707 27.103 28.336 1.00 27.95 110 ASN B O 1
ATOM 3097 N N . TYR B 1 119 ? 31.921 26.646 26.167 1.00 28.28 111 TYR B N 1
ATOM 3098 C CA . TYR B 1 119 ? 31.360 27.938 25.795 1.00 27.67 111 TYR B CA 1
ATOM 3099 C C . TYR B 1 119 ? 29.944 27.685 25.256 1.00 27.75 111 TYR B C 1
ATOM 3100 O O . TYR B 1 119 ? 28.980 28.285 25.717 1.00 25.44 111 TYR B O 1
ATOM 3109 N N . LEU B 1 120 ? 29.847 26.775 24.289 1.00 29.30 112 LEU B N 1
ATOM 3110 C CA . LEU B 1 120 ? 28.578 26.391 23.654 1.00 31.55 112 LEU B CA 1
ATOM 3111 C C . LEU B 1 120 ? 27.492 25.983 24.660 1.00 32.27 112 LEU B C 1
ATOM 3112 O O . LEU B 1 120 ? 26.391 26.535 24.643 1.00 34.90 112 LEU B O 1
ATOM 3117 N N . ILE B 1 121 ? 27.815 25.038 25.542 1.00 32.50 113 ILE B N 1
ATOM 3118 C CA . ILE B 1 121 ? 26.873 24.541 26.544 1.00 31.65 113 ILE B CA 1
ATOM 3119 C C . ILE B 1 121 ? 26.150 25.630 27.353 1.00 32.62 113 ILE B C 1
ATOM 3120 O O . ILE B 1 121 ? 24.925 25.674 27.362 1.00 33.54 113 ILE B O 1
ATOM 3125 N N . PRO B 1 122 ? 26.886 26.511 28.053 1.00 32.76 114 PRO B N 1
ATOM 3126 C CA . PRO B 1 122 ? 26.191 27.554 28.815 1.00 32.20 114 PRO B CA 1
ATOM 3127 C C . PRO B 1 122 ? 25.523 28.543 27.879 1.00 33.61 114 PRO B C 1
ATOM 3128 O O . PRO B 1 122 ? 24.566 29.222 28.245 1.00 34.05 114 PRO B O 1
ATOM 3132 N N . THR B 1 123 ? 26.046 28.639 26.665 1.00 35.01 115 THR B N 1
ATOM 3133 C CA . THR B 1 123 ? 25.474 29.556 25.695 1.00 37.19 115 THR B CA 1
ATOM 3134 C C . THR B 1 123 ? 24.120 29.024 25.222 1.00 37.32 115 THR B C 1
ATOM 3135 O O . THR B 1 123 ? 23.166 29.787 25.084 1.00 37.35 115 THR B O 1
ATOM 3139 N N . ALA B 1 124 ? 24.044 27.717 24.984 1.00 37.26 116 ALA B N 1
ATOM 3140 C CA . ALA B 1 124 ? 22.801 27.083 24.543 1.00 38.78 116 ALA B CA 1
ATOM 3141 C C . ALA B 1 124 ? 21.777 27.125 25.675 1.00 40.07 116 ALA B C 1
ATOM 3142 O O . ALA B 1 124 ? 20.629 27.517 25.470 1.00 39.22 116 ALA B O 1
ATOM 3144 N N . LEU B 1 125 ? 22.205 26.724 26.871 1.00 41.34 117 LEU B N 1
ATOM 3145 C CA . LEU B 1 125 ? 21.329 26.732 28.045 1.00 41.10 117 LEU B CA 1
ATOM 3146 C C . LEU B 1 125 ? 20.702 28.098 28.251 1.00 39.84 117 LEU B C 1
ATOM 3147 O O . LEU B 1 125 ? 19.536 28.198 28.622 1.00 40.79 117 LEU B O 1
ATOM 3152 N N . ARG B 1 126 ? 21.485 29.145 28.021 1.00 39.77 118 ARG B N 1
ATOM 3153 C CA . ARG B 1 126 ? 20.991 30.503 28.169 1.00 41.45 118 ARG B CA 1
ATOM 3154 C C . ARG B 1 126 ? 19.982 30.785 27.053 1.00 42.18 118 ARG B C 1
ATOM 3155 O O . ARG B 1 126 ? 19.089 31.611 27.211 1.00 42.80 118 ARG B O 1
ATOM 3163 N N . ILE B 1 127 ? 20.133 30.105 25.921 1.00 42.19 119 ILE B N 1
ATOM 3164 C CA . ILE B 1 127 ? 19.208 30.293 24.813 1.00 42.86 119 ILE B CA 1
ATOM 3165 C C . ILE B 1 127 ? 17.877 29.653 25.186 1.00 42.69 119 ILE B C 1
ATOM 3166 O O . ILE B 1 127 ? 16.822 30.223 24.939 1.00 42.61 119 ILE B O 1
ATOM 3171 N N . ILE B 1 128 ? 17.957 28.467 25.792 1.00 42.21 120 ILE B N 1
ATOM 3172 C CA . ILE B 1 128 ? 16.793 27.691 26.233 1.00 40.73 120 ILE B CA 1
ATOM 3173 C C . ILE B 1 128 ? 16.042 28.358 27.377 1.00 42.08 120 ILE B C 1
ATOM 3174 O O . ILE B 1 128 ? 14.851 28.096 27.562 1.00 41.36 120 ILE B O 1
ATOM 3179 N N . GLN B 1 129 ? 16.747 29.184 28.157 1.00 42.12 121 GLN B N 1
ATOM 3180 C CA . GLN B 1 129 ? 16.155 29.869 29.312 1.00 41.94 121 GLN B CA 1
ATOM 3181 C C . GLN B 1 129 ? 15.590 31.212 28.914 1.00 43.13 121 GLN B C 1
ATOM 3182 O O . GLN B 1 129 ? 14.541 31.624 29.399 1.00 44.60 121 GLN B O 1
ATOM 3188 N N . THR B 1 130 ? 16.297 31.902 28.033 1.00 44.70 122 THR B N 1
ATOM 3189 C CA . THR B 1 130 ? 15.853 33.207 27.576 1.00 46.31 122 THR B CA 1
ATOM 3190 C C . THR B 1 130 ? 14.559 33.072 26.768 1.00 47.24 122 THR B C 1
ATOM 3191 O O . THR B 1 130 ? 13.748 33.994 26.712 1.00 47.15 122 THR B O 1
ATOM 3195 N N . SER B 1 131 ? 14.361 31.903 26.167 1.00 48.04 123 SER B N 1
ATOM 3196 C CA . SER B 1 131 ? 13.178 31.656 25.353 1.00 48.50 123 SER B CA 1
ATOM 3197 C C . SER B 1 131 ? 12.026 30.975 26.092 1.00 49.96 123 SER B C 1
ATOM 3198 O O . SER B 1 131 ? 10.867 31.343 25.893 1.00 50.49 123 SER B O 1
ATOM 3201 N N . TYR B 1 132 ? 12.340 30.007 26.956 1.00 49.31 124 TYR B N 1
ATOM 3202 C CA . TYR B 1 132 ? 11.298 29.257 27.654 1.00 48.61 124 TYR B CA 1
ATOM 3203 C C . TYR B 1 132 ? 11.242 29.271 29.186 1.00 47.05 124 TYR B C 1
ATOM 3204 O O . TYR B 1 132 ? 10.417 28.568 29.776 1.00 45.80 124 TYR B O 1
ATOM 3213 N N . GLY B 1 133 ? 12.115 30.032 29.842 1.00 45.94 125 GLY B N 1
ATOM 3214 C CA . GLY B 1 133 ? 12.071 30.090 31.298 1.00 41.01 125 GLY B CA 1
ATOM 3215 C C . GLY B 1 133 ? 12.945 29.139 32.094 1.00 40.06 125 GLY B C 1
ATOM 3216 O O . GLY B 1 133 ? 13.521 28.180 31.562 1.00 38.45 125 GLY B O 1
ATOM 3217 N N . ASP B 1 134 ? 13.011 29.395 33.399 1.00 39.80 126 ASP B N 1
ATOM 3218 C CA . ASP B 1 134 ? 13.829 28.607 34.309 1.00 39.47 126 ASP B CA 1
ATOM 3219 C C . ASP B 1 134 ? 13.469 27.133 34.354 1.00 40.42 126 ASP B C 1
ATOM 3220 O O . ASP B 1 134 ? 14.345 26.266 34.502 1.00 40.65 126 ASP B O 1
ATOM 3225 N N . ASP B 1 135 ? 12.183 26.839 34.217 1.00 40.83 127 ASP B N 1
ATOM 3226 C CA . ASP B 1 135 ? 11.725 25.462 34.251 1.00 40.20 127 ASP B CA 1
ATOM 3227 C C . ASP B 1 135 ? 12.292 24.693 33.054 1.00 39.61 127 ASP B C 1
ATOM 3228 O O . ASP B 1 135 ? 12.702 23.533 33.174 1.00 36.46 127 ASP B O 1
ATOM 3233 N N . ALA B 1 136 ? 12.303 25.339 31.892 1.00 39.90 128 ALA B N 1
ATOM 3234 C CA . ALA B 1 136 ? 12.846 24.700 30.700 1.00 39.71 128 ALA B CA 1
ATOM 3235 C C . ALA B 1 136 ? 14.367 24.582 30.901 1.00 38.29 128 ALA B C 1
ATOM 3236 O O . ALA B 1 136 ? 14.993 23.594 30.501 1.00 36.49 128 ALA B O 1
ATOM 3238 N N . LEU B 1 137 ? 14.951 25.584 31.551 1.00 36.91 129 LEU B N 1
ATOM 3239 C CA . LEU B 1 137 ? 16.384 25.568 31.818 1.00 35.75 129 LEU B CA 1
ATOM 3240 C C . LEU B 1 137 ? 16.772 24.364 32.664 1.00 36.04 129 LEU B C 1
ATOM 3241 O O . LEU B 1 137 ? 17.607 23.556 32.253 1.00 35.91 129 LEU B O 1
ATOM 3246 N N . ASN B 1 138 ? 16.150 24.215 33.831 1.00 37.73 130 ASN B N 1
ATOM 3247 C CA . ASN B 1 138 ? 16.494 23.097 34.702 1.00 39.09 130 ASN B CA 1
ATOM 3248 C C . ASN B 1 138 ? 16.437 21.734 34.033 1.00 41.69 130 ASN B C 1
ATOM 3249 O O . ASN B 1 138 ? 17.334 20.907 34.220 1.00 44.34 130 ASN B O 1
ATOM 3254 N N . THR B 1 139 ? 15.399 21.476 33.250 1.00 42.72 131 THR B N 1
ATOM 3255 C CA . THR B 1 139 ? 15.309 20.171 32.610 1.00 43.89 131 THR B CA 1
ATOM 3256 C C . THR B 1 139 ? 16.470 19.916 31.648 1.00 42.34 131 THR B C 1
ATOM 3257 O O . THR B 1 139 ? 17.002 18.805 31.589 1.00 40.56 131 THR B O 1
ATOM 3261 N N . SER B 1 140 ? 16.852 20.946 30.894 1.00 42.33 132 SER B N 1
ATOM 3262 C CA . SER B 1 140 ? 17.959 20.843 29.938 1.00 39.79 132 SER B CA 1
ATOM 3263 C C . SER B 1 140 ? 19.228 20.428 30.664 1.00 40.28 132 SER B C 1
ATOM 3264 O O . SER B 1 140 ? 19.940 19.518 30.231 1.00 40.74 132 SER B O 1
ATOM 3267 N N . ILE B 1 141 ? 19.499 21.095 31.782 1.00 38.99 133 ILE B N 1
ATOM 3268 C CA . ILE B 1 141 ? 20.676 20.801 32.586 1.00 38.13 133 ILE B CA 1
ATOM 3269 C C . ILE B 1 141 ? 20.673 19.330 32.987 1.00 38.92 133 ILE B C 1
ATOM 3270 O O . ILE B 1 141 ? 21.704 18.660 32.972 1.00 38.64 133 ILE B O 1
ATOM 3275 N N . GLU B 1 142 ? 19.498 18.829 33.334 1.00 41.56 134 GLU B N 1
ATOM 3276 C CA . GLU B 1 142 ? 19.339 17.435 33.734 1.00 40.53 134 GLU B CA 1
ATOM 3277 C C . GLU B 1 142 ? 19.685 16.557 32.542 1.00 39.59 134 GLU B C 1
ATOM 3278 O O . GLU B 1 142 ? 20.444 15.591 32.653 1.00 39.31 134 GLU B O 1
ATOM 3284 N N . LEU B 1 143 ? 19.127 16.909 31.390 1.00 39.80 135 LEU B N 1
ATOM 3285 C CA . LEU B 1 143 ? 19.353 16.143 30.174 1.00 41.63 135 LEU B CA 1
ATOM 3286 C C . LEU B 1 143 ? 20.803 16.153 29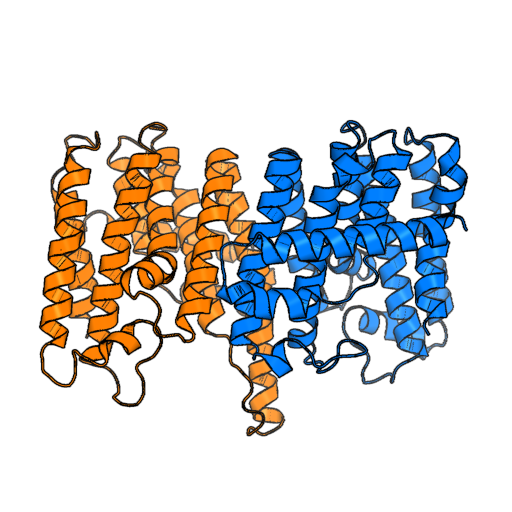.703 1.00 42.23 135 LEU B C 1
ATOM 3287 O O . LEU B 1 143 ? 21.333 15.110 29.316 1.00 41.77 135 LEU B O 1
ATOM 3292 N N . TRP B 1 144 ? 21.451 17.318 29.734 1.00 43.41 136 TRP B N 1
ATOM 3293 C CA . TRP B 1 144 ? 22.845 17.379 29.323 1.00 42.83 136 TRP B CA 1
ATOM 3294 C C . TRP B 1 144 ? 23.649 16.528 30.296 1.00 42.20 136 TRP B C 1
ATOM 3295 O O . TRP B 1 144 ? 24.550 15.780 29.898 1.00 40.59 136 TRP B O 1
ATOM 3306 N N . LYS B 1 145 ? 23.298 16.618 31.573 1.00 41.61 137 LYS B N 1
ATOM 3307 C CA . LYS B 1 145 ? 23.988 15.851 32.603 1.00 43.73 137 LYS B CA 1
ATOM 3308 C C . LYS B 1 145 ? 23.938 14.354 32.296 1.00 46.25 137 LYS B C 1
ATOM 3309 O O . LYS B 1 145 ? 24.926 13.642 32.473 1.00 48.11 137 LYS B O 1
ATOM 3315 N N . ASP B 1 146 ? 22.787 13.877 31.827 1.00 47.57 138 ASP B N 1
ATOM 3316 C CA . ASP B 1 146 ? 22.632 12.464 31.496 1.00 48.28 138 ASP B CA 1
ATOM 3317 C C . ASP B 1 146 ? 23.414 12.042 30.269 1.00 48.54 138 ASP B C 1
ATOM 3318 O O . ASP B 1 146 ? 23.881 10.906 30.189 1.00 48.09 138 ASP B O 1
ATOM 3323 N N . THR B 1 147 ? 23.543 12.954 29.310 1.00 49.38 139 THR B N 1
ATOM 3324 C CA . THR B 1 147 ? 24.298 12.682 28.091 1.00 49.45 139 THR B CA 1
ATOM 3325 C C . THR B 1 147 ? 25.735 12.312 28.477 1.00 50.75 139 THR B C 1
ATOM 3326 O O . THR B 1 147 ? 26.311 11.348 27.960 1.00 50.07 139 THR B O 1
ATOM 3330 N N . SER B 1 148 ? 26.297 13.093 29.398 1.00 51.23 140 SER B N 1
ATOM 3331 C CA . SER B 1 148 ? 27.662 12.898 29.870 1.00 52.21 140 SER B CA 1
ATOM 3332 C C . SER B 1 148 ? 27.829 11.535 30.512 1.00 53.34 140 SER B C 1
ATOM 3333 O O . SER B 1 148 ? 28.870 10.892 30.375 1.00 54.90 140 SER B O 1
ATOM 3336 N N . VAL B 1 149 ? 26.798 11.096 31.218 1.00 54.51 141 VAL B N 1
ATOM 3337 C CA . VAL B 1 149 ? 26.842 9.798 31.872 1.00 54.97 141 VAL B CA 1
ATOM 3338 C C . VAL B 1 149 ? 26.822 8.689 30.809 1.00 55.94 141 VAL B C 1
ATOM 3339 O O . VAL B 1 149 ? 27.519 7.682 30.937 1.00 55.38 141 VAL B O 1
ATOM 3343 N N . GLY B 1 150 ? 26.038 8.886 29.753 1.00 55.35 142 GLY B N 1
ATOM 3344 C CA . GLY B 1 150 ? 25.970 7.888 28.704 1.00 57.74 142 GLY B CA 1
ATOM 3345 C C . GLY B 1 150 ? 27.328 7.619 28.088 1.00 60.07 142 GLY B C 1
ATOM 3346 O O . GLY B 1 150 ? 27.647 6.483 27.723 1.00 59.54 142 GLY B O 1
ATOM 3347 N N . ALA B 1 151 ? 28.131 8.675 27.974 1.00 62.15 143 ALA B N 1
ATOM 3348 C CA . ALA B 1 151 ? 29.462 8.576 27.395 1.00 63.64 143 ALA B CA 1
ATOM 3349 C C . ALA B 1 151 ? 30.405 7.828 28.326 1.00 65.28 143 ALA B C 1
ATOM 3350 O O . ALA B 1 151 ? 31.092 6.899 27.908 1.00 64.76 143 ALA B O 1
ATOM 3352 N N . LEU B 1 152 ? 30.432 8.234 29.590 1.00 68.62 144 LEU B N 1
ATOM 3353 C CA . LEU B 1 152 ? 31.290 7.599 30.584 1.00 72.50 144 LEU B CA 1
ATOM 3354 C C . LEU B 1 152 ? 31.118 6.081 30.635 1.00 75.22 144 LEU B C 1
ATOM 3355 O O . LEU B 1 152 ? 32.098 5.342 30.780 1.00 76.37 144 LEU B O 1
ATOM 3360 N N . ARG B 1 153 ? 29.878 5.615 30.525 1.00 77.05 145 ARG B N 1
ATOM 3361 C CA . ARG B 1 153 ? 29.623 4.181 30.551 1.00 78.62 145 ARG B CA 1
ATOM 3362 C C . ARG B 1 153 ? 29.821 3.570 29.170 1.00 79.53 145 ARG B C 1
ATOM 3363 O O . ARG B 1 153 ? 30.046 2.367 29.046 1.00 79.57 145 ARG B O 1
ATOM 3371 N N . ASP B 1 154 ? 29.750 4.403 28.136 1.00 80.70 146 ASP B N 1
ATOM 3372 C CA . ASP B 1 154 ? 29.955 3.932 26.774 1.00 81.86 146 ASP B CA 1
ATOM 3373 C C . ASP B 1 154 ? 31.428 3.548 26.638 1.00 83.81 146 ASP B C 1
ATOM 3374 O O . ASP B 1 154 ? 31.797 2.786 25.746 1.00 83.95 146 ASP B O 1
ATOM 3379 N N . MET B 1 155 ? 32.263 4.093 27.524 1.00 85.83 147 MET B N 1
ATOM 3380 C CA . MET B 1 155 ? 33.694 3.786 27.529 1.00 88.01 147 MET B CA 1
ATOM 3381 C C . MET B 1 155 ? 33.770 2.269 27.529 1.00 89.20 147 MET B C 1
ATOM 3382 O O . MET B 1 155 ? 34.113 1.654 26.521 1.00 89.87 147 MET B O 1
ATOM 3387 N N . TYR B 1 156 ? 33.451 1.674 28.674 1.00 90.61 148 TYR B N 1
ATOM 3388 C CA . TYR B 1 156 ? 33.414 0.225 28.807 1.00 92.34 148 TYR B CA 1
ATOM 3389 C C . TYR B 1 156 ? 33.030 -0.290 30.185 1.00 93.55 148 TYR B C 1
ATOM 3390 O O . TYR B 1 156 ? 33.458 0.242 31.211 1.00 94.11 148 TYR B O 1
ATOM 3399 N N . ASP B 1 157 ? 32.214 -1.343 30.173 1.00 94.76 149 ASP B N 1
ATOM 3400 C CA . ASP B 1 157 ? 31.730 -2.023 31.371 1.00 95.45 149 ASP B CA 1
ATOM 3401 C C . ASP B 1 157 ? 30.515 -2.854 30.966 1.00 95.21 149 ASP B C 1
ATOM 3402 O O . ASP B 1 157 ? 29.728 -3.282 31.814 1.00 95.68 149 ASP B O 1
ATOM 3407 N N . ASN B 1 158 ? 30.386 -3.079 29.659 1.00 94.41 150 ASN B N 1
ATOM 3408 C CA . ASN B 1 158 ? 29.277 -3.834 29.084 1.00 92.99 150 ASN B CA 1
ATOM 3409 C C . ASN B 1 158 ? 28.015 -3.545 29.880 1.00 92.11 150 ASN B C 1
ATOM 3410 O O . ASN B 1 158 ? 27.300 -4.452 30.306 1.00 92.36 150 ASN B O 1
ATOM 3415 N N . SER B 1 159 ? 27.764 -2.258 30.081 1.00 90.52 151 SER B N 1
ATOM 3416 C CA . SER B 1 159 ? 26.609 -1.791 30.828 1.00 88.97 151 SER B CA 1
ATOM 3417 C C . SER B 1 159 ? 25.294 -2.086 30.113 1.00 87.49 151 SER B C 1
ATOM 3418 O O . SER B 1 159 ? 25.260 -2.262 28.895 1.00 87.50 151 SER B O 1
ATOM 3421 N N . ASP B 1 160 ? 24.217 -2.137 30.889 1.00 85.64 152 ASP B N 1
ATOM 3422 C CA . ASP B 1 160 ? 22.882 -2.385 30.360 1.00 83.34 152 ASP B CA 1
ATOM 3423 C C . ASP B 1 160 ? 22.718 -1.593 29.063 1.00 80.99 152 ASP B C 1
ATOM 3424 O O . ASP B 1 160 ? 22.593 -0.368 29.086 1.00 81.39 152 ASP B O 1
ATOM 3429 N N . TYR B 1 161 ? 22.727 -2.301 27.937 1.00 77.25 153 TYR B N 1
ATOM 3430 C CA . TYR B 1 161 ? 22.603 -1.670 26.627 1.00 73.17 153 TYR B CA 1
ATOM 3431 C C . TYR B 1 161 ? 21.462 -0.661 26.537 1.00 71.34 153 TYR B C 1
ATOM 3432 O O . TYR B 1 161 ? 21.650 0.458 26.074 1.00 71.06 153 TYR B O 1
ATOM 3441 N N . ILE B 1 162 ? 20.276 -1.070 26.969 1.00 70.07 154 ILE B N 1
ATOM 3442 C CA . ILE B 1 162 ? 19.103 -0.211 26.922 1.00 68.39 154 ILE B CA 1
ATOM 3443 C C . ILE B 1 162 ? 19.315 1.063 27.728 1.00 66.82 154 ILE B C 1
ATOM 3444 O O . ILE B 1 162 ? 19.227 2.171 27.191 1.00 65.14 154 ILE B O 1
ATOM 3449 N N . ARG B 1 163 ? 19.590 0.895 29.019 1.00 65.15 155 ARG B N 1
ATOM 3450 C CA . ARG B 1 163 ? 19.826 2.019 29.917 1.00 62.48 155 ARG B CA 1
ATOM 3451 C C . ARG B 1 163 ? 20.979 2.893 29.417 1.00 61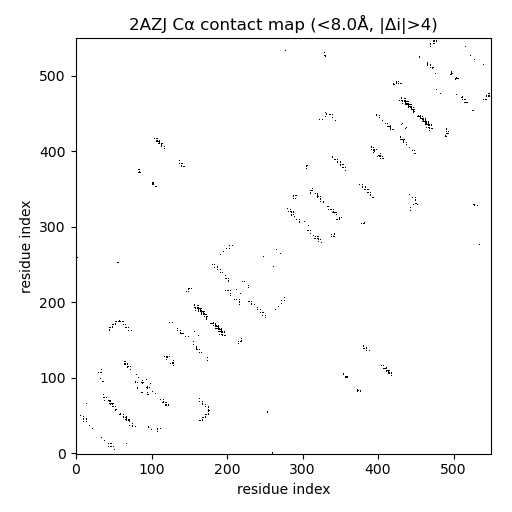.60 155 ARG B C 1
ATOM 3452 O O . ARG B 1 163 ? 20.876 4.118 29.412 1.00 61.62 155 ARG B O 1
ATOM 3460 N N . THR B 1 164 ? 22.071 2.261 28.988 1.00 59.74 156 THR B N 1
ATOM 3461 C CA . THR B 1 164 ? 23.239 2.986 28.490 1.00 59.02 156 THR B CA 1
ATOM 3462 C C . THR B 1 164 ? 23.008 3.653 27.134 1.00 57.57 156 THR B C 1
ATOM 3463 O O . THR B 1 164 ? 23.738 4.564 26.752 1.00 57.44 156 THR B O 1
ATOM 3467 N N . ILE B 1 165 ? 21.989 3.206 26.411 1.00 57.29 157 ILE B N 1
ATOM 3468 C CA . ILE B 1 165 ? 21.682 3.777 25.102 1.00 56.67 157 ILE B CA 1
ATOM 3469 C C . ILE B 1 165 ? 20.746 4.978 25.276 1.00 55.68 157 ILE B C 1
ATOM 3470 O O . ILE B 1 165 ? 20.731 5.900 24.460 1.00 55.02 157 ILE B O 1
ATOM 3475 N N . GLU B 1 166 ? 19.978 4.957 26.360 1.00 54.57 158 GLU B N 1
ATOM 3476 C CA . GLU B 1 166 ? 19.019 6.016 26.657 1.00 54.37 158 GLU B CA 1
ATOM 3477 C C . GLU B 1 166 ? 19.706 7.317 27.081 1.00 53.06 158 GLU B C 1
ATOM 3478 O O . GLU B 1 166 ? 19.249 8.419 26.758 1.00 50.05 158 GLU B O 1
ATOM 3484 N N . LEU B 1 167 ? 20.801 7.179 27.819 1.00 52.28 159 LEU B N 1
ATOM 3485 C CA . LEU B 1 167 ? 21.556 8.331 28.288 1.00 52.10 159 LEU B CA 1
ATOM 3486 C C . LEU B 1 167 ? 22.450 8.861 27.164 1.00 53.13 159 LEU B C 1
ATOM 3487 O O . LEU B 1 167 ? 22.554 10.071 26.959 1.00 52.33 159 LEU B O 1
ATOM 3492 N N . LYS B 1 168 ? 23.079 7.941 26.433 1.00 54.66 160 LYS B N 1
ATOM 3493 C CA . LYS B 1 168 ? 23.979 8.280 25.330 1.00 54.38 160 LYS B CA 1
ATOM 3494 C C . LYS B 1 168 ? 23.319 9.110 24.233 1.00 53.01 160 LYS B C 1
ATOM 3495 O O . LYS B 1 168 ? 23.679 10.267 24.013 1.00 51.86 160 LYS B O 1
ATOM 3501 N N . THR B 1 169 ? 22.355 8.515 23.542 1.00 53.51 161 THR B N 1
ATOM 3502 C CA . THR B 1 169 ? 21.651 9.208 22.465 1.00 52.91 161 THR B CA 1
ATOM 3503 C C . THR B 1 169 ? 20.262 9.665 22.885 1.00 51.56 161 THR B C 1
ATOM 3504 O O . THR B 1 169 ? 19.807 10.731 22.475 1.00 52.25 161 THR B O 1
ATOM 3508 N N . GLY B 1 170 ? 19.594 8.850 23.699 1.00 51.34 162 GLY B N 1
ATOM 3509 C CA . GLY B 1 170 ? 18.254 9.181 24.160 1.00 49.11 162 GLY B CA 1
ATOM 3510 C C . GLY B 1 170 ? 18.131 10.565 24.770 1.00 47.20 162 GLY B C 1
ATOM 3511 O O . GLY B 1 170 ? 17.394 11.411 24.255 1.00 46.87 162 GLY B O 1
ATOM 3512 N N . SER B 1 171 ? 18.853 10.788 25.868 1.00 46.05 163 SER B N 1
ATOM 3513 C CA . SER B 1 171 ? 18.857 12.072 26.586 1.00 44.44 163 SER B CA 1
ATOM 3514 C C . SER B 1 171 ? 18.599 13.284 25.707 1.00 42.72 163 SER B C 1
ATOM 3515 O O . SER B 1 171 ? 17.619 13.995 25.879 1.00 43.08 163 SER B O 1
ATOM 3518 N N . LEU B 1 172 ? 19.497 13.513 24.762 1.00 44.02 164 LEU B N 1
ATOM 3519 C CA . LEU B 1 172 ? 19.389 14.651 23.873 1.00 45.59 164 LEU B CA 1
ATOM 3520 C C . LEU B 1 172 ? 18.125 14.612 23.011 1.00 46.74 164 LEU B C 1
ATOM 3521 O O . LEU B 1 172 ? 17.634 15.651 22.558 1.00 47.26 164 LEU B O 1
ATOM 3526 N N . PHE B 1 173 ? 17.595 13.414 22.786 1.00 47.65 165 PHE B N 1
ATOM 3527 C CA . PHE B 1 173 ? 16.372 13.279 22.008 1.00 48.51 165 PHE B CA 1
ATOM 3528 C C . PHE B 1 173 ? 15.191 13.710 22.863 1.00 46.08 165 PHE B C 1
ATOM 3529 O O . PHE B 1 173 ? 14.294 14.412 22.389 1.00 44.86 165 PHE B O 1
ATOM 3537 N N . LYS B 1 174 ? 15.205 13.299 24.130 1.00 44.18 166 LYS B N 1
ATOM 3538 C CA . LYS B 1 174 ? 14.149 13.681 25.055 1.00 43.55 166 LYS B CA 1
ATOM 3539 C C . LYS B 1 174 ? 14.137 15.197 25.077 1.00 44.53 166 LYS B C 1
ATOM 3540 O O . LYS B 1 174 ? 13.080 15.830 25.152 1.00 46.02 166 LYS B O 1
ATOM 3546 N N . LEU B 1 175 ? 15.330 15.778 25.012 1.00 44.56 167 LEU B N 1
ATOM 3547 C CA . LEU B 1 175 ? 15.464 17.229 25.032 1.00 45.74 167 LEU B CA 1
ATOM 3548 C C . LEU B 1 175 ? 14.697 17.966 23.939 1.00 45.03 167 LEU B C 1
ATOM 3549 O O . LEU B 1 175 ? 13.923 18.870 24.227 1.00 44.60 167 LEU B O 1
ATOM 3554 N N . SER B 1 176 ? 14.936 17.595 22.684 1.00 45.64 168 SER B N 1
ATOM 3555 C CA . SER B 1 176 ? 14.279 18.251 21.565 1.00 46.93 168 SER B CA 1
ATOM 3556 C C . SER B 1 176 ? 12.758 18.167 21.629 1.00 47.61 168 SER B C 1
ATOM 3557 O O . SER B 1 176 ? 12.072 19.151 21.359 1.00 48.13 168 SER B O 1
ATOM 3560 N N . THR B 1 177 ? 12.218 17.008 21.989 1.00 48.02 169 THR B N 1
ATOM 3561 C CA . THR B 1 177 ? 10.763 16.890 22.064 1.00 49.66 169 THR B CA 1
ATOM 3562 C C . THR B 1 177 ? 10.221 17.760 23.190 1.00 50.92 169 THR B C 1
ATOM 3563 O O . THR B 1 177 ? 9.502 18.734 22.948 1.00 50.57 169 THR B O 1
ATOM 3567 N N . VAL B 1 178 ? 10.591 17.417 24.421 1.00 52.48 170 VAL B N 1
ATOM 3568 C CA . VAL B 1 178 ? 10.121 18.146 25.593 1.00 52.95 170 VAL B CA 1
ATOM 3569 C C . VAL B 1 178 ? 10.200 19.662 25.452 1.00 52.66 170 VAL B C 1
ATOM 3570 O O . VAL B 1 178 ? 9.439 20.384 26.088 1.00 53.04 170 VAL B O 1
ATOM 3574 N N . LEU B 1 179 ? 11.108 20.150 24.615 1.00 53.21 171 LEU B N 1
ATOM 3575 C CA . LEU B 1 179 ? 11.231 21.590 24.432 1.00 54.30 171 LEU B CA 1
ATOM 3576 C C . LEU B 1 179 ? 10.108 22.162 23.562 1.00 55.07 171 LEU B C 1
ATOM 3577 O O . LEU B 1 179 ? 9.735 23.328 23.701 1.00 53.50 171 LEU B O 1
ATOM 3582 N N . SER B 1 180 ? 9.572 21.344 22.659 1.00 57.19 172 SER B N 1
ATOM 3583 C CA . SER B 1 180 ? 8.469 21.792 21.808 1.00 58.79 172 SER B CA 1
ATOM 3584 C C . SER B 1 180 ? 7.280 22.102 22.722 1.00 57.96 172 SER B C 1
ATOM 3585 O O . SER B 1 180 ? 6.573 23.090 22.525 1.00 57.45 172 SER B O 1
ATOM 3588 N N . ALA B 1 181 ? 7.078 21.257 23.731 1.00 56.89 173 ALA B N 1
ATOM 3589 C CA . ALA B 1 181 ? 5.994 21.453 24.688 1.00 56.41 173 ALA B CA 1
ATOM 3590 C C . ALA B 1 181 ? 6.062 22.867 25.270 1.00 56.85 173 ALA B C 1
ATOM 3591 O O . ALA B 1 181 ? 5.048 23.569 25.321 1.00 58.20 173 ALA B O 1
ATOM 3593 N N . TYR B 1 182 ? 7.249 23.289 25.714 1.00 55.18 174 TYR B N 1
ATOM 3594 C CA . TYR B 1 182 ? 7.389 24.639 26.258 1.00 52.93 174 TYR B CA 1
ATOM 3595 C C . TYR B 1 182 ? 7.084 25.606 25.124 1.00 55.04 174 TYR B C 1
ATOM 3596 O O . TYR B 1 182 ? 6.404 26.621 25.312 1.00 53.66 174 TYR B O 1
ATOM 3605 N N . ALA B 1 183 ? 7.594 25.280 23.940 1.00 57.99 175 ALA B N 1
ATOM 3606 C CA . ALA B 1 183 ? 7.373 26.113 22.761 1.00 62.05 175 ALA B CA 1
ATOM 3607 C C . ALA B 1 183 ? 5.880 26.183 22.444 1.00 63.61 175 ALA B C 1
ATOM 3608 O O . ALA B 1 183 ? 5.326 27.267 22.264 1.00 64.83 175 ALA B O 1
ATOM 3610 N N . SER B 1 184 ? 5.236 25.021 22.391 1.00 65.25 176 SER B N 1
ATOM 3611 C CA . SER B 1 184 ? 3.812 24.945 22.097 1.00 67.64 176 SER B CA 1
ATOM 3612 C C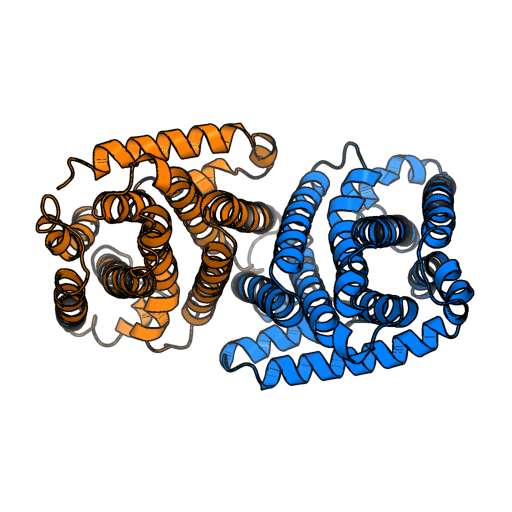 . SER B 1 184 ? 2.976 25.482 23.255 1.00 69.10 176 SER B C 1
ATOM 3613 O O . SER B 1 184 ? 1.750 25.424 23.216 1.00 70.07 176 SER B O 1
ATOM 3616 N N . LYS B 1 185 ? 3.646 26.002 24.280 1.00 70.40 177 LYS B N 1
ATOM 3617 C CA . LYS B 1 185 ? 2.980 26.560 25.454 1.00 71.58 177 LYS B CA 1
ATOM 3618 C C . LYS B 1 185 ? 1.927 25.638 26.056 1.00 72.76 177 LYS B C 1
ATOM 3619 O O . LYS B 1 185 ? 1.049 26.078 26.802 1.00 72.83 177 LYS B O 1
ATOM 3625 N N . HIS B 1 186 ? 2.013 24.358 25.711 1.00 74.12 178 HIS B N 1
ATOM 3626 C CA . HIS B 1 186 ? 1.105 23.353 26.237 1.00 75.27 178 HIS B CA 1
ATOM 3627 C C . HIS B 1 186 ? 1.871 22.709 27.373 1.00 75.27 178 HIS B C 1
ATOM 3628 O O . HIS B 1 186 ? 2.159 21.516 27.349 1.00 75.69 178 HIS B O 1
ATOM 3635 N N . TYR B 1 187 ? 2.202 23.530 28.363 1.00 75.79 179 TYR B N 1
ATOM 3636 C CA . TYR B 1 187 ? 2.971 23.117 29.529 1.00 76.18 179 TYR B CA 1
ATOM 3637 C C . TYR B 1 187 ? 2.637 21.745 30.102 1.00 75.99 179 TYR B C 1
ATOM 3638 O O . TYR B 1 187 ? 3.514 21.068 30.635 1.00 76.66 179 TYR B O 1
ATOM 3647 N N . ASN B 1 188 ? 1.382 21.329 29.996 1.00 76.00 180 ASN B N 1
ATOM 3648 C CA . ASN B 1 188 ? 0.969 20.035 30.537 1.00 75.97 180 ASN B CA 1
ATOM 3649 C C . ASN B 1 188 ? 1.459 18.866 29.692 1.00 75.57 180 ASN B C 1
ATOM 3650 O O . ASN B 1 188 ? 1.561 17.733 30.171 1.00 75.32 180 ASN B O 1
ATOM 3655 N N . THR B 1 189 ? 1.765 19.151 28.431 1.00 75.32 181 THR B N 1
ATOM 3656 C CA . THR B 1 189 ? 2.258 18.139 27.506 1.00 74.80 181 THR B CA 1
ATOM 3657 C C . THR B 1 189 ? 3.766 17.980 27.672 1.00 74.10 181 THR B C 1
ATOM 3658 O O . THR B 1 189 ? 4.419 17.293 26.885 1.00 74.17 181 THR B O 1
ATOM 3662 N N . LYS B 1 190 ? 4.310 18.629 28.698 1.00 73.01 182 LYS B N 1
ATOM 3663 C CA . LYS B 1 190 ? 5.739 18.575 28.986 1.00 72.03 182 LYS B CA 1
ATOM 3664 C C . LYS B 1 190 ? 6.199 17.148 29.222 1.00 71.63 182 LYS B C 1
ATOM 3665 O O . LYS B 1 190 ? 6.927 16.571 28.412 1.00 71.17 182 LYS B O 1
ATOM 3671 N N . GLN B 1 191 ? 5.772 16.593 30.349 1.00 71.37 183 GLN B N 1
ATOM 3672 C CA . GLN B 1 191 ? 6.128 15.235 30.725 1.00 71.34 183 GLN B CA 1
ATOM 3673 C C . GLN B 1 191 ? 5.768 14.258 29.618 1.00 71.75 183 GLN B C 1
ATOM 3674 O O . GLN B 1 191 ? 6.337 13.170 29.530 1.00 72.97 183 GLN B O 1
ATOM 3680 N N . GLN B 1 192 ? 4.819 14.645 28.773 1.00 70.33 184 GLN B N 1
ATOM 3681 C CA . GLN B 1 192 ? 4.403 13.778 27.688 1.00 69.26 184 GLN B CA 1
ATOM 3682 C C . GLN B 1 192 ? 5.521 13.631 26.659 1.00 68.70 184 GLN B C 1
ATOM 3683 O O . GLN B 1 192 ? 5.921 12.515 26.325 1.00 68.89 184 GLN B O 1
ATOM 3689 N N . MET B 1 193 ? 6.038 14.758 26.175 1.00 67.14 185 MET B N 1
ATOM 3690 C CA . MET B 1 193 ? 7.104 14.746 25.180 1.00 65.77 185 MET B CA 1
ATOM 3691 C C . MET B 1 193 ? 8.420 14.094 25.608 1.00 65.05 185 MET B C 1
ATOM 3692 O O . MET B 1 193 ? 9.063 13.414 24.805 1.00 65.35 185 MET B O 1
ATOM 3697 N N . LEU B 1 194 ? 8.824 14.290 26.858 1.00 62.83 186 LEU B N 1
ATOM 3698 C CA . LEU B 1 194 ? 10.068 13.697 27.337 1.00 62.05 186 LEU B CA 1
ATOM 3699 C C . LEU B 1 194 ? 10.131 12.206 27.031 1.00 61.22 186 LEU B C 1
ATOM 3700 O O . LEU B 1 194 ? 11.208 11.643 26.804 1.00 60.45 186 LEU B O 1
ATOM 3705 N N . ASP B 1 195 ? 8.971 11.565 27.024 1.00 59.82 187 ASP B N 1
ATOM 3706 C CA . ASP B 1 195 ? 8.923 10.142 26.751 1.00 57.94 187 ASP B CA 1
ATOM 3707 C C . ASP B 1 195 ? 8.976 9.893 25.251 1.00 56.31 187 ASP B C 1
ATOM 3708 O O . ASP B 1 195 ? 9.535 8.895 24.793 1.00 53.02 187 ASP B O 1
ATOM 3713 N N . VAL B 1 196 ? 8.403 10.810 24.481 1.00 55.31 188 VAL B N 1
ATOM 3714 C CA . VAL B 1 196 ? 8.435 10.665 23.038 1.00 56.08 188 VAL B CA 1
ATOM 3715 C C . VAL B 1 196 ? 9.890 10.419 22.648 1.00 57.07 188 VAL B C 1
ATOM 3716 O O . VAL B 1 196 ? 10.261 9.308 22.249 1.00 56.88 188 VAL B O 1
ATOM 3720 N N . GLY B 1 197 ? 10.706 11.466 22.800 1.00 57.96 189 GLY B N 1
ATOM 3721 C CA . GLY B 1 197 ? 12.117 11.402 22.460 1.00 56.42 189 GLY B CA 1
ATOM 3722 C C . GLY B 1 197 ? 12.825 10.163 22.963 1.00 55.87 189 GLY B C 1
ATOM 3723 O O . GLY B 1 197 ? 13.592 9.540 22.231 1.00 55.80 189 GLY B O 1
ATOM 3724 N N . LYS B 1 198 ? 12.566 9.804 24.214 1.00 56.75 190 LYS B N 1
ATOM 3725 C CA . LYS B 1 198 ? 13.188 8.627 24.818 1.00 57.72 190 LYS B CA 1
ATOM 3726 C C . LYS B 1 198 ? 13.087 7.373 23.954 1.00 59.26 190 LYS B C 1
ATOM 3727 O O . LYS B 1 198 ? 14.080 6.669 23.742 1.00 59.78 190 LYS B O 1
ATOM 3733 N N . TYR B 1 199 ? 11.882 7.082 23.474 1.00 60.21 191 TYR B N 1
ATOM 3734 C CA . TYR B 1 199 ? 11.678 5.902 22.651 1.00 60.64 191 TYR B CA 1
ATOM 3735 C C . TYR B 1 199 ? 12.320 6.100 21.275 1.00 60.81 191 TYR B C 1
ATOM 3736 O O . TYR B 1 199 ? 13.151 5.287 20.867 1.00 60.15 191 TYR B O 1
ATOM 3745 N N . LEU B 1 200 ? 11.964 7.175 20.571 1.00 60.80 192 LEU B N 1
ATOM 3746 C CA . LEU B 1 200 ? 12.575 7.446 19.268 1.00 60.31 192 LEU B CA 1
ATOM 3747 C C . LEU B 1 200 ? 14.090 7.305 19.411 1.00 61.01 192 LEU B C 1
ATOM 3748 O O . LEU B 1 200 ? 14.735 6.540 18.685 1.00 59.18 192 LEU B O 1
ATOM 3753 N N . GLY B 1 201 ? 14.638 8.057 20.367 1.00 61.99 193 GLY B N 1
ATOM 3754 C CA . GLY B 1 201 ? 16.066 8.053 20.629 1.00 63.80 193 GLY B CA 1
ATOM 3755 C C . GLY B 1 201 ? 16.701 6.681 20.731 1.00 65.98 193 GLY B C 1
ATOM 3756 O O . GLY B 1 201 ? 17.711 6.412 20.078 1.00 65.56 193 GLY B O 1
ATOM 3757 N N . ILE B 1 202 ? 16.127 5.810 21.554 1.00 68.22 194 ILE B N 1
ATOM 3758 C CA . ILE B 1 202 ? 16.670 4.466 21.701 1.00 70.60 194 ILE B CA 1
ATOM 3759 C C . ILE B 1 202 ? 16.637 3.769 20.350 1.00 71.60 194 ILE B C 1
ATOM 3760 O O . ILE B 1 202 ? 17.438 2.871 20.088 1.00 71.71 194 ILE B O 1
ATOM 3765 N N . ILE B 1 203 ? 15.707 4.194 19.497 1.00 72.28 195 ILE B N 1
ATOM 3766 C CA . ILE B 1 203 ? 15.564 3.617 18.164 1.00 73.52 195 ILE B CA 1
ATOM 3767 C C . ILE B 1 203 ? 16.633 4.148 17.215 1.00 73.90 195 ILE B C 1
ATOM 3768 O O . ILE B 1 203 ? 17.210 3.395 16.424 1.00 73.08 195 ILE B O 1
ATOM 3773 N N . TYR B 1 204 ? 16.889 5.448 17.296 1.00 74.38 196 TYR B N 1
ATOM 3774 C CA . TYR B 1 204 ? 17.889 6.075 16.444 1.00 74.16 196 TYR B CA 1
ATOM 3775 C C . TYR B 1 204 ? 19.236 5.391 16.648 1.00 74.27 196 TYR B C 1
ATOM 3776 O O . TYR B 1 204 ? 19.905 5.014 15.688 1.00 73.94 196 TYR B O 1
ATOM 3785 N N . GLN B 1 205 ? 19.623 5.219 17.906 1.00 75.41 197 GLN B N 1
ATOM 3786 C CA . GLN B 1 205 ? 20.902 4.596 18.221 1.00 77.09 197 GLN B CA 1
ATOM 3787 C C . GLN B 1 205 ? 20.957 3.094 17.961 1.00 77.69 197 GLN B C 1
ATOM 3788 O O . GLN B 1 205 ? 21.952 2.593 17.440 1.00 78.31 197 GLN B O 1
ATOM 3794 N N . VAL B 1 206 ? 19.908 2.369 18.338 1.00 78.19 198 VAL B N 1
ATOM 3795 C CA . VAL B 1 206 ? 19.889 0.930 18.108 1.00 78.62 198 VAL B CA 1
ATOM 3796 C C . VAL B 1 206 ? 19.995 0.690 16.603 1.00 79.18 198 VAL B C 1
ATOM 3797 O O . VAL B 1 206 ? 20.753 -0.172 16.152 1.00 78.86 198 VAL B O 1
ATOM 3801 N N . ILE B 1 207 ? 19.237 1.468 15.834 1.00 79.68 199 ILE B N 1
ATOM 3802 C CA . ILE B 1 207 ? 19.251 1.367 14.382 1.00 80.63 199 ILE B CA 1
ATOM 3803 C C . ILE B 1 207 ? 20.634 1.712 13.859 1.00 82.05 199 ILE B C 1
ATOM 3804 O O . ILE B 1 207 ? 21.174 1.025 12.992 1.00 82.28 199 ILE B O 1
ATOM 3809 N N . ASP B 1 208 ? 21.201 2.787 14.390 1.00 83.80 200 ASP B N 1
ATOM 3810 C CA . ASP B 1 208 ? 22.520 3.219 13.971 1.00 85.29 200 ASP B CA 1
ATOM 3811 C C . ASP B 1 208 ? 23.540 2.150 14.348 1.00 86.35 200 ASP B C 1
ATOM 3812 O O . ASP B 1 208 ? 24.308 1.698 13.501 1.00 86.23 200 ASP B O 1
ATOM 3817 N N . ASP B 1 209 ? 23.537 1.740 15.615 1.00 87.59 201 ASP B N 1
ATOM 3818 C CA . ASP B 1 209 ? 24.464 0.714 16.087 1.00 89.64 201 ASP B CA 1
ATOM 3819 C C . ASP B 1 209 ? 24.421 -0.523 15.197 1.00 91.60 201 ASP B C 1
ATOM 3820 O O . ASP B 1 209 ? 25.351 -1.331 15.190 1.00 91.84 201 ASP B O 1
ATOM 3825 N N . PHE B 1 210 ? 23.334 -0.668 14.450 1.00 93.88 202 PHE B N 1
ATOM 3826 C CA . PHE B 1 210 ? 23.173 -1.802 13.553 1.00 96.17 202 PHE B CA 1
ATOM 3827 C C . PHE B 1 210 ? 23.897 -1.518 12.232 1.00 97.32 202 PHE B C 1
ATOM 3828 O O . PHE B 1 210 ? 24.433 -2.429 11.599 1.00 97.65 202 PHE B O 1
ATOM 3836 N N . VAL B 1 211 ? 23.922 -0.248 11.834 1.00 98.56 203 VAL B N 1
ATOM 3837 C CA . VAL B 1 211 ? 24.580 0.165 10.596 1.00 99.78 203 VAL B CA 1
ATOM 3838 C C . VAL B 1 211 ? 26.090 -0.039 10.684 1.00 100.56 203 VAL B C 1
ATOM 3839 O O . VAL B 1 211 ? 26.757 -0.263 9.675 1.00 100.21 203 VAL B O 1
ATOM 3843 N N . ASP B 1 212 ? 26.624 0.050 11.897 1.00 102.12 204 ASP B N 1
ATOM 3844 C CA . ASP B 1 212 ? 28.052 -0.142 12.120 1.00 103.73 204 ASP B CA 1
ATOM 3845 C C . ASP B 1 212 ? 28.337 -1.634 12.196 1.00 104.91 204 ASP B C 1
ATOM 3846 O O . ASP B 1 212 ? 29.491 -2.062 12.156 1.00 105.23 204 ASP B O 1
ATOM 3851 N N . TYR B 1 213 ? 27.271 -2.420 12.307 1.00 106.03 205 TYR B N 1
ATOM 3852 C CA . TYR B 1 213 ? 27.382 -3.871 12.385 1.00 107.46 205 TYR B CA 1
ATOM 3853 C C . TYR B 1 213 ? 27.098 -4.534 11.034 1.00 108.47 205 TYR B C 1
ATOM 3854 O O . TYR B 1 213 ? 26.909 -5.751 10.952 1.00 108.64 205 TYR B O 1
ATOM 3863 N N . LYS B 1 214 ? 27.081 -3.727 9.977 1.00 109.41 206 LYS B N 1
ATOM 3864 C CA . LYS B 1 214 ? 26.824 -4.223 8.629 1.00 110.12 206 LYS B CA 1
ATOM 3865 C C . LYS B 1 214 ? 27.817 -3.675 7.608 1.00 110.80 206 LYS B C 1
ATOM 3866 O O . LYS B 1 214 ? 28.427 -4.435 6.854 1.00 111.07 206 LYS B O 1
ATOM 3872 N N . THR B 1 215 ? 27.975 -2.355 7.588 1.00 111.54 207 THR B N 1
ATOM 3873 C CA . THR B 1 215 ? 28.881 -1.709 6.647 1.00 111.92 207 THR B CA 1
ATOM 3874 C C . THR B 1 215 ? 30.105 -1.087 7.317 1.00 112.11 207 THR B C 1
ATOM 3875 O O . THR B 1 215 ? 30.709 -0.160 6.778 1.00 112.18 207 THR B O 1
ATOM 3879 N N . LYS B 1 216 ? 30.472 -1.593 8.490 1.00 112.29 208 LYS B N 1
ATOM 3880 C CA . LYS B 1 216 ? 31.631 -1.066 9.200 1.00 112.57 208 LYS B CA 1
ATOM 3881 C C . LYS B 1 216 ? 32.684 -2.127 9.521 1.00 112.65 208 LYS B C 1
ATOM 3882 O O . LYS B 1 216 ? 32.394 -3.325 9.570 1.00 112.55 208 LYS B O 1
ATOM 3888 N N . LYS B 1 217 ? 33.909 -1.658 9.739 1.00 112.59 209 LYS B N 1
ATOM 3889 C CA . LYS B 1 217 ? 35.065 -2.502 10.031 1.00 112.55 209 LYS B CA 1
ATOM 3890 C C . LYS B 1 217 ? 34.837 -3.583 11.087 1.00 112.47 209 LYS B C 1
ATOM 3891 O O . LYS B 1 217 ? 33.890 -3.520 11.870 1.00 112.29 209 LYS B O 1
ATOM 3897 N N . VAL B 1 218 ? 35.727 -4.574 11.093 1.00 112.81 210 VAL B N 1
ATOM 3898 C CA . VAL B 1 218 ? 35.671 -5.694 12.031 1.00 113.10 210 VAL B CA 1
ATOM 3899 C C . VAL B 1 218 ? 36.510 -5.401 13.275 1.00 113.52 210 VAL B C 1
ATOM 3900 O O . VAL B 1 218 ? 36.242 -5.921 14.362 1.00 113.15 210 VAL B O 1
ATOM 3904 N N . GLU B 1 219 ? 37.529 -4.563 13.098 1.00 113.93 211 GLU B N 1
ATOM 3905 C CA . GLU B 1 219 ? 38.435 -4.181 14.179 1.00 114.07 211 GLU B CA 1
ATOM 3906 C C . GLU B 1 219 ? 38.014 -2.838 14.781 1.00 113.34 211 GLU B C 1
ATOM 3907 O O . GLU B 1 219 ? 38.714 -2.276 15.622 1.00 113.10 211 GLU B O 1
ATOM 3913 N N . GLU B 1 220 ? 36.862 -2.336 14.348 1.00 112.76 212 GLU B N 1
ATOM 3914 C CA . GLU B 1 220 ? 36.352 -1.050 14.813 1.00 112.51 212 GLU B CA 1
ATOM 3915 C C . GLU B 1 220 ? 35.413 -1.154 16.019 1.00 111.53 212 GLU B C 1
ATOM 3916 O O . GLU B 1 220 ? 35.855 -1.096 17.167 1.00 111.31 212 GLU B O 1
ATOM 3922 N N . ILE B 1 221 ? 34.121 -1.299 15.729 1.00 110.32 213 ILE B N 1
ATOM 3923 C CA . ILE B 1 221 ? 33.047 -1.404 16.721 1.00 108.88 213 ILE B CA 1
ATOM 3924 C C . ILE B 1 221 ? 33.447 -1.370 18.196 1.00 107.99 213 ILE B C 1
ATOM 3925 O O . ILE B 1 221 ? 34.225 -2.201 18.669 1.00 107.81 213 ILE B O 1
ATOM 3930 N N . ASP B 1 222 ? 32.884 -0.405 18.916 1.00 106.72 214 ASP B N 1
ATOM 3931 C CA . ASP B 1 222 ? 33.146 -0.238 20.339 1.00 105.32 214 ASP B CA 1
ATOM 3932 C C . ASP B 1 222 ? 32.001 0.539 20.981 1.00 104.58 214 ASP B C 1
ATOM 3933 O O . ASP B 1 222 ? 31.128 1.062 20.288 1.00 104.25 214 ASP B O 1
ATOM 3938 N N . GLY B 1 223 ? 32.011 0.613 22.307 1.00 104.12 215 GLY B N 1
ATOM 3939 C CA . GLY B 1 223 ? 30.964 1.329 23.013 1.00 103.64 215 GLY B CA 1
ATOM 3940 C C . GLY B 1 223 ? 29.804 0.431 23.399 1.00 103.41 215 GLY B C 1
ATOM 3941 O O . GLY B 1 223 ? 30.004 -0.683 23.890 1.00 103.51 215 GLY B O 1
ATOM 3942 N N . SER B 1 224 ? 28.586 0.916 23.179 1.00 102.84 216 SER B N 1
ATOM 3943 C CA . SER B 1 224 ? 27.389 0.150 23.502 1.00 102.07 216 SER B CA 1
ATOM 3944 C C . SER B 1 224 ? 27.244 -1.017 22.535 1.00 101.67 216 SER B C 1
ATOM 3945 O O . SER B 1 224 ? 27.094 -2.166 22.952 1.00 101.35 216 SER B O 1
ATOM 3948 N N . ALA B 1 225 ? 27.294 -0.710 21.241 1.00 101.15 217 ALA B N 1
ATOM 3949 C CA . ALA B 1 225 ? 27.171 -1.723 20.200 1.00 100.73 217 ALA B CA 1
ATOM 3950 C C . ALA B 1 225 ? 28.034 -2.933 20.527 1.00 100.32 217 ALA B C 1
ATOM 3951 O O . ALA B 1 225 ? 27.728 -4.049 20.115 1.00 100.51 217 ALA B O 1
ATOM 3953 N N . LYS B 1 226 ? 29.113 -2.702 21.269 1.00 100.02 218 LYS B N 1
ATOM 3954 C CA . LYS B 1 226 ? 30.018 -3.775 21.665 1.00 99.80 218 LYS B CA 1
ATOM 3955 C C . LYS B 1 226 ? 29.240 -4.957 22.232 1.00 99.95 218 LYS B C 1
ATOM 3956 O O . LYS B 1 226 ? 29.344 -6.076 21.730 1.00 99.84 218 LYS B O 1
ATOM 3962 N N . GLN B 1 227 ? 28.462 -4.691 23.279 1.00 100.08 219 GLN B N 1
ATOM 3963 C CA . GLN B 1 227 ? 27.658 -5.712 23.945 1.00 100.11 219 GLN B CA 1
ATOM 3964 C C . GLN B 1 227 ? 26.986 -6.671 22.967 1.00 100.05 219 GLN B C 1
ATOM 3965 O O . GLN B 1 227 ? 26.795 -7.848 23.278 1.00 100.26 219 GLN B O 1
ATOM 3971 N N . LEU B 1 228 ? 26.630 -6.168 21.789 1.00 99.52 220 LEU B N 1
ATOM 3972 C CA . LEU B 1 228 ? 25.987 -6.990 20.773 1.00 99.85 220 LEU B CA 1
ATOM 3973 C C . LEU B 1 228 ? 26.879 -8.156 20.367 1.00 100.52 220 LEU B C 1
ATOM 3974 O O . LEU B 1 228 ? 26.527 -8.944 19.491 1.00 100.27 220 LEU B O 1
ATOM 3979 N N . PHE B 1 229 ? 28.034 -8.256 21.015 1.00 101.93 221 PHE B N 1
ATOM 3980 C CA . PHE B 1 229 ? 28.994 -9.321 20.750 1.00 103.64 221 PHE B CA 1
ATOM 3981 C C . PHE B 1 229 ? 28.322 -10.673 20.570 1.00 104.58 221 PHE B C 1
ATOM 3982 O O . PHE B 1 229 ? 28.689 -11.443 19.685 1.00 104.60 221 PHE B O 1
ATOM 3990 N N . LYS B 1 230 ? 27.344 -10.960 21.421 1.00 105.81 222 LYS B N 1
ATOM 3991 C CA . LYS B 1 230 ? 26.639 -12.232 21.364 1.00 107.00 222 LYS B CA 1
ATOM 3992 C C . LYS B 1 230 ? 25.408 -12.222 20.459 1.00 107.91 222 LYS B C 1
ATOM 3993 O O . LYS B 1 230 ? 24.385 -12.829 20.781 1.00 108.14 222 LYS B O 1
ATOM 3999 N N . TYR B 1 231 ? 25.513 -11.537 19.324 1.00 108.80 223 TYR B N 1
ATOM 4000 C CA . TYR B 1 231 ? 24.413 -11.468 18.367 1.00 109.72 223 TYR B CA 1
ATOM 4001 C C . TYR B 1 231 ? 24.942 -11.479 16.932 1.00 110.64 223 TYR B C 1
ATOM 4002 O O . TYR B 1 231 ? 24.318 -12.042 16.034 1.00 110.82 223 TYR B O 1
ATOM 4011 N N . TYR B 1 232 ? 26.102 -10.863 16.725 1.00 111.56 224 TYR B N 1
ATOM 4012 C CA . TYR B 1 232 ? 26.714 -10.802 15.401 1.00 112.53 224 TYR B CA 1
ATOM 4013 C C . TYR B 1 232 ? 27.293 -12.147 14.957 1.00 113.02 224 TYR B C 1
ATOM 4014 O O . TYR B 1 232 ? 27.089 -12.572 13.819 1.00 112.85 224 TYR B O 1
ATOM 4023 N N . ARG B 1 233 ? 28.014 -12.809 15.858 1.00 113.51 225 ARG B N 1
ATOM 4024 C CA . ARG B 1 233 ? 28.641 -14.095 15.554 1.00 114.13 225 ARG B CA 1
ATOM 4025 C C . ARG B 1 233 ? 27.664 -15.258 15.375 1.00 114.48 225 ARG B C 1
ATOM 4026 O O . ARG B 1 233 ? 28.078 -16.419 15.328 1.00 114.52 225 ARG B O 1
ATOM 4034 N N . GLU B 1 234 ? 26.374 -14.952 15.270 1.00 114.62 226 GLU B N 1
ATOM 4035 C CA . GLU B 1 234 ? 25.364 -15.991 15.100 1.00 114.73 226 GLU B CA 1
ATOM 4036 C C . GLU B 1 234 ? 24.136 -15.497 14.341 1.00 114.48 226 GLU B C 1
ATOM 4037 O O . GLU B 1 234 ? 23.055 -16.076 14.452 1.00 114.92 226 GLU B O 1
ATOM 4043 N N . GLY B 1 235 ? 24.309 -14.425 13.572 1.00 113.89 227 GLY B N 1
ATOM 4044 C CA . GLY B 1 235 ? 23.208 -13.873 12.801 1.00 112.57 227 GLY B CA 1
ATOM 4045 C C . GLY B 1 235 ? 22.064 -13.355 13.651 1.00 111.48 227 GLY B C 1
ATOM 4046 O O . GLY B 1 235 ? 21.165 -12.679 13.149 1.00 111.48 227 GLY B O 1
ATOM 4047 N N . LYS B 1 236 ? 22.095 -13.670 14.942 1.00 110.48 228 LYS B N 1
ATOM 4048 C CA . LYS B 1 236 ? 21.053 -13.235 15.860 1.00 109.74 228 LYS B CA 1
ATOM 4049 C C . LYS B 1 236 ? 21.104 -11.731 16.084 1.00 109.01 228 LYS B C 1
ATOM 4050 O O . LYS B 1 236 ? 20.222 -11.155 16.720 1.00 109.17 228 LYS B O 1
ATOM 4056 N N . LEU B 1 237 ? 22.142 -11.099 15.551 1.00 108.03 229 LEU B N 1
ATOM 4057 C CA . LEU B 1 237 ? 22.313 -9.662 15.686 1.00 107.25 229 LEU B CA 1
ATOM 4058 C C . LEU B 1 237 ? 21.077 -8.951 15.157 1.00 106.64 229 LEU B C 1
ATOM 4059 O O . LEU B 1 237 ? 20.459 -8.152 15.859 1.00 106.51 229 LEU B O 1
ATOM 4064 N N . GLU B 1 238 ? 20.726 -9.255 13.912 1.00 105.96 230 GLU B N 1
ATOM 4065 C CA . GLU B 1 238 ? 19.559 -8.664 13.270 1.00 105.24 230 GLU B CA 1
ATOM 4066 C C . GLU B 1 238 ? 18.299 -9.013 14.055 1.00 104.87 230 GLU B C 1
ATOM 4067 O O . GLU B 1 238 ? 17.317 -8.269 14.046 1.00 104.07 230 GLU B O 1
ATOM 4073 N N . GLU B 1 239 ? 18.343 -10.152 14.737 1.00 104.69 231 GLU B N 1
ATOM 4074 C CA . GLU B 1 239 ? 17.215 -10.621 15.529 1.00 104.44 231 GLU B CA 1
ATOM 4075 C C . GLU B 1 239 ? 16.964 -9.720 16.730 1.00 103.62 231 GLU B C 1
ATOM 4076 O O . GLU B 1 239 ? 15.816 -9.432 17.071 1.00 103.17 231 GLU B O 1
ATOM 4082 N N . TYR B 1 240 ? 18.043 -9.280 17.369 1.00 102.81 232 TYR B N 1
ATOM 4083 C CA . TYR B 1 240 ? 17.926 -8.415 18.535 1.00 101.80 232 TYR B CA 1
ATOM 4084 C C . TYR B 1 240 ? 17.464 -7.021 18.112 1.00 100.85 232 TYR B C 1
ATOM 4085 O O . TYR B 1 240 ? 16.704 -6.370 18.826 1.00 100.72 232 TYR B O 1
ATOM 4094 N N . VAL B 1 241 ? 17.920 -6.574 16.944 1.00 99.76 233 VAL B N 1
ATOM 4095 C CA . VAL B 1 241 ? 17.558 -5.255 16.427 1.00 98.60 233 VAL B CA 1
ATOM 4096 C C . VAL B 1 241 ? 16.059 -5.149 16.158 1.00 98.12 233 VAL B C 1
ATOM 4097 O O . VAL B 1 241 ? 15.395 -4.230 16.641 1.00 97.23 233 VAL B O 1
ATOM 4101 N N . ARG B 1 242 ? 15.536 -6.090 15.377 1.00 97.73 234 ARG B N 1
ATOM 4102 C CA . ARG B 1 242 ? 14.116 -6.116 15.049 1.00 96.95 234 ARG B CA 1
ATOM 4103 C C . ARG B 1 242 ? 13.303 -6.273 16.326 1.00 96.07 234 ARG B C 1
ATOM 4104 O O . ARG B 1 242 ? 12.274 -5.619 16.507 1.00 95.23 234 ARG B O 1
ATOM 4112 N N . SER B 1 243 ? 13.786 -7.141 17.211 1.00 95.73 235 SER B N 1
ATOM 4113 C CA . SER B 1 243 ? 13.120 -7.418 18.479 1.00 95.60 235 SER B CA 1
ATOM 4114 C C . SER B 1 243 ? 13.108 -6.215 19.415 1.00 95.29 235 SER B C 1
ATOM 4115 O O . SER B 1 243 ? 12.298 -6.152 20.340 1.00 95.34 235 SER B O 1
ATOM 4118 N N . VAL B 1 244 ? 14.012 -5.269 19.180 1.00 94.77 236 VAL B N 1
ATOM 4119 C CA . VAL B 1 244 ? 14.090 -4.070 20.007 1.00 94.28 236 VAL B CA 1
ATOM 4120 C C . VAL B 1 244 ? 13.464 -2.878 19.287 1.00 93.64 236 VAL B C 1
ATOM 4121 O O . VAL B 1 244 ? 13.091 -1.888 19.917 1.00 93.36 236 VAL B O 1
ATOM 4125 N N . TYR B 1 245 ? 13.345 -2.975 17.966 1.00 93.19 237 TYR B N 1
ATOM 4126 C CA . TYR B 1 245 ? 12.746 -1.898 17.187 1.00 92.97 237 TYR B CA 1
ATOM 4127 C C . TYR B 1 245 ? 11.256 -1.801 17.480 1.00 93.51 237 TYR B C 1
ATOM 4128 O O . TYR B 1 245 ? 10.796 -0.850 18.117 1.00 93.64 237 TYR B O 1
ATOM 4137 N N . LEU B 1 246 ? 10.503 -2.786 17.003 1.00 93.82 238 LEU B N 1
ATOM 4138 C CA . LEU B 1 246 ? 9.066 -2.818 17.221 1.00 94.13 238 LEU B CA 1
ATOM 4139 C C . LEU B 1 246 ? 8.793 -2.715 18.718 1.00 94.28 238 LEU B C 1
ATOM 4140 O O . LEU B 1 246 ? 8.014 -1.872 19.154 1.00 94.53 238 LEU B O 1
ATOM 4145 N N . GLU B 1 247 ? 9.458 -3.567 19.495 1.00 94.22 239 GLU B N 1
ATOM 4146 C CA . GLU B 1 247 ? 9.311 -3.600 20.952 1.00 94.12 239 GLU B CA 1
ATOM 4147 C C . GLU B 1 247 ? 9.119 -2.200 21.529 1.00 94.03 239 GLU B C 1
ATOM 4148 O O . GLU B 1 247 ? 8.112 -1.921 22.179 1.00 94.17 239 GLU B O 1
ATOM 4154 N N . TYR B 1 248 ? 10.089 -1.322 21.295 1.00 93.99 240 TYR B N 1
ATOM 4155 C CA . TYR B 1 248 ? 10.002 0.045 21.789 1.00 94.17 240 TYR B CA 1
ATOM 4156 C C . TYR B 1 248 ? 9.084 0.880 20.909 1.00 94.28 240 TYR B C 1
ATOM 4157 O O . TYR B 1 248 ? 8.452 1.825 21.382 1.00 94.02 240 TYR B O 1
ATOM 4166 N N . LYS B 1 249 ? 9.004 0.532 19.629 1.00 94.45 241 LYS B N 1
ATOM 4167 C CA . LYS B 1 249 ? 8.127 1.264 18.727 1.00 94.91 241 LYS B CA 1
ATOM 4168 C C . LYS B 1 249 ? 6.716 1.155 19.293 1.00 94.77 241 LYS B C 1
ATOM 4169 O O . LYS B 1 249 ? 5.886 2.047 19.111 1.00 95.32 241 LYS B O 1
ATOM 4175 N N . GLN B 1 250 ? 6.457 0.052 19.989 1.00 94.26 242 GLN B N 1
ATOM 4176 C CA . GLN B 1 250 ? 5.147 -0.183 20.582 1.00 94.15 242 GLN B CA 1
ATOM 4177 C C . GLN B 1 250 ? 4.885 0.836 21.685 1.00 93.26 242 GLN B C 1
ATOM 4178 O O . GLN B 1 250 ? 3.806 1.428 21.745 1.00 92.87 242 GLN B O 1
ATOM 4184 N N . LYS B 1 251 ? 5.878 1.039 22.550 1.00 92.02 243 LYS B N 1
ATOM 4185 C CA . LYS B 1 251 ? 5.757 2.005 23.638 1.00 90.31 243 LYS B CA 1
ATOM 4186 C C . LYS B 1 251 ? 5.488 3.374 23.028 1.00 89.87 243 LYS B C 1
ATOM 4187 O O . LYS B 1 251 ? 4.733 4.176 23.579 1.00 89.25 243 LYS B O 1
ATOM 4193 N N . TYR B 1 252 ? 6.109 3.628 21.879 1.00 89.98 244 TYR B N 1
ATOM 4194 C CA . TYR B 1 252 ? 5.940 4.892 21.173 1.00 90.70 244 TYR B CA 1
ATOM 4195 C C . TYR B 1 252 ? 4.554 4.982 20.554 1.00 91.27 244 TYR B C 1
ATOM 4196 O O . TYR B 1 252 ? 3.815 5.936 20.805 1.00 90.64 244 TYR B O 1
ATOM 4205 N N . ASP B 1 253 ? 4.211 3.987 19.739 1.00 92.20 245 ASP B N 1
ATOM 4206 C CA . ASP B 1 253 ? 2.911 3.947 19.080 1.00 93.17 245 ASP B CA 1
ATOM 4207 C C . ASP B 1 253 ? 1.778 4.155 20.077 1.00 93.16 245 ASP B C 1
ATOM 4208 O O . ASP B 1 253 ? 0.726 4.681 19.729 1.00 93.15 245 ASP B O 1
ATOM 4213 N N . GLU B 1 254 ? 2.001 3.740 21.318 1.00 93.85 246 GLU B N 1
ATOM 4214 C CA . GLU B 1 254 ? 0.998 3.877 22.369 1.00 95.11 246 GLU B CA 1
ATOM 4215 C C . GLU B 1 254 ? 0.870 5.310 22.882 1.00 96.22 246 GLU B C 1
ATOM 4216 O O . GLU B 1 254 ? -0.201 5.921 22.799 1.00 96.40 246 GLU B O 1
ATOM 4222 N N . LEU B 1 255 ? 1.974 5.835 23.404 1.00 96.67 247 LEU B N 1
ATOM 4223 C CA . LEU B 1 255 ? 2.031 7.181 23.969 1.00 97.11 247 LEU B CA 1
ATOM 4224 C C . LEU B 1 255 ? 1.589 8.302 23.026 1.00 97.51 247 LEU B C 1
ATOM 4225 O O . LEU B 1 255 ? 1.137 9.356 23.479 1.00 97.13 247 LEU B O 1
ATOM 4230 N N . ILE B 1 256 ? 1.710 8.080 21.721 1.00 98.12 248 ILE B N 1
ATOM 4231 C CA . ILE B 1 256 ? 1.334 9.102 20.748 1.00 99.57 248 ILE B CA 1
ATOM 4232 C C . ILE B 1 256 ? -0.133 9.542 20.814 1.00 100.53 248 ILE B C 1
ATOM 4233 O O . ILE B 1 256 ? -0.424 10.677 21.199 1.00 100.73 248 ILE B O 1
ATOM 4238 N N . SER B 1 257 ? -1.051 8.652 20.441 1.00 101.09 249 SER B N 1
ATOM 4239 C CA . SER B 1 257 ? -2.480 8.968 20.452 1.00 101.32 249 SER B CA 1
ATOM 4240 C C . SER B 1 257 ? -2.935 9.503 21.807 1.00 101.57 249 SER B C 1
ATOM 4241 O O . SER B 1 257 ? -3.841 10.337 21.881 1.00 101.24 249 SER B O 1
ATOM 4244 N N . ASN B 1 258 ? -2.305 9.016 22.873 1.00 101.72 250 ASN B N 1
ATOM 4245 C CA . ASN B 1 258 ? -2.630 9.455 24.226 1.00 101.67 250 ASN B CA 1
ATOM 4246 C C . ASN B 1 258 ? -2.378 10.955 24.363 1.00 101.37 250 ASN B C 1
ATOM 4247 O O . ASN B 1 258 ? -3.161 11.671 24.987 1.00 101.78 250 ASN B O 1
ATOM 4252 N N . ILE B 1 259 ? -1.279 11.426 23.783 1.00 100.09 251 ILE B N 1
ATOM 4253 C CA . ILE B 1 259 ? -0.938 12.841 23.846 1.00 98.95 251 ILE B CA 1
ATOM 4254 C C . ILE B 1 259 ? -1.856 13.647 22.929 1.00 97.92 251 ILE B C 1
ATOM 4255 O O . ILE B 1 259 ? -2.041 13.302 21.761 1.00 97.68 251 ILE B O 1
ATOM 4260 N N . PRO B 1 260 ? -2.450 14.728 23.456 1.00 96.92 252 PRO B N 1
ATOM 4261 C CA . PRO B 1 260 ? -3.356 15.600 22.701 1.00 96.29 252 PRO B CA 1
ATOM 4262 C C . PRO B 1 260 ? -2.683 16.402 21.584 1.00 95.52 252 PRO B C 1
ATOM 4263 O O . PRO B 1 260 ? -2.780 17.626 21.557 1.00 95.14 252 PRO B O 1
ATOM 4267 N N . PHE B 1 261 ? -2.007 15.710 20.670 1.00 95.57 253 PHE B N 1
ATOM 4268 C CA . PHE B 1 261 ? -1.326 16.357 19.547 1.00 95.56 253 PHE B CA 1
ATOM 4269 C C . PHE B 1 261 ? -2.250 17.374 18.891 1.00 94.96 253 PHE B C 1
ATOM 4270 O O . PHE B 1 261 ? -2.348 18.519 19.329 1.00 94.57 253 PHE B O 1
ATOM 4278 N N . GLN B 1 262 ? -2.916 16.937 17.828 1.00 94.85 254 GLN B N 1
ATOM 4279 C CA . GLN B 1 262 ? -3.858 17.772 17.094 1.00 94.98 254 GLN B CA 1
ATOM 4280 C C . GLN B 1 262 ? -4.404 17.006 15.885 1.00 95.06 254 GLN B C 1
ATOM 4281 O O . GLN B 1 262 ? -4.130 15.816 15.723 1.00 94.98 254 GLN B O 1
ATOM 4287 N N . SER B 1 263 ? -5.171 17.687 15.039 1.00 94.93 255 SER B N 1
ATOM 4288 C CA . SER B 1 263 ? -5.778 17.052 13.873 1.00 94.65 255 SER B CA 1
ATOM 4289 C C . SER B 1 263 ? -4.915 16.926 12.620 1.00 94.07 255 SER B C 1
ATOM 4290 O O . SER B 1 263 ? -4.447 15.835 12.288 1.00 93.57 255 SER B O 1
ATOM 4293 N N . LYS B 1 264 ? -4.716 18.045 11.927 1.00 93.66 256 LYS B N 1
ATOM 4294 C CA . LYS B 1 264 ? -3.947 18.070 10.682 1.00 93.28 256 LYS B CA 1
ATOM 4295 C C . LYS B 1 264 ? -2.604 17.328 10.677 1.00 92.76 256 LYS B C 1
ATOM 4296 O O . LYS B 1 264 ? -2.087 16.996 9.609 1.00 92.56 256 LYS B O 1
ATOM 4302 N N . TYR B 1 265 ? -2.036 17.066 11.851 1.00 92.11 257 TYR B N 1
ATOM 4303 C CA . TYR B 1 265 ? -0.757 16.358 11.918 1.00 91.39 257 TYR B CA 1
ATOM 4304 C C . TYR B 1 265 ? -0.766 15.217 12.935 1.00 92.32 257 TYR B C 1
ATOM 4305 O O . TYR B 1 265 ? 0.005 15.232 13.896 1.00 92.84 257 TYR B O 1
ATOM 4314 N N . LEU B 1 266 ? -1.629 14.227 12.717 1.00 92.58 258 LEU B N 1
ATOM 4315 C CA . LEU B 1 266 ? -1.730 13.084 13.621 1.00 93.10 258 LEU B CA 1
ATOM 4316 C C . LEU B 1 266 ? -1.267 11.788 12.956 1.00 93.32 258 LEU B C 1
ATOM 4317 O O . LEU B 1 266 ? -1.064 10.772 13.624 1.00 93.10 258 LEU B O 1
ATOM 4322 N N . SER B 1 267 ? -1.094 11.830 11.639 1.00 93.55 259 SER B N 1
ATOM 4323 C CA . SER B 1 267 ? -0.674 10.650 10.893 1.00 93.93 259 SER B CA 1
ATOM 4324 C C . SER B 1 267 ? 0.839 10.473 10.805 1.00 93.75 259 SER B C 1
ATOM 4325 O O . SER B 1 267 ? 1.407 9.602 11.468 1.00 93.60 259 SER B O 1
ATOM 4328 N N . GLU B 1 268 ? 1.477 11.303 9.981 1.00 93.45 260 GLU B N 1
ATOM 4329 C CA . GLU B 1 268 ? 2.922 11.256 9.765 1.00 93.09 260 GLU B CA 1
ATOM 4330 C C . GLU B 1 268 ? 3.734 11.034 11.036 1.00 92.45 260 GLU B C 1
ATOM 4331 O O . GLU B 1 268 ? 4.826 10.467 10.994 1.00 91.68 260 GLU B O 1
ATOM 4337 N N . ILE B 1 269 ? 3.201 11.484 12.166 1.00 91.70 261 ILE B N 1
ATOM 4338 C CA . ILE B 1 269 ? 3.886 11.321 13.438 1.00 91.12 261 ILE B CA 1
ATOM 4339 C C . ILE B 1 269 ? 4.178 9.845 13.719 1.00 91.14 261 ILE B C 1
ATOM 4340 O O . ILE B 1 269 ? 5.192 9.512 14.333 1.00 91.01 261 ILE B O 1
ATOM 4345 N N . ARG B 1 270 ? 3.293 8.964 13.263 1.00 91.32 262 ARG B N 1
ATOM 4346 C CA . ARG B 1 270 ? 3.474 7.530 13.475 1.00 91.66 262 ARG B CA 1
ATOM 4347 C C . ARG B 1 270 ? 4.452 6.983 12.438 1.00 91.58 262 ARG B C 1
ATOM 4348 O O . ARG B 1 270 ? 4.879 5.827 12.506 1.00 90.83 262 ARG B O 1
ATOM 4356 N N . SER B 1 271 ? 4.807 7.837 11.484 1.00 91.81 263 SER B N 1
ATOM 4357 C CA . SER B 1 271 ? 5.734 7.475 10.419 1.00 92.29 263 SER B CA 1
ATOM 4358 C C . SER B 1 271 ? 7.169 7.781 10.829 1.00 92.48 263 SER B C 1
ATOM 4359 O O . SER B 1 271 ? 8.121 7.313 10.202 1.00 92.75 263 SER B O 1
ATOM 4362 N N . LEU B 1 272 ? 7.314 8.567 11.891 1.00 92.24 264 LEU B N 1
ATOM 4363 C CA . LEU B 1 272 ? 8.626 8.960 12.386 1.00 91.62 264 LEU B CA 1
ATOM 4364 C C . LEU B 1 272 ? 9.538 7.784 12.739 1.00 91.56 264 LEU B C 1
ATOM 4365 O O . LEU B 1 272 ? 10.660 7.699 12.244 1.00 91.78 264 LEU B O 1
ATOM 4370 N N . PRO B 1 273 ? 9.072 6.860 13.597 1.00 91.83 265 PRO B N 1
ATOM 4371 C CA . PRO B 1 273 ? 9.895 5.707 13.984 1.00 92.68 265 PRO B CA 1
ATOM 4372 C C . PRO B 1 273 ? 10.422 4.892 12.800 1.00 93.73 265 PRO B C 1
ATOM 4373 O O . PRO B 1 273 ? 11.371 4.117 12.934 1.00 92.93 265 PRO B O 1
ATOM 4377 N N . GLU B 1 274 ? 9.798 5.080 11.643 1.00 95.27 266 GLU B N 1
ATOM 4378 C CA . GLU B 1 274 ? 10.190 4.382 10.426 1.00 96.52 266 GLU B CA 1
ATOM 4379 C C . GLU B 1 274 ? 11.198 5.231 9.651 1.00 96.92 266 GLU B C 1
ATOM 4380 O O . GLU B 1 274 ? 12.249 4.743 9.232 1.00 96.90 266 GLU B O 1
ATOM 4386 N N . PHE B 1 275 ? 10.871 6.510 9.482 1.00 97.60 267 PHE B N 1
ATOM 4387 C CA . PHE B 1 275 ? 11.714 7.449 8.749 1.00 98.11 267 PHE B CA 1
ATOM 4388 C C . PHE B 1 275 ? 13.120 7.597 9.332 1.00 98.37 267 PHE B C 1
ATOM 4389 O O . PHE B 1 275 ? 14.068 7.892 8.603 1.00 98.51 267 PHE B O 1
ATOM 4397 N N . LEU B 1 276 ? 13.257 7.402 10.641 1.00 98.79 268 LEU B N 1
ATOM 4398 C CA . LEU B 1 276 ? 14.566 7.503 11.280 1.00 99.70 268 LEU B CA 1
ATOM 4399 C C . LEU B 1 276 ? 15.436 6.323 10.875 1.00 100.43 268 LEU B C 1
ATOM 4400 O O . LEU B 1 276 ? 16.562 6.498 10.406 1.00 100.48 268 LEU B O 1
ATOM 4405 N N . ALA B 1 277 ? 14.907 5.119 11.064 1.00 101.11 269 ALA B N 1
ATOM 4406 C CA . ALA B 1 277 ? 15.633 3.907 10.715 1.00 101.79 269 ALA B CA 1
ATOM 4407 C C . ALA B 1 277 ? 16.064 3.955 9.254 1.00 102.24 269 ALA B C 1
ATOM 4408 O O . ALA B 1 277 ? 17.244 3.781 8.938 1.00 102.45 269 ALA B O 1
ATOM 4410 N N . ASN B 1 278 ? 15.105 4.200 8.367 1.00 102.15 270 ASN B N 1
ATOM 4411 C CA . ASN B 1 278 ? 15.390 4.265 6.941 1.00 102.48 270 ASN B CA 1
ATOM 4412 C C . ASN B 1 278 ? 16.362 5.391 6.612 1.00 102.32 270 ASN B C 1
ATOM 4413 O O . ASN B 1 278 ? 17.178 5.267 5.700 1.00 102.08 270 ASN B O 1
ATOM 4418 N N . GLY B 1 279 ? 16.275 6.488 7.356 1.00 102.16 271 GLY B N 1
ATOM 4419 C CA . GLY B 1 279 ? 17.177 7.597 7.116 1.00 102.25 271 GLY B CA 1
ATOM 4420 C C . GLY B 1 279 ? 18.608 7.132 7.295 1.00 102.53 271 GLY B C 1
ATOM 4421 O O . GLY B 1 279 ? 19.519 7.605 6.616 1.00 102.29 271 GLY B O 1
ATOM 4422 N N . LEU B 1 280 ? 18.798 6.187 8.212 1.00 102.96 272 LEU B N 1
ATOM 4423 C CA . LEU B 1 280 ? 20.118 5.636 8.503 1.00 103.37 272 LEU B CA 1
ATOM 4424 C C . LEU B 1 280 ? 20.470 4.443 7.620 1.00 103.75 272 LEU B C 1
ATOM 4425 O O . LEU B 1 280 ? 21.555 4.391 7.045 1.00 103.72 272 LEU B O 1
ATOM 4430 N N . LEU B 1 281 ? 19.551 3.486 7.518 1.00 104.31 273 LEU B N 1
ATOM 4431 C CA . LEU B 1 281 ? 19.782 2.282 6.723 1.00 104.80 273 LEU B CA 1
ATOM 4432 C C . LEU B 1 281 ? 19.955 2.524 5.223 1.00 105.75 273 LEU B C 1
ATOM 4433 O O . LEU B 1 281 ? 20.248 1.591 4.473 1.00 106.09 273 LEU B O 1
ATOM 4438 N N . LYS B 1 282 ? 19.783 3.768 4.786 1.00 106.44 274 LYS B N 1
ATOM 4439 C CA . LYS B 1 282 ? 19.924 4.096 3.370 1.00 107.16 274 LYS B CA 1
ATOM 4440 C C . LYS B 1 282 ? 21.353 4.534 3.050 1.00 108.15 274 LYS B C 1
ATOM 4441 O O . LYS B 1 282 ? 21.928 4.120 2.041 1.00 108.14 274 LYS B O 1
ATOM 4447 N N . GLU B 1 283 ? 21.917 5.372 3.918 1.00 109.06 275 GLU B N 1
ATOM 4448 C CA . GLU B 1 283 ? 23.276 5.881 3.747 1.00 109.78 275 GLU B CA 1
ATOM 4449 C C . GLU B 1 283 ? 24.299 4.759 3.586 1.00 110.25 275 GLU B C 1
ATOM 4450 O O . GLU B 1 283 ? 25.280 4.901 2.853 1.00 110.58 275 GLU B O 1
ATOM 4456 N N . ALA B 1 284 ? 24.068 3.645 4.276 1.00 110.35 276 ALA B N 1
ATOM 4457 C CA . ALA B 1 284 ? 24.977 2.507 4.210 1.00 110.61 276 ALA B CA 1
ATOM 4458 C C . ALA B 1 284 ? 24.254 1.230 3.791 1.00 110.60 276 ALA B C 1
ATOM 4459 O O . ALA B 1 284 ? 24.653 0.640 2.765 1.00 110.51 276 ALA B O 1
#

Secondary structure (DSSP, 8-state):
-HHHHHHHHHHHHHHHHHHHHHHH-S-TTHHHHHHHHHS----HHHHHHHHHHHHTT--GGGGHHHHHHHHHHHHHHHHHHHHHTT--BSSSSB-HHHHHHHHHHHHHHHHHHHHHHHHHHHHH-HHHHHHHHHHHHHHHHHHHHTTTTTS-HHHHHIIIIIHHHHHHHHHHHHHTT-GGGHHHHHHHHHHHHHHHHHHHHHHHHTTS-TTT--TTGGGGHHHHTTT-HHHHHHHHHHHHHHHHHHHHHTS---GGGHHHHHTHHHHHHHHHHHT-/--TTHHHHHHHHHHHHHHHHHTTGGGGGGTHHHHHTS----HHHHHHHHHHHTTT--SGGGHHHHHHHHHHHHHHHHHHH-----S-S-SHHHHHHHHHHHHHHHHHHHHHHHHHHHHHHHH-HHHHHHHHHHHHHHHHHHHHHHSS---HHHHHIIIIIHHHHHHHHHHHHHTT-GGGHHHHHHHHHHHHHHHHHHHHHHTTTSS-SS---SHHHHTHHHHTTSHHHHHHHHHHHHHHHHHHHHHHHS---STTSSGGGGHHHHHHHHHHHH-

Radius of gyration: 25.04 Å; Cα contacts (8 Å, |Δi|>4): 746; chains: 2; bounding box: 69×67×61 Å

GO terms:
  GO:0052922 hexaprenyl diphosphate synthase (geranylgeranyl-diphosphate specific) activity (F, IDA)
  GO:0008299 isoprenoid biosynthetic process (P, IDA)
  GO:0052922 hexaprenyl diphosphate synthase (geranylgeranyl-diphosphate specific) activity (F, EXP)

Sequence (550 aa):
MSIIEFWLEAKATIDRLIEQFLNSNRDWDLVDISSYILKDGKRFRGTLNMFFTVALGGDIKDSYGGALAIEILHSASLALCDIVDLDATRRGDKAAWVVYGNRKVIFITNYLIPTALRIIQTSYGDDALNTSIELWKDTSVGALRDMYDNSDYIRTIELKTGSLFKLSTVLSAYASKHYNTKQQMLDVGKYLGIIYQVIDDFVDYKTKKVEEIDGSAKQLFKYYREGKLEEYVRSVYLEYKQKYDELISNIPFQSKYLSEIRSLPEFLANGLLKEAIIEFWLEAKATIDRLIEQFLNSNRDWDLVDISSYILKDGKRFRGTLNMFFTVALGGDIKDSYGGALAIEILHSASLALCDIVDLDATRRGDKAAWVVYGNRKVIFITNYLIPTALRIIQTSYGDDALNTSIELWKDTSVGALRDMYDNSDYIRTIELKTGSLFKLSTVLSAYASKHYNTKQQMLDVGKYLGIIYQVIDDFVDYKTKKVEEIDGSAKQLFKYYREGKLEEYVRSVYLEYKQKYDELISNIPFQSKYLSEIRSLPEFLANGLLKEA

Foldseek 3Di:
DVLVVLLVVQQVVLQVLQVVVLVVDPPPVLSVLLCVLLVDDSLVLLSVLLVQLVQLPFDSVLSNLLSNLLSLLVSLVVLVVCVVLVPQDDPPHGRSCVVPNPVVSVVSSVVSNVVSLVSLCVSFNDVLSVLLVVLVVLQVVLQVCLVVLQDDLLSSQLSNFLSSLLNSQLSSCRSNVNNVCNVLSSLLSSLLSSLLVLLLLVVCLVPHDPVSRGTSSVNLVVCVVVVNSVVVSVVSLVVSLVVNLVSVVPRNTDPVCVVVSSCVSVVSNVVSVVVD/DCVQQVVVLVVLVVLLVVVCVVPVVLCVLPLVCLLVVDSRLCLLSVLLQLQVLLVFDSVLSSLQSNLLSLLVSLLVLVVLQDDDPVPDDPVVVVVSVSSNVSSVVSSVVSNVVSLVSLPVRQHPVLSVLLVVLSVLCVVLVVPLQDDLPDLLSSQCSNQQSSQLSSQLSSCSRSVVVVCNVLSSVLSSLLSSLLVLLQLVVCLPPHDPVDDGGSNVNLVVCSVVVNSVVVSVVSLVVSLVVNVVSLVVRCRDDPPSPCSNVSSVCSSCVNVVVD

Solvent-accessible surface area: 24494 Å² total; per-residue (Å²): 155,50,8,87,110,53,38,96,107,5,55,62,33,0,44,128,22,7,108,106,26,14,109,85,18,211,37,194,50,4,31,94,13,0,33,47,19,0,92,100,32,73,7,35,17,0,6,4,0,3,6,0,0,20,0,2,46,18,63,76,150,63,0,60,15,0,0,20,0,0,4,0,31,30,5,2,38,52,6,17,51,5,4,15,77,78,64,47,80,106,193,65,50,130,0,8,33,62,57,44,16,2,98,83,0,3,10,0,1,4,7,0,10,4,17,0,2,61,31,0,41,101,52,38,25,51,63,0,0,26,14,3,1,94,12,29,66,19,46,4,22,0,18,2,80,24,60,96,22,131,82,83,13,43,107,0,0,10,5,64,14,0,1,25,0,22,5,0,0,0,0,0,0,27,3,3,164,68,114,150,4,36,115,46,0,26,52,0,0,52,27,0,0,0,0,31,13,0,12,39,5,19,15,33,8,136,72,107,141,60,126,124,10,72,16,4,2,108,12,2,78,111,67,76,169,116,71,101,8,99,99,43,5,119,57,6,34,93,74,19,50,111,80,0,38,112,31,9,92,110,9,76,18,85,100,159,31,72,78,36,0,137,26,2,0,79,36,4,6,84,25,26,73,168,88,72,132,58,140,46,61,98,113,2,51,56,32,0,54,98,22,2,112,102,26,13,80,98,22,140,105,7,60,79,0,64,0,33,67,18,1,99,128,13,42,87,2,28,16,0,9,19,0,0,29,0,0,32,0,4,49,8,85,56,124,39,0,62,16,0,0,20,0,0,2,1,1,20,2,0,24,50,2,8,93,62,9,58,47,46,94,96,125,77,188,65,93,144,20,57,185,31,23,73,20,4,54,36,2,8,18,0,1,19,20,0,1,1,21,0,3,71,34,0,40,102,61,33,29,44,62,0,0,26,23,1,3,74,8,5,41,28,10,3,5,0,22,19,24,26,28,151,100,82,31,88,10,61,110,3,0,13,5,59,11,0,1,5,0,36,1,0,0,1,1,0,0,21,2,8,155,82,121,131,10,35,115,46,0,30,42,2,0,55,30,0,0,1,0,18,13,7,8,43,7,22,12,32,17,142,76,82,108,127,153,92,32,98,16,8,5,72,26,6,134,126,35,121,158,95,53,101,8,77,96,69,8,162,59,13,29,96,79,17,30,84,81,2,21,110,38,8,86,106,3,99,10,85,98,183,56,91,85,30,0,142,45,30,0,85,90,19,7,68,24,5,85,177,144,61

Organism: Saccharolobus solfataricus (strain ATCC 35092 / DSM 1617 / JCM 11322 / P2) (NCBI:txid273057)

CATH classification: 1.10.600.10

Nearest PDB structures (foldseek):
  2azj-assembly1_B  TM=1.004E+00  e=9.473E-36  Saccharolobus solfataricus
  2azk-assembly1_B  TM=9.767E-01  e=1.534E-29  Saccharolobus solfataricus
  2azk-assembly1_A  TM=9.184E-01  e=6.104E-27  Saccharolobus solfataricus
  3wjk-assembly1_B  TM=7.843E-01  e=4.176E-06  Escherichia coli O104:H4 str. 2009EL-2071
  4lob-assembly1_A-2  TM=7.849E-01  e=7.001E-06  Acinetobacter baumannii

B-factor: mean 55.84, std 24.45, range [9.3, 116.96]

InterPro domains:
  IPR000092 Polyprenyl synthetase-like [PF00348] (32-209)
  IPR008949 Isoprenoid synthase domain superfamily [G3DSA:1.10.600.10] (1-281)
  IPR008949 Isoprenoid synthase domain superfamily [SSF48576] (6-268)
  IPR033749 Polyprenyl synthetase, conserved site [PS00444] (192-204)
  IPR053655 Hexaprenyl pyrophosphate synthase [NF040936] (1-276)